Protein AF-A0A357CG19-F1 (afdb_monomer_lite)

Foldseek 3Di:
DVVVVVVVVVVVVVPPPPPDFDAKDFPAKPPNDLEEEAEAFDKGKIFTDIDGPVNPADKKKWKAWPAFPPRIDIDGMDITTGHNDWDWIKMKMWIGRPPHIDMDMHTYTYYHDWWDEWEDWDWDAEAQKIKIFTHATDDPQFFWKWKWKDLDQVDTDTDDIGGPPDGMDIGRVADAQRKMKIWMWTGGPHIDDTYDIDIDHHFHEDAEDLEADADDPVRAPYEHEEEYEYQAEQHFEDAGHYEYEFQYEYEYEYQDAHEPHYYCYAAYYDYDPVGAYEYFYDHQYYAYEAELYDPPREYERYEGERQECPDNAASAEHEPEEYEYYNYEHYYQAHEHEYEQYLYHYENYEYENYEYEYEAAYDPNQAAEQYEYEAYLEHYEYEAHEPPHHDDDPRNHENYEYEHEHDDDPDQSRWNEEYYYQDADADEAEDDYDYHYDYDDDPDAPDQDPNTRYYYPPNHPRYYYDDD

Sequence (468 aa):
MKRITFLVLALVLLLVITGCNSAPVINSFTPSSLKIEAHTGETEHFSVNASDPDKNTTLTYSWVFKSGSPRSATGPAVDWTAPGDPIVTEAVVTVSDGKESVSKKWEITVKDPSPTIPGSLTSAGTKGKITLSWEASTGNDLASYYVYRGTSPGNLSKIATVNAPATTYEDTIVEDGALYYYHITSFGKSESQPSNQTYNMHGTRLTDTSADFTTIVADSPYVIENDILLKGDLSIVNNTKLYVLPGVDIVFGTEDVASLYVFQGLFVTKGTQANPISVSSFDSGYELRIIAAAAGSSLEYTEFQQLTGTDTTKAVCVSSCSPTFSHCRFISDGKTIEFASSGANVVNCYFSGLSLGFEQSVESTLNIESNIFLNSQNAILFSNFATGSVAPVVGMIHNNIFECNGIGNTHYSHADLSILAWTDLAFTFPLAGNYFFRTDNYNAAITNQSGFIVYYDTKSPNQTFNFA

Radius of gyration: 38.58 Å; chains: 1; bounding box: 128×40×89 Å

Secondary structure (DSSP, 8-state):
-TTHHHHHHHHHHTSS-SS-PPPPEEEEEESSSSEEEEETT-EEEEEEEEE-TT--S--EEEEEESSSB-SEEESSEEEEEPPSS-EEEEEEEEEE-SS-EEEEEEEEEEEPPPPPPPEEEEEEEETTEEEEEEEPP--TT--EEEEEEEEETTEEEEEEEEETT--EEEE----TT--EEEEEEEESSSBPPP---EEE--SEEP--BSS-EE--GGGPSEEE-S-EEESS-EEEETT-EEEE-TTPEEEE--SSPEEEEEEBSEEEE---SSS-EEEEESSS-EEEEEESPPTT-EEESEEE--B--SSSSEEEEEESS--EEES-EEEEEEEEEEEEEE--EEES-EEEEEEEEEEEEE-TT-EEES-EEEEES-SEEEE---TTPPPP-TTSEES-EEEE----SSSGGG-SEEEE-S----EEEE--S--EEEE---SS-S-EETTEEEEE-TT-TTEEEE--

Structure (mmCIF, N/CA/C/O backbone):
data_AF-A0A357CG19-F1
#
_entry.id   AF-A0A357CG19-F1
#
loop_
_atom_site.group_PDB
_atom_site.id
_atom_site.type_symbol
_atom_site.label_atom_id
_atom_site.label_alt_id
_atom_site.label_comp_id
_atom_site.label_asym_id
_atom_site.label_entity_id
_atom_site.label_seq_id
_atom_site.pdbx_PDB_ins_code
_atom_site.Cartn_x
_atom_site.Cartn_y
_atom_site.Cartn_z
_atom_site.occupancy
_atom_site.B_iso_or_equiv
_atom_site.auth_seq_id
_atom_site.auth_comp_id
_atom_site.auth_asym_id
_atom_site.auth_atom_id
_atom_site.pdbx_PDB_model_num
ATOM 1 N N . MET A 1 1 ? 103.596 0.871 -16.282 1.00 51.53 1 MET A N 1
ATOM 2 C CA . MET A 1 1 ? 102.616 0.118 -17.103 1.00 51.53 1 MET A CA 1
ATOM 3 C C . MET A 1 1 ? 101.363 -0.379 -16.358 1.00 51.53 1 MET A C 1
ATOM 5 O O . MET A 1 1 ? 100.517 -0.974 -16.998 1.00 51.53 1 MET A O 1
ATOM 9 N N . LYS A 1 2 ? 101.142 -0.083 -15.061 1.00 53.00 2 LYS A N 1
ATOM 10 C CA . LYS A 1 2 ? 99.905 -0.479 -14.338 1.00 53.00 2 LYS A CA 1
ATOM 11 C C . LYS A 1 2 ? 98.688 0.454 -14.530 1.00 53.00 2 LYS A C 1
ATOM 13 O O . LYS A 1 2 ? 97.613 0.147 -14.037 1.00 53.00 2 LYS A O 1
ATOM 18 N N . ARG A 1 3 ? 98.830 1.574 -15.256 1.00 50.03 3 ARG A N 1
ATOM 19 C CA . ARG A 1 3 ? 97.726 2.515 -15.561 1.00 50.03 3 ARG A CA 1
ATOM 20 C C . ARG A 1 3 ? 97.013 2.255 -16.898 1.00 50.03 3 ARG A C 1
ATOM 22 O O . ARG A 1 3 ? 95.946 2.808 -17.111 1.00 50.03 3 ARG A O 1
ATOM 29 N N . ILE A 1 4 ? 97.561 1.401 -17.767 1.00 50.41 4 ILE A N 1
ATOM 30 C CA . ILE A 1 4 ? 96.954 1.071 -19.073 1.00 50.41 4 ILE A CA 1
ATOM 31 C C . ILE A 1 4 ? 96.006 -0.131 -18.942 1.00 50.41 4 ILE A C 1
ATOM 33 O O . ILE A 1 4 ? 94.960 -0.163 -19.574 1.00 50.41 4 ILE A O 1
ATOM 37 N N . THR A 1 5 ? 96.285 -1.068 -18.032 1.00 49.72 5 THR A N 1
ATOM 38 C CA . THR A 1 5 ? 95.432 -2.247 -17.805 1.00 49.72 5 THR A CA 1
ATOM 39 C C . THR A 1 5 ? 94.084 -1.896 -17.161 1.00 49.72 5 THR A C 1
ATOM 41 O O . THR A 1 5 ? 93.079 -2.513 -17.493 1.00 49.72 5 THR A O 1
ATOM 44 N N . PHE A 1 6 ? 94.024 -0.860 -16.315 1.00 47.53 6 PHE A N 1
ATOM 45 C CA . PHE A 1 6 ? 92.752 -0.356 -15.774 1.00 47.53 6 PHE A CA 1
ATOM 46 C C . PHE A 1 6 ? 91.932 0.425 -16.807 1.00 47.53 6 PHE A C 1
ATOM 48 O O . PHE A 1 6 ? 90.708 0.397 -16.745 1.00 47.53 6 PHE A O 1
ATOM 55 N N . LEU A 1 7 ? 92.584 1.070 -17.782 1.00 47.66 7 LEU A N 1
ATOM 56 C CA . LEU A 1 7 ? 91.882 1.754 -18.866 1.00 47.66 7 LEU A CA 1
ATOM 57 C C . LEU A 1 7 ? 91.289 0.746 -19.860 1.00 47.66 7 LEU A C 1
ATOM 59 O O . LEU A 1 7 ? 90.180 0.948 -20.326 1.00 47.66 7 LEU A O 1
ATOM 63 N N . VAL A 1 8 ? 91.979 -0.369 -20.130 1.00 50.72 8 VAL A N 1
ATOM 64 C CA . VAL A 1 8 ? 91.475 -1.426 -21.024 1.00 50.72 8 VAL A CA 1
ATOM 65 C C . VAL A 1 8 ? 90.377 -2.259 -20.353 1.00 50.72 8 VAL A C 1
ATOM 67 O O . VAL A 1 8 ? 89.411 -2.605 -21.019 1.00 50.72 8 VAL A O 1
ATOM 70 N N . LEU A 1 9 ? 90.437 -2.511 -19.039 1.00 45.47 9 LEU A N 1
ATOM 71 C CA . LEU A 1 9 ? 89.336 -3.191 -18.341 1.00 45.47 9 LEU A CA 1
ATOM 72 C C . LEU A 1 9 ? 88.104 -2.282 -18.173 1.00 45.47 9 LEU A C 1
ATOM 74 O O . LEU A 1 9 ? 86.984 -2.762 -18.287 1.00 45.47 9 LEU A O 1
ATOM 78 N N . ALA A 1 10 ? 88.293 -0.969 -17.983 1.00 45.94 10 ALA A N 1
ATOM 79 C CA . ALA A 1 10 ? 87.188 -0.008 -17.980 1.00 45.94 10 ALA A CA 1
ATOM 80 C C . ALA A 1 10 ? 86.600 0.220 -19.385 1.00 45.94 10 ALA A C 1
ATOM 82 O O . ALA A 1 10 ? 85.396 0.411 -19.500 1.00 45.94 10 ALA A O 1
ATOM 83 N N . LEU A 1 11 ? 87.405 0.142 -20.455 1.00 41.69 11 LEU A N 1
ATOM 84 C CA . LEU A 1 11 ? 86.915 0.255 -21.835 1.00 41.69 11 LEU A CA 1
ATOM 85 C C . LEU A 1 11 ? 86.249 -1.041 -22.333 1.00 41.69 11 LEU A C 1
ATOM 87 O O . LEU A 1 11 ? 85.326 -0.969 -23.132 1.00 41.69 11 LEU A O 1
ATOM 91 N N . VAL A 1 12 ? 86.657 -2.215 -21.833 1.00 43.91 12 VAL A N 1
ATOM 92 C CA . VAL A 1 12 ? 86.002 -3.503 -22.138 1.00 43.91 12 VAL A CA 1
ATOM 93 C C . VAL A 1 12 ? 84.752 -3.729 -21.274 1.00 43.91 12 VAL A C 1
ATOM 95 O O . VAL A 1 12 ? 83.823 -4.390 -21.726 1.00 43.91 12 VAL A O 1
ATOM 98 N N . LEU A 1 13 ? 84.647 -3.110 -20.090 1.00 40.16 13 LEU A N 1
ATOM 99 C CA . LEU A 1 13 ? 83.394 -3.080 -19.318 1.00 40.16 13 LEU A CA 1
ATOM 100 C C . LEU A 1 13 ? 82.415 -1.980 -19.786 1.00 40.16 13 LEU A C 1
ATOM 102 O O . LEU A 1 13 ? 81.248 -2.006 -19.410 1.00 40.16 13 LEU A O 1
ATOM 106 N N . L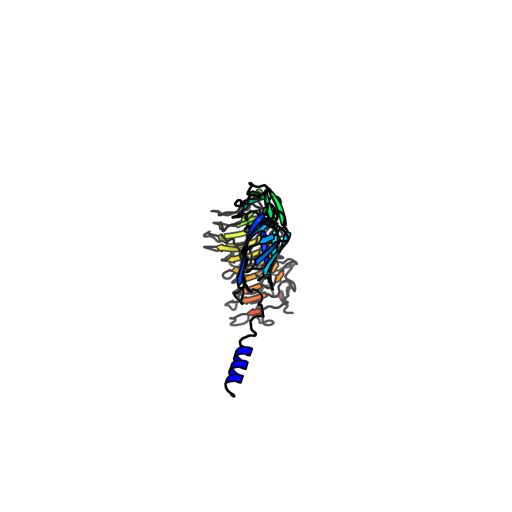EU A 1 14 ? 82.857 -1.050 -20.641 1.00 41.84 14 LEU A N 1
ATOM 107 C CA . LEU A 1 14 ? 81.995 -0.057 -21.300 1.00 41.84 14 LEU A CA 1
ATOM 108 C C . LEU A 1 14 ? 81.573 -0.472 -22.725 1.00 41.84 14 LEU A C 1
ATOM 110 O O . LEU A 1 14 ? 80.938 0.309 -23.427 1.00 41.84 14 LEU A O 1
ATOM 114 N N . LEU A 1 15 ? 81.903 -1.696 -23.159 1.00 43.41 15 LEU A N 1
ATOM 115 C CA . LEU A 1 15 ? 81.595 -2.197 -24.504 1.00 43.41 15 LEU A CA 1
ATOM 116 C C . LEU A 1 15 ? 80.875 -3.560 -24.502 1.00 43.41 15 LEU A C 1
ATOM 118 O O . LEU A 1 15 ? 81.076 -4.368 -25.402 1.00 43.41 15 LEU A O 1
ATOM 122 N N . VAL A 1 16 ? 80.024 -3.816 -23.497 1.00 46.47 16 VAL A N 1
ATOM 123 C CA . VAL A 1 16 ? 79.055 -4.937 -23.492 1.00 46.47 16 VAL A CA 1
ATOM 124 C C . VAL A 1 16 ? 77.708 -4.499 -22.885 1.00 46.47 16 VAL A C 1
ATOM 126 O O . VAL A 1 16 ? 77.163 -5.148 -22.001 1.00 46.47 16 VAL A O 1
ATOM 129 N N . ILE A 1 17 ? 77.157 -3.367 -23.340 1.00 48.69 17 ILE A N 1
ATOM 130 C CA . ILE A 1 17 ? 75.724 -3.033 -23.145 1.00 48.69 17 ILE A CA 1
ATOM 131 C C . ILE A 1 17 ? 75.059 -2.707 -24.497 1.00 48.69 17 ILE A C 1
ATOM 133 O O . ILE A 1 17 ? 74.028 -2.056 -24.575 1.00 48.69 17 ILE A O 1
ATOM 137 N N . THR A 1 18 ? 75.637 -3.163 -25.608 1.00 50.56 18 THR A N 1
ATOM 138 C CA . THR A 1 18 ? 74.991 -3.124 -26.927 1.00 50.56 18 THR A CA 1
ATOM 139 C C . THR A 1 18 ? 74.469 -4.523 -27.231 1.00 50.56 18 THR A C 1
ATOM 141 O O . THR A 1 18 ? 75.129 -5.293 -27.926 1.00 50.56 18 THR A O 1
ATOM 144 N N . GLY A 1 19 ? 73.336 -4.905 -26.637 1.00 54.19 19 GLY A N 1
ATOM 145 C CA . GLY A 1 19 ? 72.776 -6.233 -26.899 1.00 54.19 19 GLY A CA 1
ATOM 146 C C . GLY A 1 19 ? 71.506 -6.624 -26.148 1.00 54.19 19 GLY A C 1
ATOM 147 O O . GLY A 1 19 ? 70.728 -7.394 -26.702 1.00 54.19 19 GLY A O 1
ATOM 148 N N . CYS A 1 20 ? 71.255 -6.112 -24.940 1.00 67.06 20 CYS A N 1
ATOM 149 C CA . CYS A 1 20 ? 69.991 -6.396 -24.254 1.00 67.06 20 CYS A CA 1
ATOM 150 C C . CYS A 1 20 ? 68.897 -5.482 -24.812 1.00 67.06 20 CYS A C 1
ATOM 152 O O . CYS A 1 20 ? 68.987 -4.271 -24.648 1.00 67.06 20 CYS A O 1
ATOM 154 N N . ASN A 1 21 ? 67.917 -6.070 -25.497 1.00 81.31 21 ASN A N 1
ATOM 155 C CA . ASN A 1 21 ? 66.698 -5.392 -25.926 1.00 81.31 21 ASN A CA 1
ATOM 156 C C . ASN A 1 21 ? 65.666 -5.455 -24.795 1.00 81.31 21 ASN A C 1
ATOM 158 O O . ASN A 1 21 ? 65.448 -6.533 -24.238 1.00 81.31 21 ASN A O 1
ATOM 162 N N . SER A 1 22 ? 65.034 -4.336 -24.472 1.00 85.31 22 SER A N 1
ATOM 163 C CA . SER A 1 22 ? 63.967 -4.238 -23.480 1.00 85.31 22 SER A CA 1
ATOM 164 C C . SER A 1 22 ? 62.614 -4.247 -24.182 1.00 85.31 22 SER A C 1
ATOM 166 O O . SER A 1 22 ? 62.410 -3.495 -25.125 1.00 85.31 22 SER A O 1
ATOM 168 N N . ALA A 1 23 ? 61.660 -5.054 -23.707 1.00 89.56 23 ALA A N 1
ATOM 169 C CA . ALA A 1 23 ? 60.318 -5.058 -24.286 1.00 89.56 23 ALA A CA 1
ATOM 170 C C . ALA A 1 23 ? 59.658 -3.661 -24.219 1.00 89.56 23 ALA A C 1
ATOM 172 O O . ALA A 1 23 ? 59.858 -2.939 -23.231 1.00 89.56 23 ALA A O 1
ATOM 173 N N . PRO A 1 24 ? 58.821 -3.288 -25.206 1.00 93.62 24 PRO A N 1
ATOM 174 C CA . PRO A 1 24 ? 58.070 -2.038 -25.163 1.00 93.62 24 PRO A CA 1
ATOM 175 C C . PRO A 1 24 ? 57.183 -1.937 -23.917 1.00 93.62 24 PRO A C 1
ATOM 177 O O . PRO A 1 24 ? 56.679 -2.938 -23.405 1.00 93.62 24 PRO A O 1
ATOM 180 N N . VAL A 1 25 ? 56.922 -0.712 -23.462 1.00 95.12 25 VAL A N 1
ATOM 181 C CA . VAL A 1 25 ? 56.061 -0.436 -22.302 1.00 95.12 25 VAL A CA 1
ATOM 182 C C . VAL A 1 25 ? 54.821 0.327 -22.750 1.00 95.12 25 VAL A C 1
ATOM 184 O O . VAL A 1 25 ? 54.940 1.382 -23.367 1.00 95.12 25 VAL A O 1
ATOM 187 N N . ILE A 1 26 ? 53.626 -0.176 -22.418 1.00 96.06 26 ILE A N 1
ATOM 188 C CA . ILE A 1 26 ? 52.364 0.562 -22.589 1.00 96.06 26 ILE A CA 1
ATOM 189 C C . ILE A 1 26 ? 52.180 1.481 -21.376 1.00 96.06 26 ILE A C 1
ATOM 191 O O . ILE A 1 26 ? 51.899 1.012 -20.274 1.00 96.06 26 ILE A O 1
ATOM 195 N N . ASN A 1 27 ? 52.327 2.786 -21.592 1.00 95.75 27 ASN A N 1
ATOM 196 C CA . ASN A 1 27 ? 52.253 3.825 -20.563 1.00 95.75 27 ASN A CA 1
ATOM 197 C C . ASN A 1 27 ? 50.808 4.200 -20.219 1.00 95.75 27 ASN A C 1
ATOM 199 O O . ASN A 1 27 ? 50.484 4.464 -19.063 1.00 95.75 27 ASN A O 1
ATOM 203 N N . SER A 1 28 ? 49.934 4.224 -21.225 1.00 96.50 28 SER A N 1
ATOM 204 C CA . SER A 1 28 ? 48.499 4.444 -21.056 1.00 96.50 28 SER A CA 1
ATOM 205 C C . SER A 1 28 ? 47.713 3.794 -22.191 1.00 96.50 28 SER A C 1
ATOM 207 O O . SER A 1 28 ? 48.269 3.452 -23.237 1.00 96.50 28 SER A O 1
ATOM 209 N N . PHE A 1 29 ? 46.420 3.581 -21.968 1.00 97.56 29 PHE A N 1
ATOM 210 C CA . PHE A 1 29 ? 45.530 2.955 -22.934 1.00 97.56 29 PHE A CA 1
ATOM 211 C C . PHE A 1 29 ? 44.084 3.423 -22.731 1.00 97.56 29 PHE A C 1
ATOM 213 O O . PHE A 1 29 ? 43.691 3.780 -21.619 1.00 97.56 29 PHE A O 1
ATOM 220 N N . THR A 1 30 ? 43.313 3.396 -23.814 1.00 96.31 30 THR A N 1
ATOM 221 C CA . THR A 1 30 ? 41.881 3.707 -23.863 1.00 96.31 30 THR A CA 1
ATOM 222 C C . THR A 1 30 ? 41.162 2.537 -24.536 1.00 96.31 30 THR A C 1
ATOM 224 O O . THR A 1 30 ? 41.676 2.049 -25.545 1.00 96.31 30 THR A O 1
ATOM 227 N N . PRO A 1 31 ? 40.008 2.079 -24.023 1.00 96.88 31 PRO A N 1
ATOM 228 C CA . PRO A 1 31 ? 39.387 2.449 -22.746 1.00 96.88 31 PRO A CA 1
ATOM 229 C C . PRO A 1 31 ? 40.245 2.069 -21.531 1.00 96.88 31 PRO A C 1
ATOM 231 O O . PRO A 1 31 ? 40.943 1.056 -21.553 1.00 96.88 31 PRO A O 1
ATOM 234 N N . SER A 1 32 ? 40.193 2.871 -20.462 1.00 94.62 32 SER A N 1
ATOM 235 C CA . SER A 1 32 ? 40.998 2.651 -19.246 1.00 94.62 32 SER A CA 1
ATOM 236 C C . SER A 1 32 ? 40.547 1.428 -18.434 1.00 94.62 32 SER A C 1
ATOM 238 O O . SER A 1 32 ? 41.349 0.848 -17.698 1.00 94.62 32 SER A O 1
ATOM 240 N N . SER A 1 33 ? 39.290 0.996 -18.597 1.00 95.75 33 SER A N 1
ATOM 241 C CA . SER A 1 33 ? 38.788 -0.289 -18.100 1.00 95.75 33 SER A CA 1
ATOM 242 C C . SER A 1 33 ? 39.078 -1.410 -19.097 1.00 95.75 33 SER A C 1
ATOM 244 O O . SER A 1 33 ? 38.886 -1.243 -20.297 1.00 95.75 33 SER A O 1
ATOM 246 N N . LEU A 1 34 ? 39.481 -2.581 -18.596 1.00 96.12 34 LEU A N 1
ATOM 247 C CA . LEU A 1 34 ? 39.672 -3.791 -19.412 1.00 96.12 34 LEU A CA 1
ATOM 248 C C . LEU A 1 34 ? 38.395 -4.609 -19.593 1.00 96.12 34 LEU A C 1
ATOM 250 O O . LEU A 1 34 ? 38.392 -5.558 -20.369 1.00 96.12 34 LEU A O 1
ATOM 254 N N . LYS A 1 35 ? 37.325 -4.245 -18.886 1.00 97.44 35 LYS A N 1
ATOM 255 C CA . LYS A 1 35 ? 35.977 -4.765 -19.101 1.00 97.44 35 LYS A CA 1
ATOM 256 C C . LYS A 1 35 ? 35.114 -3.612 -19.566 1.00 97.44 35 LYS A C 1
ATOM 258 O O . LYS A 1 35 ? 34.953 -2.645 -18.819 1.00 97.44 35 LYS A O 1
ATOM 263 N N . ILE A 1 36 ? 34.619 -3.702 -20.789 1.00 95.56 36 ILE A N 1
ATOM 264 C CA . ILE A 1 36 ? 33.809 -2.648 -21.391 1.00 95.56 36 ILE A CA 1
ATOM 265 C C . ILE A 1 36 ? 32.449 -3.200 -21.800 1.00 95.56 36 ILE A C 1
ATOM 267 O O . ILE A 1 36 ? 32.313 -4.378 -22.141 1.00 95.56 36 ILE A O 1
ATOM 271 N N . GLU A 1 37 ? 31.454 -2.329 -21.755 1.00 95.12 37 GLU A N 1
ATOM 272 C CA . GLU A 1 37 ? 30.115 -2.570 -22.271 1.00 95.12 37 GLU A CA 1
ATOM 273 C C . GLU A 1 37 ? 29.899 -1.620 -23.446 1.00 95.12 37 GLU A C 1
ATOM 275 O O . GLU A 1 37 ? 30.199 -0.439 -23.316 1.00 95.12 37 GLU A O 1
ATOM 280 N N . ALA A 1 38 ? 29.439 -2.153 -24.575 1.00 93.88 38 ALA A N 1
ATOM 281 C CA . ALA A 1 38 ? 29.148 -1.396 -25.791 1.00 93.88 38 ALA A CA 1
ATOM 282 C C . ALA A 1 38 ? 27.773 -1.806 -26.326 1.00 93.88 38 ALA A C 1
ATOM 284 O O . ALA A 1 38 ? 27.306 -2.917 -26.045 1.00 93.88 38 ALA A O 1
ATOM 285 N N . HIS A 1 39 ? 27.134 -0.963 -27.133 1.00 93.25 39 HIS A N 1
ATOM 286 C CA . HIS A 1 39 ? 25.880 -1.328 -27.785 1.00 93.25 39 HIS A CA 1
ATOM 287 C C . HIS A 1 39 ? 26.075 -1.843 -29.212 1.00 93.25 39 HIS A C 1
ATOM 289 O O . HIS A 1 39 ? 27.054 -1.532 -29.887 1.00 93.25 39 HIS A O 1
ATOM 295 N N . THR A 1 40 ? 25.137 -2.655 -29.704 1.00 93.56 40 THR A N 1
ATOM 296 C CA . THR A 1 40 ? 25.184 -3.184 -31.075 1.00 93.56 40 THR A CA 1
ATOM 297 C C . THR A 1 40 ? 25.325 -2.057 -32.102 1.00 93.56 40 THR A C 1
ATOM 299 O O . THR A 1 40 ? 24.492 -1.149 -32.135 1.00 93.56 40 THR A O 1
ATOM 302 N N . GLY A 1 41 ? 26.344 -2.128 -32.962 1.00 91.50 41 GLY A N 1
ATOM 303 C CA . GLY A 1 41 ? 26.627 -1.112 -33.984 1.00 91.50 41 GLY A CA 1
ATOM 304 C C . GLY A 1 41 ? 27.226 0.209 -33.476 1.00 91.50 41 GLY A C 1
ATOM 305 O O . GLY A 1 41 ? 27.461 1.098 -34.292 1.00 91.50 41 GLY A O 1
ATOM 306 N N . GLU A 1 42 ? 27.484 0.352 -32.173 1.00 93.62 42 GLU A N 1
ATOM 307 C CA . GLU A 1 42 ? 28.189 1.502 -31.593 1.00 93.62 42 GLU A CA 1
ATOM 308 C C . GLU A 1 42 ? 29.679 1.479 -31.957 1.00 93.62 42 GLU A C 1
ATOM 310 O O . GLU A 1 42 ? 30.262 0.409 -32.135 1.00 93.62 42 GLU A O 1
ATOM 315 N N . THR A 1 43 ? 30.304 2.651 -32.082 1.00 96.31 43 THR A N 1
ATOM 316 C CA . THR A 1 43 ? 31.740 2.770 -32.368 1.00 96.31 43 THR A CA 1
ATOM 317 C C . THR A 1 43 ? 32.501 3.176 -31.114 1.00 96.31 43 THR A C 1
ATOM 319 O O . THR A 1 43 ? 32.249 4.237 -30.553 1.00 96.31 43 THR A O 1
ATOM 322 N N . GLU A 1 44 ? 33.482 2.359 -30.740 1.00 96.75 44 GLU A N 1
ATOM 323 C CA . GLU A 1 44 ? 34.375 2.547 -29.600 1.00 96.75 44 GLU A CA 1
ATOM 324 C C . GLU A 1 44 ? 35.796 2.885 -30.051 1.00 96.75 44 GLU A C 1
ATOM 326 O O . GLU A 1 44 ? 36.354 2.242 -30.946 1.00 96.75 44 GLU A O 1
ATOM 331 N N . HIS A 1 45 ? 36.416 3.862 -29.389 1.00 97.50 45 HIS A N 1
ATOM 332 C CA . HIS A 1 45 ? 37.789 4.267 -29.678 1.00 97.50 45 HIS A CA 1
ATOM 333 C C . HIS A 1 45 ? 38.792 3.528 -28.788 1.00 97.50 45 HIS A C 1
ATOM 335 O O . HIS A 1 45 ? 38.818 3.706 -27.566 1.00 97.50 45 HIS A O 1
ATOM 341 N N . PHE A 1 46 ? 39.688 2.764 -29.409 1.00 97.94 46 PHE A N 1
ATOM 342 C CA . PHE A 1 46 ? 40.802 2.114 -28.732 1.00 97.94 46 PHE A CA 1
ATOM 343 C C . PHE A 1 46 ? 42.112 2.825 -29.035 1.00 97.94 46 PHE A C 1
ATOM 345 O O . PHE A 1 46 ? 42.419 3.128 -30.186 1.00 97.94 46 PHE A O 1
ATOM 352 N N . SER A 1 47 ? 42.936 3.036 -28.012 1.00 97.88 47 SER A N 1
ATOM 353 C CA . SER A 1 47 ? 44.284 3.574 -28.194 1.00 97.88 47 SER A CA 1
ATOM 354 C C . SER A 1 47 ? 45.268 3.055 -27.159 1.00 97.88 47 SER A C 1
ATOM 356 O O . SER A 1 47 ? 44.900 2.691 -26.042 1.00 97.88 47 SER A O 1
ATOM 358 N N . VAL A 1 48 ? 46.546 3.029 -27.530 1.00 97.56 48 VAL A N 1
ATOM 359 C CA . VAL A 1 48 ? 47.668 2.785 -26.624 1.00 97.56 48 VAL A CA 1
ATOM 360 C C . VAL A 1 48 ? 48.751 3.833 -26.846 1.00 97.56 48 VAL A C 1
ATOM 362 O O . VAL A 1 48 ? 49.118 4.146 -27.976 1.00 97.56 48 VAL A O 1
ATOM 365 N N . ASN A 1 49 ? 49.298 4.355 -25.753 1.00 96.44 49 ASN A N 1
ATOM 366 C CA . ASN A 1 49 ? 50.526 5.135 -25.768 1.00 96.44 49 ASN A CA 1
ATOM 367 C C . ASN A 1 49 ? 51.648 4.253 -25.226 1.00 96.44 49 ASN A C 1
ATOM 369 O O . ASN A 1 49 ? 51.641 3.903 -24.043 1.00 96.44 49 ASN A O 1
ATOM 373 N N . ALA A 1 50 ? 52.595 3.885 -26.082 1.00 95.50 50 ALA A N 1
ATOM 374 C CA . ALA A 1 50 ? 53.702 3.013 -25.726 1.00 95.50 50 ALA A CA 1
ATOM 375 C C . ALA A 1 50 ? 55.055 3.681 -25.986 1.00 95.50 50 ALA A C 1
ATOM 377 O O . ALA A 1 50 ? 55.190 4.533 -26.862 1.00 95.50 50 ALA A O 1
ATOM 378 N N . SER A 1 51 ? 56.065 3.283 -25.220 1.00 93.94 51 SER A N 1
ATOM 379 C CA . SER A 1 51 ? 57.447 3.728 -25.385 1.00 93.94 51 SER A CA 1
ATOM 380 C C . SER A 1 51 ? 58.395 2.542 -25.424 1.00 93.94 51 SER A C 1
ATOM 382 O O . SER A 1 51 ? 58.235 1.598 -24.652 1.00 93.94 51 SER A O 1
ATOM 384 N N . ASP A 1 52 ? 59.405 2.635 -26.282 1.00 90.94 52 ASP A N 1
ATOM 385 C CA . ASP A 1 52 ? 60.578 1.767 -26.274 1.00 90.94 52 ASP A CA 1
ATOM 386 C C . ASP A 1 52 ? 61.578 2.300 -25.222 1.00 90.94 52 ASP A C 1
ATOM 388 O O . ASP A 1 52 ? 62.055 3.434 -25.377 1.00 90.94 52 ASP A O 1
ATOM 392 N N . PRO A 1 53 ? 61.886 1.547 -24.145 1.00 88.00 53 PRO A N 1
ATOM 393 C CA . PRO A 1 53 ? 62.887 1.945 -23.154 1.00 88.00 53 PRO A CA 1
ATOM 394 C C . PRO A 1 53 ? 64.277 2.184 -23.753 1.00 88.00 53 PRO A C 1
ATOM 396 O O . PRO A 1 53 ? 65.004 3.057 -23.271 1.00 88.00 53 PRO A O 1
ATOM 399 N N . ASP A 1 54 ? 64.620 1.465 -24.822 1.00 85.06 54 ASP A N 1
ATOM 400 C CA . ASP A 1 54 ? 65.920 1.551 -25.480 1.00 85.06 54 ASP A CA 1
ATOM 401 C C . ASP A 1 54 ? 65.976 2.711 -26.494 1.00 85.06 54 ASP A C 1
ATOM 403 O O . ASP A 1 54 ? 67.060 3.104 -26.938 1.00 85.06 54 ASP A O 1
ATOM 407 N N . LYS A 1 55 ? 64.810 3.292 -26.829 1.00 79.50 55 LYS A N 1
ATOM 408 C CA . LYS A 1 55 ? 64.602 4.434 -27.742 1.00 79.50 55 LYS A CA 1
ATOM 409 C C . LYS A 1 55 ? 65.308 4.285 -29.090 1.00 79.50 55 LYS A C 1
ATOM 411 O O . LYS A 1 55 ? 65.726 5.280 -29.688 1.00 79.50 55 LYS A O 1
ATOM 416 N N . ASN A 1 56 ? 65.474 3.054 -29.555 1.00 76.44 56 ASN A N 1
ATOM 417 C CA . ASN A 1 56 ? 66.288 2.745 -30.724 1.00 76.44 56 ASN A CA 1
ATOM 418 C C . ASN A 1 56 ? 65.473 2.101 -31.855 1.00 76.44 56 ASN A C 1
ATOM 420 O O . ASN A 1 56 ? 65.989 1.977 -32.968 1.00 76.44 56 ASN A O 1
ATOM 424 N N . THR A 1 57 ? 64.206 1.755 -31.604 1.00 79.44 57 THR A N 1
ATOM 425 C CA . THR A 1 57 ? 63.303 1.162 -32.591 1.00 79.44 57 THR A CA 1
ATOM 426 C C . THR A 1 57 ? 62.032 1.982 -32.801 1.00 79.44 57 THR A C 1
ATOM 428 O O . THR A 1 57 ? 61.601 2.781 -31.969 1.00 79.44 57 THR A O 1
ATOM 431 N N . THR A 1 58 ? 61.416 1.785 -33.967 1.00 88.00 58 THR A N 1
ATOM 432 C CA . THR A 1 58 ? 60.060 2.272 -34.233 1.00 88.00 58 THR A CA 1
ATOM 433 C C . THR A 1 58 ? 59.069 1.201 -33.800 1.00 88.00 58 THR A C 1
ATOM 435 O O . THR A 1 58 ? 59.123 0.079 -34.299 1.00 88.00 58 THR A O 1
ATOM 438 N N . LEU A 1 59 ? 58.150 1.553 -32.900 1.00 93.88 59 LEU A N 1
ATOM 439 C CA . LEU A 1 59 ? 57.124 0.629 -32.429 1.00 93.88 59 LEU A CA 1
ATOM 440 C C . LEU A 1 59 ? 56.089 0.334 -33.518 1.00 93.88 59 LEU A C 1
ATOM 442 O O . LEU A 1 59 ? 55.590 1.233 -34.1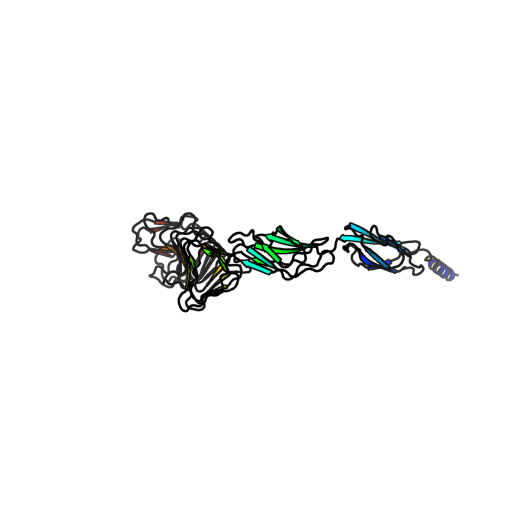98 1.00 93.88 59 LEU A O 1
ATOM 446 N N . THR A 1 60 ? 55.725 -0.936 -33.621 1.00 95.81 60 THR A N 1
ATOM 447 C CA . THR A 1 60 ? 54.638 -1.436 -34.462 1.00 95.81 60 THR A CA 1
ATOM 448 C C . THR A 1 60 ? 53.477 -1.903 -33.593 1.00 95.81 60 THR A C 1
ATOM 450 O O . THR A 1 60 ? 53.667 -2.330 -32.454 1.00 95.81 60 THR A O 1
ATOM 453 N N . TYR A 1 61 ? 52.262 -1.802 -34.130 1.00 97.81 61 TYR A N 1
ATOM 454 C CA . TYR A 1 61 ? 51.023 -2.082 -33.410 1.00 97.81 61 TYR A CA 1
ATOM 455 C C . TYR A 1 61 ? 50.157 -3.008 -34.255 1.00 97.81 61 TYR A C 1
ATOM 457 O O . TYR A 1 61 ? 49.905 -2.707 -35.424 1.00 97.81 61 TYR A O 1
ATOM 465 N N . SER A 1 62 ? 49.687 -4.098 -33.656 1.00 97.75 62 SER A N 1
ATOM 466 C CA . SER A 1 62 ? 48.765 -5.047 -34.277 1.00 97.75 62 SER A CA 1
ATOM 467 C C . SER A 1 62 ? 47.548 -5.235 -33.383 1.00 97.75 62 SER A C 1
ATOM 469 O O . SER A 1 62 ? 47.654 -5.806 -32.298 1.00 97.75 62 SER A O 1
ATOM 471 N N . TRP A 1 63 ? 46.397 -4.767 -33.850 1.00 98.31 63 TRP A N 1
ATOM 472 C CA . TRP A 1 63 ? 45.106 -4.956 -33.198 1.00 98.31 63 TRP A CA 1
ATOM 473 C C . TRP A 1 63 ? 44.389 -6.167 -33.782 1.00 98.31 63 TRP A C 1
ATOM 475 O O . TRP A 1 63 ? 44.374 -6.348 -35.000 1.00 98.31 63 TRP A O 1
ATOM 485 N N . VAL A 1 64 ? 43.755 -6.962 -32.922 1.00 98.25 64 VAL A N 1
ATOM 486 C CA . VAL A 1 64 ? 42.912 -8.104 -33.288 1.00 98.25 64 VAL A CA 1
ATOM 487 C C . VAL A 1 64 ? 41.609 -8.039 -32.499 1.00 98.25 64 VAL A C 1
ATOM 489 O O . VAL A 1 64 ? 41.621 -8.055 -31.268 1.00 98.25 64 VAL A O 1
ATOM 492 N N . PHE A 1 65 ? 40.486 -8.026 -33.214 1.00 98.00 65 PHE A N 1
ATOM 493 C CA . PHE A 1 65 ? 39.140 -8.045 -32.648 1.00 98.00 65 PHE A CA 1
ATOM 494 C C . PHE A 1 65 ? 38.435 -9.351 -33.020 1.00 98.00 65 PHE A C 1
ATOM 496 O O . PHE A 1 65 ? 38.280 -9.681 -34.200 1.00 98.00 65 PHE A O 1
ATOM 503 N N . LYS A 1 66 ? 37.964 -10.100 -32.015 1.00 97.50 66 LYS A N 1
ATOM 504 C CA . LYS A 1 66 ? 37.255 -11.373 -32.240 1.00 97.50 66 LYS A CA 1
ATOM 505 C C . LYS A 1 66 ? 35.872 -11.208 -32.874 1.00 97.50 66 LYS A C 1
ATOM 507 O O . LYS A 1 66 ? 35.388 -12.180 -33.445 1.00 97.50 66 LYS A O 1
ATOM 512 N N . SER A 1 67 ? 35.274 -10.015 -32.803 1.00 96.44 67 SER A N 1
ATOM 513 C CA . SER A 1 67 ? 33.977 -9.620 -33.386 1.00 96.44 67 SER A CA 1
ATOM 514 C C . SER A 1 67 ? 33.979 -8.139 -33.783 1.00 96.44 67 SER A C 1
ATOM 516 O O . SER A 1 67 ? 34.933 -7.435 -33.467 1.00 96.44 67 SER A O 1
ATOM 518 N N . GLY A 1 68 ? 32.942 -7.667 -34.483 1.00 95.94 68 GLY A N 1
ATOM 519 C CA . GLY A 1 68 ? 32.835 -6.272 -34.940 1.00 95.94 68 GLY A CA 1
ATOM 520 C C . GLY A 1 68 ? 33.705 -5.946 -36.160 1.00 95.94 68 GLY A C 1
ATOM 521 O O . GLY A 1 68 ? 34.123 -6.854 -36.892 1.00 95.94 68 GLY A O 1
ATOM 522 N N . SER A 1 69 ? 33.942 -4.656 -36.398 1.00 96.56 69 SER A N 1
ATOM 523 C CA . SER A 1 69 ? 34.712 -4.147 -37.537 1.00 96.56 69 SER A CA 1
ATOM 524 C C . SER A 1 69 ? 35.514 -2.891 -37.160 1.00 96.56 69 SER A C 1
ATOM 526 O O . SER A 1 69 ? 34.934 -1.985 -36.581 1.00 96.56 69 SER A O 1
ATOM 528 N N . PRO A 1 70 ? 36.803 -2.781 -37.527 1.00 97.00 70 PRO A N 1
ATOM 529 C CA . PRO A 1 70 ? 37.576 -3.766 -38.277 1.00 97.00 70 PRO A CA 1
ATOM 530 C C . PRO A 1 70 ? 37.974 -4.971 -37.406 1.00 97.00 70 PRO A C 1
ATOM 532 O O . PRO A 1 70 ? 38.087 -4.871 -36.189 1.00 97.00 70 PRO A O 1
ATOM 535 N N . ARG A 1 71 ? 38.215 -6.134 -38.029 1.00 97.44 71 ARG A N 1
ATOM 536 C CA . ARG A 1 71 ? 38.709 -7.342 -37.326 1.00 97.44 71 ARG A CA 1
ATOM 537 C C . ARG A 1 71 ? 40.196 -7.269 -36.977 1.00 97.44 71 ARG A C 1
ATOM 539 O O . ARG A 1 71 ? 40.658 -7.974 -36.084 1.00 97.44 71 ARG A O 1
ATOM 546 N N . SER A 1 72 ? 40.933 -6.412 -37.673 1.00 97.25 72 SER A N 1
ATOM 547 C CA . SER A 1 72 ? 42.346 -6.145 -37.437 1.00 97.25 72 SER A CA 1
ATOM 548 C C . SER A 1 72 ? 42.690 -4.724 -37.855 1.00 97.25 72 SER A C 1
ATOM 550 O O . SER A 1 72 ? 42.146 -4.235 -38.845 1.00 97.25 72 SER A O 1
ATOM 552 N N . ALA A 1 73 ? 43.621 -4.089 -37.152 1.00 97.81 73 ALA A N 1
ATOM 553 C CA . ALA A 1 73 ? 44.103 -2.754 -37.489 1.00 97.81 73 ALA A CA 1
ATOM 554 C C . ALA A 1 73 ? 45.574 -2.579 -37.103 1.00 97.81 73 ALA A C 1
ATOM 556 O O . ALA A 1 73 ? 46.128 -3.351 -36.320 1.00 97.81 73 ALA A O 1
ATOM 557 N N . THR A 1 74 ? 46.196 -1.540 -37.647 1.00 96.62 74 THR A N 1
ATOM 558 C CA . THR A 1 74 ? 47.574 -1.147 -37.340 1.00 96.62 74 THR A CA 1
ATOM 559 C C . THR A 1 74 ? 47.620 0.307 -36.902 1.00 96.62 74 THR A C 1
ATOM 561 O O . THR A 1 74 ? 46.788 1.104 -37.325 1.00 96.62 74 THR A O 1
ATOM 564 N N . GLY A 1 75 ? 48.641 0.665 -36.130 1.00 96.81 75 GLY A N 1
ATOM 565 C CA . GLY A 1 75 ? 48.813 2.010 -35.580 1.00 96.81 75 GLY A CA 1
ATOM 566 C C . GLY A 1 75 ? 48.423 2.105 -34.101 1.00 96.81 75 GLY A C 1
ATOM 567 O O . GLY A 1 75 ? 47.891 1.151 -33.530 1.00 96.81 75 GLY A O 1
ATOM 568 N N . PRO A 1 76 ? 48.716 3.243 -33.452 1.00 96.44 76 PRO A N 1
ATOM 569 C CA . PRO A 1 76 ? 48.554 3.393 -32.005 1.00 96.44 76 PRO A CA 1
ATOM 570 C C . PRO A 1 76 ? 47.090 3.509 -31.554 1.00 96.44 76 PRO A C 1
ATOM 572 O O . PRO A 1 76 ? 46.820 3.422 -30.359 1.00 96.44 76 PRO A O 1
ATOM 575 N N . ALA A 1 77 ? 46.150 3.704 -32.483 1.00 97.62 77 ALA A N 1
ATOM 576 C CA . ALA A 1 77 ? 44.727 3.831 -32.198 1.00 97.62 77 ALA A CA 1
ATOM 577 C C . ALA A 1 77 ? 43.863 3.262 -33.333 1.00 97.62 77 ALA A C 1
ATOM 579 O O . ALA A 1 77 ? 44.315 3.181 -34.477 1.00 97.62 77 ALA A O 1
ATOM 580 N N . VAL A 1 78 ? 42.629 2.880 -33.008 1.00 98.06 78 VAL A N 1
ATOM 581 C CA . VAL A 1 78 ? 41.629 2.343 -33.935 1.00 98.06 78 VAL A CA 1
ATOM 582 C C . VAL A 1 78 ? 40.220 2.633 -33.416 1.00 98.06 78 VAL A C 1
ATOM 584 O O . VAL A 1 78 ? 39.938 2.431 -32.237 1.00 98.06 78 VAL A O 1
ATOM 587 N N . ASP A 1 79 ? 39.332 3.058 -34.312 1.00 98.12 79 ASP A N 1
ATOM 588 C CA . ASP A 1 79 ? 37.891 3.084 -34.057 1.00 98.12 79 ASP A CA 1
ATOM 589 C C . ASP A 1 79 ? 37.297 1.724 -34.443 1.00 98.12 79 ASP A C 1
ATOM 591 O O . ASP A 1 79 ? 37.458 1.258 -35.576 1.00 98.12 79 ASP A O 1
ATOM 595 N N . TRP A 1 80 ? 36.648 1.065 -33.488 1.00 97.81 80 TRP A N 1
ATOM 596 C CA . TRP A 1 80 ? 36.037 -0.249 -33.646 1.00 97.81 80 TRP A CA 1
ATOM 597 C C . TRP A 1 80 ? 34.523 -0.153 -33.499 1.00 97.81 80 TRP A C 1
ATOM 599 O O . TRP A 1 80 ? 34.019 0.255 -32.462 1.00 97.81 80 TRP A O 1
ATOM 609 N N . THR A 1 81 ? 33.790 -0.577 -34.520 1.00 97.69 81 THR A N 1
ATOM 610 C CA . THR A 1 81 ? 32.334 -0.693 -34.494 1.00 97.69 81 THR A CA 1
ATOM 611 C C . THR A 1 81 ? 31.915 -2.079 -34.009 1.00 97.69 81 THR A C 1
ATOM 613 O O . THR A 1 81 ? 32.317 -3.109 -34.569 1.00 97.69 81 THR A O 1
ATOM 616 N N . ALA A 1 82 ? 31.072 -2.103 -32.983 1.00 96.62 82 ALA A N 1
ATOM 617 C CA . ALA A 1 82 ? 30.502 -3.298 -32.395 1.00 96.62 82 ALA A CA 1
ATOM 618 C C . ALA A 1 82 ? 29.661 -4.100 -33.409 1.00 96.62 82 ALA A C 1
ATOM 620 O O . ALA A 1 82 ? 29.067 -3.535 -34.332 1.00 96.62 82 ALA A O 1
ATOM 621 N N . PRO A 1 83 ? 29.594 -5.437 -33.269 1.00 95.75 83 PRO A N 1
ATOM 622 C CA . PRO A 1 83 ? 28.721 -6.273 -34.088 1.00 95.75 83 PRO A CA 1
ATOM 623 C C . PRO A 1 83 ? 27.241 -5.889 -33.928 1.00 95.75 83 PRO A C 1
ATOM 625 O O . PRO A 1 83 ? 26.849 -5.247 -32.958 1.00 95.75 83 PRO A O 1
ATOM 628 N N . GLY A 1 84 ? 26.418 -6.305 -34.894 1.00 91.62 84 GLY A N 1
ATOM 629 C CA . GLY A 1 84 ? 24.978 -6.032 -34.893 1.00 91.62 84 GLY A CA 1
ATOM 630 C C . GLY A 1 84 ? 24.162 -6.866 -33.902 1.00 91.62 84 GLY A C 1
ATOM 631 O O . GLY A 1 84 ? 23.005 -6.529 -33.681 1.00 91.62 84 GLY A O 1
ATOM 632 N N . ASP A 1 85 ? 24.765 -7.902 -33.311 1.00 92.31 85 ASP A N 1
ATOM 633 C CA . ASP A 1 85 ? 24.125 -8.821 -32.368 1.00 92.31 85 ASP A CA 1
ATOM 634 C C . ASP A 1 85 ? 24.832 -8.782 -30.998 1.00 92.31 85 ASP A C 1
ATOM 636 O O . ASP A 1 85 ? 26.067 -8.654 -30.957 1.00 92.31 85 ASP A O 1
ATOM 640 N N . PRO A 1 86 ? 24.096 -8.947 -29.880 1.00 94.19 86 PRO A N 1
ATOM 641 C CA . PRO A 1 86 ? 24.680 -9.048 -28.546 1.00 94.19 86 PRO A CA 1
ATOM 642 C C . PRO A 1 86 ? 25.668 -10.214 -28.419 1.00 94.19 86 PRO A C 1
ATOM 644 O O . PRO A 1 86 ? 25.362 -11.355 -28.772 1.00 94.19 86 PRO A O 1
ATOM 647 N N . ILE A 1 87 ? 26.864 -9.947 -27.891 1.00 96.81 87 ILE A N 1
ATOM 648 C CA . ILE A 1 87 ? 27.928 -10.950 -27.754 1.00 96.81 87 ILE A CA 1
ATOM 649 C C . ILE A 1 87 ? 28.969 -10.537 -26.711 1.00 96.81 87 ILE A C 1
ATOM 651 O O . ILE A 1 87 ? 29.282 -9.359 -26.561 1.00 96.81 87 ILE A O 1
ATOM 655 N N . VAL A 1 88 ? 29.582 -11.513 -26.040 1.00 97.00 88 VAL A N 1
ATOM 656 C CA . VAL A 1 88 ? 30.837 -11.299 -25.303 1.00 97.00 88 VAL A CA 1
ATOM 657 C C . VAL A 1 88 ? 32.013 -11.602 -26.232 1.00 97.00 88 VAL A C 1
ATOM 659 O O . VAL A 1 88 ? 32.150 -12.715 -26.738 1.00 97.00 88 VAL A O 1
ATOM 662 N N . THR A 1 89 ? 32.860 -10.609 -26.483 1.00 96.94 89 THR A N 1
ATOM 663 C CA . THR A 1 89 ? 34.002 -10.680 -27.402 1.00 96.94 89 THR A CA 1
ATOM 664 C C . THR A 1 89 ? 35.262 -10.098 -26.761 1.00 96.94 89 THR A C 1
ATOM 666 O O . THR A 1 89 ? 35.249 -9.624 -25.629 1.00 96.94 89 THR A O 1
ATOM 669 N N . GLU A 1 90 ? 36.385 -10.162 -27.470 1.00 97.31 90 GLU A N 1
ATOM 670 C CA . GLU A 1 90 ? 37.676 -9.686 -26.979 1.00 97.31 90 GLU A CA 1
ATOM 671 C C . GLU A 1 90 ? 38.389 -8.842 -28.038 1.00 97.31 90 GLU A C 1
ATOM 673 O O . GLU A 1 90 ? 38.301 -9.133 -29.239 1.00 97.31 90 GLU A O 1
ATOM 678 N N . ALA A 1 91 ? 39.134 -7.844 -27.566 1.00 97.62 91 ALA A N 1
ATOM 679 C CA . ALA A 1 91 ? 40.085 -7.068 -28.353 1.00 97.62 91 ALA A CA 1
ATOM 680 C C . ALA A 1 91 ? 41.482 -7.220 -27.754 1.00 97.62 91 ALA A C 1
ATOM 682 O O . ALA A 1 91 ? 41.647 -7.162 -26.535 1.00 97.62 91 ALA A O 1
ATOM 683 N N . VAL A 1 92 ? 42.489 -7.412 -28.601 1.00 98.25 92 VAL A N 1
ATOM 684 C CA . VAL A 1 92 ? 43.890 -7.508 -28.189 1.00 98.25 92 VAL A CA 1
ATOM 685 C C . VAL A 1 92 ? 44.725 -6.575 -29.049 1.00 98.25 92 VAL A C 1
ATOM 687 O O . VAL A 1 92 ? 44.622 -6.610 -30.272 1.00 98.25 92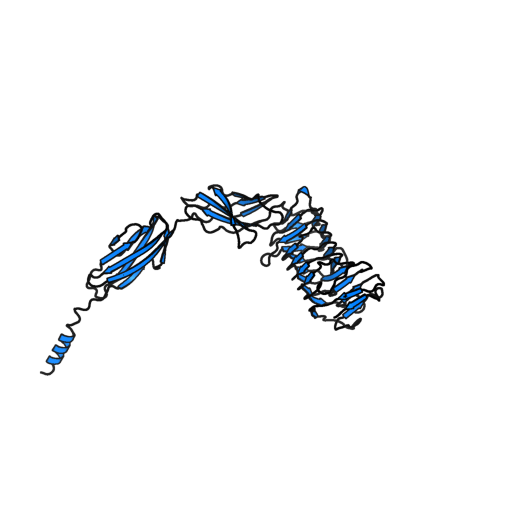 VAL A O 1
ATOM 690 N N . VAL A 1 93 ? 45.578 -5.777 -28.416 1.00 98.31 93 VAL A N 1
ATOM 691 C CA . VAL A 1 93 ? 46.668 -5.065 -29.091 1.00 98.31 93 VAL A CA 1
ATOM 692 C C . VAL A 1 93 ? 47.990 -5.675 -28.689 1.00 98.31 93 VAL A C 1
ATOM 694 O O . VAL A 1 93 ? 48.224 -5.907 -27.504 1.00 98.31 93 VAL A O 1
ATOM 697 N N . THR A 1 94 ? 48.858 -5.888 -29.667 1.00 98.12 94 THR A N 1
ATOM 698 C CA . THR A 1 94 ? 50.257 -6.259 -29.467 1.00 98.12 94 THR A CA 1
ATOM 699 C C . THR A 1 94 ? 51.138 -5.125 -29.975 1.00 98.12 94 THR A C 1
ATOM 701 O O . THR A 1 94 ? 51.019 -4.714 -31.130 1.00 98.12 94 THR A O 1
ATOM 704 N N . VAL A 1 95 ? 52.009 -4.615 -29.104 1.00 97.50 95 VAL A N 1
ATOM 705 C CA . VAL A 1 95 ? 53.009 -3.588 -29.412 1.00 97.50 95 VAL A CA 1
ATOM 706 C C . VAL A 1 95 ? 54.372 -4.259 -29.477 1.00 97.50 95 VAL A C 1
ATOM 708 O O . VAL A 1 95 ? 54.759 -4.928 -28.519 1.00 97.50 95 VAL A O 1
ATOM 711 N N . SER A 1 96 ? 55.093 -4.091 -30.584 1.00 95.50 96 SER A N 1
ATOM 712 C CA . SER A 1 96 ? 56.401 -4.720 -30.794 1.00 95.50 96 SER A CA 1
ATOM 713 C C . SER A 1 96 ? 57.441 -3.740 -31.323 1.00 95.50 96 SER A C 1
ATOM 715 O O . SER A 1 96 ? 57.142 -2.901 -32.173 1.00 95.50 96 SER A O 1
ATOM 717 N N . ASP A 1 97 ? 58.673 -3.898 -30.853 1.00 92.56 97 ASP A N 1
ATOM 718 C CA . ASP A 1 97 ? 59.882 -3.251 -31.378 1.00 92.56 97 ASP A CA 1
ATOM 719 C C . ASP A 1 97 ? 60.580 -4.081 -32.484 1.00 92.56 97 ASP A C 1
ATOM 721 O O . ASP A 1 97 ? 61.631 -3.698 -32.997 1.00 92.56 97 ASP A O 1
ATOM 725 N N . GLY A 1 98 ? 60.002 -5.228 -32.869 1.00 88.56 98 GLY A N 1
ATOM 726 C CA . GLY A 1 98 ? 60.574 -6.180 -33.825 1.00 88.56 98 GLY A CA 1
ATOM 727 C C . GLY A 1 98 ? 61.398 -7.314 -33.201 1.00 88.56 98 GLY A C 1
ATOM 728 O O . GLY A 1 98 ? 61.758 -8.246 -33.921 1.00 88.56 98 GLY A O 1
ATOM 729 N N . LYS A 1 99 ? 61.678 -7.276 -31.892 1.00 89.62 99 LYS A N 1
ATOM 730 C CA . LYS A 1 99 ? 62.368 -8.344 -31.142 1.00 89.62 99 LYS A CA 1
ATOM 731 C C . LYS A 1 99 ? 61.524 -8.876 -29.990 1.00 89.62 99 LYS A C 1
ATOM 733 O O . LYS A 1 99 ? 61.399 -10.084 -29.839 1.00 89.62 99 LYS A O 1
ATOM 738 N N . GLU A 1 100 ? 60.928 -7.979 -29.219 1.00 92.69 100 GLU A N 1
ATOM 739 C CA . GLU A 1 100 ? 60.072 -8.262 -28.077 1.00 92.69 100 GLU A CA 1
ATOM 740 C C . GLU A 1 100 ? 58.683 -7.640 -28.281 1.00 92.69 100 GLU A C 1
ATOM 742 O O . GLU A 1 100 ? 58.435 -6.848 -29.202 1.00 92.69 100 GLU A O 1
ATOM 747 N N . SER A 1 101 ? 57.724 -8.028 -27.440 1.00 94.81 101 SER A N 1
ATOM 748 C CA . SER A 1 101 ? 56.379 -7.459 -27.501 1.00 94.81 101 SER A CA 1
ATOM 749 C C . SER A 1 101 ? 55.667 -7.446 -26.156 1.00 94.81 101 SER A C 1
ATOM 751 O O . SER A 1 101 ? 55.909 -8.277 -25.284 1.00 94.81 101 SER A O 1
ATOM 753 N N . VAL A 1 102 ? 54.737 -6.507 -26.019 1.00 97.00 102 VAL A N 1
ATOM 754 C CA . VAL A 1 102 ? 53.787 -6.423 -24.908 1.00 97.00 102 VAL A CA 1
ATOM 755 C C . VAL A 1 102 ? 52.376 -6.392 -25.478 1.00 97.00 102 VAL A C 1
ATOM 757 O O . VAL A 1 102 ? 52.153 -5.860 -26.565 1.00 97.00 102 VAL A O 1
ATOM 760 N N . SER A 1 103 ? 51.407 -6.970 -24.769 1.00 97.25 103 SER A N 1
ATOM 761 C CA . SER A 1 103 ? 50.012 -6.965 -25.213 1.00 97.25 103 SER A CA 1
ATOM 762 C C . SER A 1 103 ? 49.055 -6.435 -24.155 1.00 97.25 103 SER A C 1
ATOM 764 O O . SER A 1 103 ? 49.292 -6.568 -22.953 1.00 97.25 103 SER A O 1
ATOM 766 N N . LYS A 1 104 ? 47.939 -5.866 -24.616 1.00 97.50 104 LYS A N 1
ATOM 767 C CA . LYS A 1 104 ? 46.793 -5.493 -23.784 1.00 97.50 104 LYS A CA 1
ATOM 768 C C . LYS A 1 104 ? 45.535 -6.156 -24.327 1.00 97.50 104 LYS A C 1
ATOM 770 O O . LYS A 1 104 ? 45.367 -6.239 -25.539 1.00 97.50 104 LYS A O 1
ATOM 775 N N . LYS A 1 105 ? 44.676 -6.633 -23.426 1.00 97.81 105 LYS A N 1
ATOM 776 C CA . LYS A 1 105 ? 43.430 -7.329 -23.752 1.00 97.81 105 LYS A CA 1
ATOM 777 C C . LYS A 1 105 ? 42.249 -6.650 -23.065 1.00 97.81 105 LYS A C 1
ATOM 779 O O . LYS A 1 105 ? 42.330 -6.379 -21.868 1.00 97.81 105 LYS A O 1
ATOM 784 N N . TRP A 1 106 ? 41.168 -6.462 -23.814 1.00 98.25 106 TRP A N 1
ATOM 785 C CA . TRP A 1 106 ? 39.857 -6.052 -23.321 1.00 98.25 106 TRP A CA 1
ATOM 786 C C . TRP A 1 106 ? 38.848 -7.186 -23.495 1.00 98.25 106 TRP A C 1
ATOM 788 O O . TRP A 1 106 ? 38.839 -7.868 -24.522 1.00 98.25 106 TRP A O 1
ATOM 798 N N . GLU A 1 107 ? 37.991 -7.362 -22.495 1.00 98.12 107 GLU A N 1
ATOM 799 C CA . GLU A 1 107 ? 36.755 -8.139 -22.560 1.00 98.12 107 GLU A CA 1
ATOM 800 C C . GLU A 1 107 ? 35.603 -7.168 -22.840 1.00 98.12 107 GLU A C 1
ATOM 802 O O . GLU A 1 107 ? 35.407 -6.195 -22.111 1.00 98.12 107 GLU A O 1
ATOM 807 N N . ILE A 1 108 ? 34.862 -7.418 -23.914 1.00 97.88 108 ILE A N 1
ATOM 808 C CA . ILE A 1 108 ? 33.826 -6.525 -24.432 1.00 97.88 108 ILE A CA 1
ATOM 809 C C . ILE A 1 108 ? 32.492 -7.256 -24.351 1.00 97.88 108 ILE A C 1
ATOM 811 O O . ILE A 1 108 ? 32.326 -8.299 -24.981 1.00 97.88 108 ILE A O 1
ATOM 815 N N . THR A 1 109 ? 31.538 -6.710 -23.605 1.00 97.75 109 THR A N 1
ATOM 816 C CA . THR A 1 109 ? 30.149 -7.185 -23.600 1.00 97.75 109 THR A CA 1
ATOM 817 C C . THR A 1 109 ? 29.315 -6.266 -24.479 1.00 97.75 109 THR A C 1
ATOM 819 O O . THR A 1 109 ? 29.121 -5.104 -24.145 1.00 97.75 109 THR A O 1
ATOM 822 N N . VAL A 1 110 ? 28.833 -6.780 -25.605 1.00 96.44 110 VAL A N 1
ATOM 823 C CA . VAL A 1 110 ? 27.966 -6.051 -26.531 1.00 96.44 110 VAL A CA 1
ATOM 824 C C . VAL A 1 110 ? 26.514 -6.374 -26.201 1.00 96.44 110 VAL A C 1
ATOM 826 O O . VAL A 1 110 ? 26.160 -7.553 -26.129 1.00 96.44 110 VAL A O 1
ATOM 829 N N . LYS A 1 111 ? 25.682 -5.350 -26.007 1.00 94.31 111 LYS A N 1
ATOM 830 C CA . LYS A 1 111 ? 24.244 -5.479 -25.722 1.00 94.31 111 LYS A CA 1
ATOM 831 C C . LYS A 1 111 ? 23.409 -4.686 -26.719 1.00 94.31 111 LYS A C 1
ATOM 833 O O . LYS A 1 111 ? 23.909 -3.779 -27.372 1.00 94.31 111 LYS A O 1
ATOM 838 N N . ASP A 1 112 ? 22.126 -4.998 -26.822 1.00 92.56 112 ASP A N 1
ATOM 839 C CA . ASP A 1 112 ? 21.202 -4.143 -27.563 1.00 92.56 112 ASP A CA 1
ATOM 840 C C . ASP A 1 112 ? 20.921 -2.847 -26.785 1.00 92.56 112 ASP A C 1
ATOM 842 O O . ASP A 1 112 ? 20.692 -2.919 -25.570 1.00 92.56 112 ASP A O 1
ATOM 846 N N . PRO A 1 113 ? 20.893 -1.676 -27.451 1.00 89.88 113 PRO A N 1
ATOM 847 C CA . PRO A 1 113 ? 20.466 -0.443 -26.806 1.00 89.88 113 PRO A CA 1
ATOM 848 C C . PRO A 1 113 ? 18.989 -0.551 -26.408 1.00 89.88 113 PRO A C 1
ATOM 850 O O . PRO A 1 113 ? 18.185 -1.120 -27.147 1.00 89.88 113 PRO A O 1
ATOM 853 N N . SER A 1 114 ? 18.637 -0.001 -25.247 1.00 92.31 114 SER A N 1
ATOM 854 C CA . SER A 1 114 ? 17.240 0.172 -24.844 1.00 92.31 114 SER A CA 1
ATOM 855 C C . SER A 1 114 ? 16.778 1.592 -25.176 1.00 92.31 114 SER A C 1
ATOM 857 O O . SER A 1 114 ? 17.602 2.516 -25.170 1.00 92.31 114 SER A O 1
ATOM 859 N N . PRO A 1 115 ? 15.469 1.828 -25.360 1.00 95.75 115 PRO A N 1
ATOM 860 C CA . PRO A 1 115 ? 14.940 3.185 -25.359 1.00 95.75 115 PRO A CA 1
ATOM 861 C C . PRO A 1 115 ? 15.165 3.868 -23.997 1.00 95.75 115 PRO A C 1
ATOM 863 O O . PRO A 1 115 ? 15.503 3.225 -22.996 1.00 95.75 115 PRO A O 1
ATOM 866 N N . THR A 1 116 ? 14.974 5.187 -23.936 1.00 96.94 116 THR A N 1
ATOM 867 C CA . THR A 1 116 ? 15.078 5.918 -22.668 1.00 96.94 116 THR A CA 1
ATOM 868 C C . THR A 1 116 ? 13.997 5.479 -21.681 1.00 96.94 116 THR A C 1
ATOM 870 O O . THR A 1 116 ? 12.929 4.990 -22.063 1.00 96.94 116 THR A O 1
ATOM 873 N N . ILE A 1 117 ? 14.261 5.651 -20.388 1.00 98.00 117 ILE A N 1
ATOM 874 C CA . ILE A 1 117 ? 13.297 5.346 -19.325 1.00 98.00 117 ILE A CA 1
ATOM 875 C C . ILE A 1 117 ? 12.057 6.245 -19.502 1.00 98.00 117 ILE A C 1
ATOM 877 O O . ILE A 1 117 ? 12.230 7.442 -19.745 1.00 98.00 117 ILE A O 1
ATOM 881 N N . PRO A 1 118 ? 10.826 5.711 -19.390 1.00 97.75 118 PRO A N 1
ATOM 882 C CA . PRO A 1 118 ? 9.621 6.536 -19.365 1.00 97.75 118 PRO A CA 1
ATOM 883 C C . PRO A 1 118 ? 9.685 7.573 -18.236 1.00 97.75 118 PRO A C 1
ATOM 885 O O . PRO A 1 118 ? 9.992 7.233 -17.090 1.00 97.75 118 PRO A O 1
ATOM 888 N N . GLY A 1 119 ? 9.406 8.836 -18.554 1.00 94.88 119 GLY A N 1
ATOM 889 C CA . GLY A 1 119 ? 9.429 9.923 -17.572 1.00 94.88 119 GLY A CA 1
ATOM 890 C C . GLY A 1 119 ? 8.119 10.028 -16.788 1.00 94.88 119 GLY A C 1
ATOM 891 O O . GLY A 1 119 ? 7.074 9.580 -17.254 1.00 94.88 119 GLY A O 1
ATOM 892 N N . SER A 1 120 ? 8.177 10.640 -15.604 1.00 96.00 120 SER A N 1
ATOM 893 C CA . SER A 1 120 ? 7.023 11.178 -14.862 1.00 96.00 120 SER A CA 1
ATOM 894 C C . SER A 1 120 ? 5.771 10.282 -14.824 1.00 96.00 120 SER A C 1
ATOM 896 O O . SER A 1 120 ? 4.670 10.723 -15.158 1.00 96.00 120 SER A O 1
ATOM 898 N N . LEU A 1 121 ? 5.915 9.017 -14.413 1.00 98.69 121 LEU A N 1
ATOM 899 C CA . LEU A 1 121 ? 4.769 8.128 -14.221 1.00 98.69 121 LEU A CA 1
ATOM 900 C C . LEU A 1 121 ? 3.856 8.674 -13.118 1.00 98.69 121 LEU A C 1
ATOM 902 O O . LEU A 1 121 ? 4.290 8.899 -11.986 1.00 98.69 121 LEU A O 1
ATOM 906 N N . THR A 1 122 ? 2.575 8.796 -13.440 1.00 98.56 122 THR A N 1
ATOM 907 C CA . THR A 1 122 ? 1.492 9.183 -12.534 1.00 98.56 122 THR A CA 1
ATOM 908 C C . THR A 1 122 ? 0.361 8.159 -12.588 1.00 98.56 122 THR A C 1
ATOM 910 O O . THR A 1 122 ? 0.228 7.401 -13.554 1.00 98.56 122 THR A O 1
ATOM 913 N N . SER A 1 123 ? -0.456 8.125 -11.536 1.00 98.44 123 SER A N 1
ATOM 914 C CA . SER A 1 123 ? -1.638 7.271 -11.452 1.00 98.44 123 SER A CA 1
ATOM 915 C C . SER A 1 123 ? -2.837 8.048 -10.917 1.00 98.44 123 SER A C 1
ATOM 917 O O . SER A 1 123 ? -2.686 8.922 -10.068 1.00 98.44 123 SER A O 1
ATOM 919 N N . ALA A 1 124 ? -4.029 7.706 -11.399 1.00 98.19 124 ALA A N 1
ATOM 920 C CA . ALA A 1 124 ? -5.296 8.235 -10.915 1.00 98.19 124 ALA A CA 1
ATOM 921 C C . ALA A 1 124 ? -6.296 7.087 -10.750 1.00 98.19 124 ALA A C 1
ATOM 923 O O . ALA A 1 124 ? -6.644 6.408 -11.720 1.00 98.19 124 ALA A O 1
ATOM 924 N N . GLY A 1 125 ? -6.754 6.842 -9.525 1.00 98.00 125 GLY A N 1
ATOM 925 C CA . GLY A 1 125 ? -7.789 5.849 -9.264 1.00 98.00 125 GLY A CA 1
ATOM 926 C C . GLY A 1 125 ? -9.187 6.440 -9.422 1.00 98.00 125 GLY A C 1
ATOM 927 O O . GLY A 1 125 ? -9.473 7.560 -9.015 1.00 98.00 125 GLY A O 1
ATOM 928 N N . THR A 1 126 ? -10.085 5.656 -10.001 1.00 97.94 126 THR A N 1
ATOM 929 C CA . THR A 1 126 ? -11.526 5.931 -10.032 1.00 97.94 126 THR A CA 1
ATOM 930 C C . THR A 1 126 ? -12.272 4.647 -9.697 1.00 97.94 126 THR A C 1
ATOM 932 O O . THR A 1 126 ? -11.668 3.582 -9.551 1.00 97.94 126 THR A O 1
ATOM 935 N N . LYS A 1 127 ? -13.590 4.699 -9.505 1.00 97.19 127 LYS A N 1
ATOM 936 C CA . LYS A 1 127 ? -14.352 3.491 -9.185 1.00 97.19 127 LYS A CA 1
ATOM 937 C C . LYS A 1 127 ? -14.235 2.455 -10.317 1.00 97.19 127 LYS A C 1
ATOM 939 O O . LYS A 1 127 ? -14.731 2.669 -11.417 1.00 97.19 127 LYS A O 1
ATOM 944 N N . GLY A 1 128 ? -13.584 1.331 -10.014 1.00 97.69 128 GLY A N 1
ATOM 945 C CA . GLY A 1 128 ? -13.416 0.179 -10.904 1.00 97.69 128 GLY A CA 1
ATOM 946 C C . GLY A 1 128 ? -12.180 0.219 -11.807 1.00 97.69 128 GLY A C 1
ATOM 947 O O . GLY A 1 128 ? -12.004 -0.706 -12.594 1.00 97.69 128 GLY A O 1
ATOM 948 N N . LYS A 1 129 ? -11.331 1.256 -11.722 1.00 98.31 129 LYS A N 1
ATOM 949 C CA . LYS A 1 129 ? -10.087 1.314 -12.503 1.00 98.31 129 LYS A CA 1
ATOM 950 C C . LYS A 1 129 ? -9.014 2.231 -11.920 1.00 98.31 129 LYS A C 1
ATOM 952 O O . LYS A 1 129 ? -9.313 3.159 -11.169 1.00 98.31 129 LYS A O 1
ATOM 957 N N . ILE A 1 130 ? -7.771 2.008 -12.332 1.00 98.81 130 ILE A N 1
ATOM 958 C CA . ILE A 1 130 ? -6.639 2.918 -12.125 1.00 98.81 130 ILE A CA 1
ATOM 959 C C . ILE A 1 130 ? -6.072 3.292 -13.495 1.00 98.81 130 ILE A C 1
ATOM 961 O O . ILE A 1 130 ? -5.686 2.425 -14.274 1.00 98.81 130 ILE A O 1
ATOM 965 N N . THR A 1 131 ? -6.017 4.586 -13.797 1.00 98.81 131 THR A N 1
ATOM 966 C CA . THR A 1 131 ? -5.429 5.106 -15.034 1.00 98.81 131 THR A CA 1
ATOM 967 C C . THR A 1 131 ? -3.987 5.521 -14.772 1.00 98.81 131 THR A C 1
ATOM 969 O O . THR A 1 131 ? -3.723 6.341 -13.896 1.00 98.81 131 THR A O 1
ATOM 972 N N . LEU A 1 132 ? -3.055 4.964 -15.540 1.00 98.88 132 LEU A N 1
ATOM 973 C CA . LEU A 1 132 ? -1.636 5.309 -15.534 1.00 98.88 132 LEU A CA 1
ATOM 974 C C . LEU A 1 132 ? -1.326 6.233 -16.710 1.00 98.88 132 LEU A C 1
ATOM 976 O O . LEU A 1 132 ? -1.843 6.022 -17.809 1.00 98.88 132 LEU A O 1
ATOM 980 N N . SER A 1 133 ? -0.477 7.232 -16.488 1.00 98.81 133 SER A N 1
ATOM 981 C CA . SER A 1 133 ? 0.023 8.139 -17.529 1.00 98.81 133 SER A CA 1
ATOM 982 C C . SER A 1 133 ? 1.508 8.412 -17.322 1.00 98.81 133 SER A C 1
ATOM 984 O O . SER A 1 133 ? 1.938 8.608 -16.188 1.00 98.81 133 SER A O 1
ATOM 986 N N . TRP A 1 134 ? 2.289 8.429 -18.399 1.00 98.69 134 TRP A N 1
ATOM 987 C CA . TRP A 1 134 ? 3.731 8.688 -18.356 1.00 98.69 134 TRP A CA 1
ATOM 988 C C . TRP A 1 134 ? 4.182 9.588 -19.512 1.00 98.69 134 TRP A C 1
ATOM 990 O O . TRP A 1 134 ? 3.465 9.794 -20.491 1.00 98.69 134 TRP A O 1
ATOM 1000 N N . GLU A 1 135 ? 5.388 10.135 -19.403 1.00 98.50 135 GLU A N 1
ATOM 1001 C CA . GLU A 1 135 ? 6.055 10.859 -20.481 1.00 98.50 135 GLU A CA 1
ATOM 1002 C C . GLU A 1 135 ? 6.739 9.881 -21.439 1.00 98.50 135 GLU A C 1
ATOM 1004 O O . GLU A 1 135 ? 7.354 8.889 -21.032 1.00 98.50 135 GLU A O 1
ATOM 1009 N N . ALA A 1 136 ? 6.630 10.170 -22.736 1.00 97.75 136 ALA A N 1
ATOM 1010 C CA . ALA A 1 136 ? 7.141 9.300 -23.782 1.00 97.75 136 ALA A CA 1
ATOM 1011 C C . ALA A 1 136 ? 8.669 9.156 -23.721 1.00 97.75 136 ALA A C 1
ATOM 1013 O O . ALA A 1 136 ? 9.412 10.137 -23.746 1.00 97.75 136 ALA A O 1
ATOM 1014 N N . SER A 1 137 ? 9.133 7.910 -23.734 1.00 97.56 137 SER A N 1
ATOM 1015 C CA . SER A 1 137 ? 10.518 7.562 -24.058 1.00 97.56 137 SER A CA 1
ATOM 1016 C C . SER A 1 137 ? 10.923 7.976 -25.476 1.00 97.56 137 SER A C 1
ATOM 1018 O O . SER A 1 137 ? 10.092 8.129 -26.371 1.00 97.56 137 SER A O 1
ATOM 1020 N N . THR A 1 138 ? 12.229 8.069 -25.702 1.00 94.94 138 THR A N 1
ATOM 1021 C CA . THR A 1 138 ? 12.860 8.263 -27.008 1.00 94.94 138 THR A CA 1
ATOM 1022 C C . THR A 1 138 ? 13.792 7.092 -27.316 1.00 94.94 138 THR A C 1
ATOM 1024 O O . THR A 1 138 ? 14.298 6.419 -26.421 1.00 94.94 138 THR A O 1
ATOM 1027 N N . GLY A 1 139 ? 13.994 6.812 -28.599 1.00 88.06 139 GLY A N 1
ATOM 1028 C CA . GLY A 1 139 ? 14.795 5.687 -29.076 1.00 88.06 139 GLY A CA 1
ATOM 1029 C C . GLY A 1 139 ? 14.319 5.279 -30.462 1.00 88.06 139 GLY A C 1
ATOM 1030 O O . GLY A 1 139 ? 13.115 5.191 -30.697 1.00 88.06 139 GLY A O 1
ATOM 1031 N N . ASN A 1 140 ? 15.249 5.066 -31.394 1.00 82.88 140 ASN A N 1
ATOM 1032 C CA . ASN A 1 140 ? 14.902 4.732 -32.782 1.00 82.88 140 ASN A CA 1
ATOM 1033 C C . ASN A 1 140 ? 14.179 3.381 -32.906 1.00 82.88 140 ASN A C 1
ATOM 1035 O O . ASN A 1 140 ? 13.538 3.115 -33.917 1.00 82.88 140 ASN A O 1
ATOM 1039 N N . ASP A 1 141 ? 14.302 2.532 -31.893 1.00 87.88 141 ASP A N 1
ATOM 1040 C CA . ASP A 1 141 ? 13.738 1.194 -31.800 1.00 87.88 141 ASP A CA 1
ATOM 1041 C C . ASP A 1 141 ? 12.581 1.092 -30.793 1.00 87.88 141 ASP A C 1
ATOM 1043 O O . ASP A 1 141 ? 12.106 -0.014 -30.548 1.00 87.88 141 ASP A O 1
ATOM 1047 N N . LEU A 1 142 ? 12.111 2.207 -30.214 1.00 96.25 142 LEU A N 1
ATOM 1048 C CA . LEU A 1 142 ? 10.993 2.200 -29.269 1.00 96.25 142 LEU A CA 1
ATOM 1049 C C . LEU A 1 142 ? 9.750 1.565 -29.908 1.00 96.25 142 LEU A C 1
ATOM 1051 O O . LEU A 1 142 ? 9.139 2.136 -30.811 1.00 96.25 142 LEU A O 1
ATOM 1055 N N . ALA A 1 143 ? 9.354 0.402 -29.395 1.00 97.38 143 ALA A N 1
ATOM 1056 C CA . ALA A 1 143 ? 8.223 -0.363 -29.906 1.00 97.38 143 ALA A CA 1
ATOM 1057 C C . ALA A 1 143 ? 7.020 -0.312 -28.955 1.00 97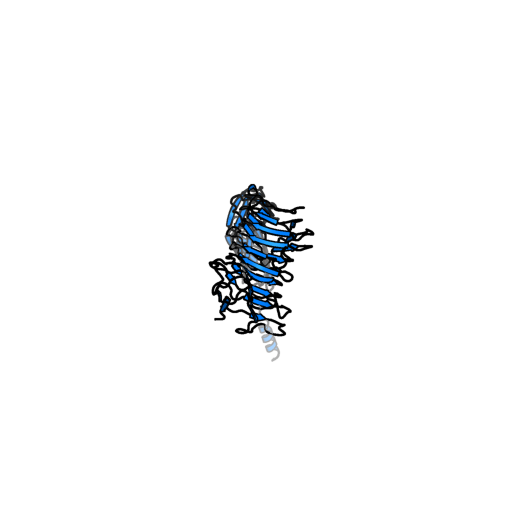.38 143 ALA A C 1
ATOM 1059 O O . ALA A 1 143 ? 5.875 -0.173 -29.390 1.00 97.38 143 ALA A O 1
ATOM 1060 N N . SER A 1 144 ? 7.260 -0.434 -27.648 1.00 98.31 144 SER A N 1
ATOM 1061 C CA . SER A 1 144 ? 6.190 -0.542 -26.654 1.00 98.31 144 SER A CA 1
ATOM 1062 C C . SER A 1 144 ? 6.640 -0.139 -25.251 1.00 98.31 144 SER A C 1
ATOM 1064 O O . SER A 1 144 ? 7.819 0.101 -25.004 1.00 98.31 144 SER A O 1
ATOM 1066 N N . TYR A 1 145 ? 5.681 -0.092 -24.336 1.00 98.81 145 TYR A N 1
ATOM 1067 C CA . TYR A 1 145 ? 5.867 0.050 -22.902 1.00 98.81 145 TYR A CA 1
ATOM 1068 C C . TYR A 1 145 ? 5.345 -1.197 -22.196 1.00 98.81 145 TYR A C 1
ATOM 1070 O O . TYR A 1 145 ? 4.284 -1.717 -22.556 1.00 98.81 145 TYR A O 1
ATOM 1078 N N . TYR A 1 146 ? 6.053 -1.674 -21.179 1.00 98.81 146 TYR A N 1
ATOM 1079 C CA . TYR A 1 146 ? 5.563 -2.733 -20.302 1.00 98.81 146 TYR A CA 1
ATOM 1080 C C . TYR A 1 146 ? 5.070 -2.133 -18.992 1.00 98.81 146 TYR A C 1
ATOM 1082 O O . TYR A 1 146 ? 5.765 -1.352 -18.346 1.00 98.81 146 TYR A O 1
ATOM 1090 N N . VAL A 1 147 ? 3.853 -2.515 -18.610 1.00 98.81 147 VAL A N 1
ATOM 1091 C CA . VAL A 1 147 ? 3.215 -2.082 -17.367 1.00 98.81 147 VAL A CA 1
ATOM 1092 C C . VAL A 1 147 ? 3.416 -3.169 -16.327 1.00 98.81 147 VAL A C 1
ATOM 1094 O O . VAL A 1 147 ? 2.963 -4.301 -16.523 1.00 98.81 147 VAL A O 1
ATOM 1097 N N . TYR A 1 148 ? 4.059 -2.825 -15.218 1.00 98.81 148 TYR A N 1
ATOM 1098 C CA . TYR A 1 148 ? 4.267 -3.723 -14.090 1.00 98.81 148 TYR A CA 1
ATOM 1099 C C . TYR A 1 148 ? 3.388 -3.314 -12.916 1.00 98.81 148 TYR A C 1
ATOM 1101 O O . TYR A 1 148 ? 3.238 -2.126 -12.640 1.00 98.81 148 TYR A O 1
ATOM 1109 N N . ARG A 1 149 ? 2.823 -4.303 -12.216 1.00 98.75 149 ARG A N 1
ATOM 1110 C CA . ARG A 1 149 ? 1.956 -4.106 -11.051 1.00 98.75 149 ARG A CA 1
ATOM 1111 C C . ARG A 1 149 ? 2.225 -5.134 -9.958 1.00 98.75 149 ARG A C 1
ATOM 1113 O O . ARG A 1 149 ? 2.509 -6.293 -10.253 1.00 98.75 149 ARG A O 1
ATOM 1120 N N . GLY A 1 150 ? 2.059 -4.733 -8.703 1.00 98.38 150 GLY A N 1
ATOM 1121 C CA . GLY A 1 150 ? 2.094 -5.610 -7.531 1.00 98.38 150 GLY A CA 1
ATOM 1122 C C . GLY A 1 150 ? 1.376 -4.985 -6.336 1.00 98.38 150 GLY A C 1
ATOM 1123 O O . GLY A 1 150 ? 1.015 -3.814 -6.377 1.00 98.38 150 GLY A O 1
ATOM 1124 N N . THR A 1 151 ? 1.169 -5.753 -5.267 1.00 96.31 151 THR A N 1
ATOM 1125 C CA . THR A 1 151 ? 0.609 -5.267 -3.983 1.00 96.31 151 THR A CA 1
ATOM 1126 C C . THR A 1 151 ? 1.689 -4.971 -2.938 1.00 96.31 151 THR A C 1
ATOM 1128 O O . THR A 1 151 ? 1.400 -4.672 -1.785 1.00 96.31 151 THR A O 1
ATOM 1131 N N . SER A 1 152 ? 2.956 -5.053 -3.347 1.00 94.44 152 SER A N 1
ATOM 1132 C CA . SER A 1 152 ? 4.132 -4.689 -2.566 1.00 94.44 152 SER A CA 1
ATOM 1133 C C . SER A 1 152 ? 5.098 -3.935 -3.477 1.00 94.44 152 SER A C 1
ATOM 1135 O O . SER A 1 152 ? 5.266 -4.354 -4.624 1.00 94.44 152 SER A O 1
ATOM 1137 N N . PRO A 1 153 ? 5.780 -2.881 -2.997 1.00 92.81 153 PRO A N 1
ATOM 1138 C CA . PRO A 1 153 ? 6.690 -2.083 -3.819 1.00 92.81 153 PRO A CA 1
ATOM 1139 C C . PRO A 1 153 ? 7.906 -2.867 -4.341 1.00 92.81 153 PRO A C 1
ATOM 1141 O O . PRO A 1 153 ? 8.554 -2.424 -5.280 1.00 92.81 153 PRO A O 1
ATOM 1144 N N . GLY A 1 154 ? 8.250 -4.007 -3.731 1.00 94.31 154 GLY A N 1
ATOM 1145 C CA . GLY A 1 154 ? 9.421 -4.806 -4.110 1.00 94.31 154 GLY A CA 1
ATOM 1146 C C . GLY A 1 154 ? 9.128 -5.976 -5.051 1.00 94.31 154 GLY A C 1
ATOM 1147 O O . GLY A 1 154 ? 10.061 -6.657 -5.467 1.00 94.31 154 GLY A O 1
ATOM 1148 N N . ASN A 1 155 ? 7.858 -6.253 -5.359 1.00 95.12 155 ASN A N 1
ATOM 1149 C CA . ASN A 1 155 ? 7.467 -7.435 -6.126 1.00 95.12 155 ASN A CA 1
ATOM 1150 C C . ASN A 1 155 ? 6.344 -7.098 -7.111 1.00 95.12 155 ASN A C 1
ATOM 1152 O O . ASN A 1 155 ? 5.159 -7.197 -6.783 1.00 95.12 155 ASN A O 1
ATOM 1156 N N . LEU A 1 156 ? 6.734 -6.659 -8.308 1.00 98.31 156 LEU A N 1
ATOM 1157 C CA . LEU A 1 156 ? 5.821 -6.296 -9.388 1.00 98.31 156 LEU A CA 1
ATOM 1158 C C . LEU A 1 156 ? 5.989 -7.276 -10.555 1.00 98.31 156 LEU A C 1
ATOM 1160 O O . LEU A 1 156 ? 7.090 -7.727 -10.859 1.00 98.31 156 LEU A O 1
ATOM 1164 N N . SER A 1 157 ? 4.885 -7.596 -11.224 1.00 98.25 157 SER A N 1
ATOM 1165 C CA . SER A 1 157 ? 4.844 -8.464 -12.405 1.00 98.25 157 SER A CA 1
ATOM 1166 C C . SER A 1 157 ? 4.247 -7.721 -13.592 1.00 98.25 157 SER A C 1
ATOM 1168 O O . SER A 1 157 ? 3.375 -6.869 -13.415 1.00 98.25 157 SER A O 1
ATOM 1170 N N . LYS A 1 158 ? 4.695 -8.050 -14.808 1.00 98.56 158 LYS A N 1
ATOM 1171 C CA . LYS A 1 158 ? 4.151 -7.448 -16.029 1.00 98.56 158 LYS A CA 1
ATOM 1172 C C . LYS A 1 158 ? 2.686 -7.850 -16.204 1.00 98.56 158 LYS A C 1
ATOM 1174 O O . LYS A 1 158 ? 2.385 -9.039 -16.273 1.00 98.56 158 LYS A O 1
ATOM 1179 N N . ILE A 1 159 ? 1.802 -6.864 -16.326 1.00 98.56 159 ILE A N 1
ATOM 1180 C CA . ILE A 1 159 ? 0.363 -7.066 -16.545 1.00 98.56 159 ILE A CA 1
ATOM 1181 C C . ILE A 1 159 ? -0.093 -6.663 -17.946 1.00 98.56 159 ILE A C 1
ATOM 1183 O O . ILE A 1 159 ? -1.117 -7.154 -18.412 1.00 98.56 159 ILE A O 1
ATOM 1187 N N . ALA A 1 160 ? 0.657 -5.793 -18.627 1.00 98.62 160 ALA A N 1
ATOM 1188 C CA . ALA A 1 160 ? 0.289 -5.320 -19.954 1.00 98.62 160 ALA A CA 1
ATOM 1189 C C . ALA A 1 160 ? 1.495 -4.887 -20.789 1.00 98.62 160 ALA A C 1
ATOM 1191 O O . ALA A 1 160 ? 2.573 -4.580 -20.274 1.00 98.62 160 ALA A O 1
ATOM 1192 N N . THR A 1 161 ? 1.261 -4.830 -22.097 1.00 98.69 161 THR A N 1
ATOM 1193 C CA . THR A 1 161 ? 2.141 -4.217 -23.089 1.00 98.69 161 THR A CA 1
ATOM 1194 C C . THR A 1 161 ? 1.331 -3.177 -23.857 1.00 98.69 161 THR A C 1
ATOM 1196 O O . THR A 1 161 ? 0.273 -3.495 -24.397 1.00 98.69 161 THR A O 1
ATOM 1199 N N . VAL A 1 162 ? 1.820 -1.940 -23.896 1.00 98.69 162 VAL A N 1
ATOM 1200 C CA . VAL A 1 162 ? 1.181 -0.796 -24.556 1.00 98.69 162 VAL A CA 1
ATOM 1201 C C . VAL A 1 162 ? 2.048 -0.370 -25.732 1.00 98.69 162 VAL A C 1
ATOM 1203 O O . VAL A 1 162 ? 3.213 -0.039 -25.550 1.00 98.69 162 VAL A O 1
ATOM 1206 N N . ASN A 1 163 ? 1.512 -0.392 -26.950 1.00 98.38 163 ASN A N 1
ATOM 1207 C CA . ASN A 1 163 ? 2.291 -0.034 -28.137 1.00 98.38 163 ASN A CA 1
ATOM 1208 C C . ASN A 1 163 ? 2.569 1.477 -28.182 1.00 98.38 163 ASN A C 1
ATOM 1210 O O . ASN A 1 163 ? 1.662 2.285 -27.964 1.00 98.38 163 ASN A O 1
ATOM 1214 N N . ALA A 1 164 ? 3.800 1.863 -28.524 1.00 97.06 164 ALA A N 1
ATOM 1215 C CA . ALA A 1 164 ? 4.125 3.261 -28.788 1.00 97.06 164 ALA A CA 1
ATOM 1216 C C . ALA A 1 164 ? 3.307 3.780 -30.001 1.00 97.06 164 ALA A C 1
ATOM 1218 O O . ALA A 1 164 ? 3.023 3.007 -30.920 1.00 97.06 164 ALA A O 1
ATOM 1219 N N . PRO A 1 165 ? 2.896 5.064 -30.032 1.00 96.75 165 PRO A N 1
ATOM 1220 C CA . PRO A 1 165 ? 3.270 6.144 -29.119 1.00 96.75 165 PRO A CA 1
ATOM 1221 C C . PRO A 1 165 ? 2.289 6.345 -27.948 1.00 96.75 165 PRO A C 1
ATOM 1223 O O . PRO A 1 165 ? 2.294 7.415 -27.347 1.00 96.75 165 PRO A O 1
ATOM 1226 N N . ALA A 1 166 ? 1.409 5.383 -27.641 1.00 98.44 166 ALA A N 1
ATOM 1227 C CA . ALA A 1 166 ? 0.472 5.542 -26.530 1.00 98.44 166 ALA A CA 1
ATOM 1228 C C . ALA A 1 166 ? 1.221 5.593 -25.189 1.00 98.44 166 ALA A C 1
ATOM 1230 O O . ALA A 1 166 ? 2.080 4.755 -24.918 1.00 98.44 166 ALA A O 1
ATOM 1231 N N . THR A 1 167 ? 0.873 6.571 -24.351 1.00 98.50 167 THR A N 1
ATOM 1232 C CA . THR A 1 167 ? 1.513 6.815 -23.047 1.00 98.50 167 THR A CA 1
ATOM 1233 C C . THR A 1 167 ? 0.538 6.740 -21.872 1.00 98.50 167 THR A C 1
ATOM 1235 O O . THR A 1 167 ? 0.748 7.347 -20.820 1.00 98.50 167 THR A O 1
ATOM 1238 N N . THR A 1 168 ? -0.562 6.013 -22.066 1.00 98.56 168 THR A N 1
ATOM 1239 C CA . THR A 1 168 ? -1.589 5.797 -21.050 1.00 98.56 168 THR A CA 1
ATOM 1240 C C . THR A 1 168 ? -2.016 4.334 -21.012 1.00 98.56 168 THR A C 1
ATOM 1242 O O . THR A 1 168 ? -1.962 3.622 -22.018 1.00 98.56 168 THR A O 1
ATOM 1245 N N . TYR A 1 169 ? -2.441 3.875 -19.836 1.00 98.75 169 TYR A N 1
ATOM 1246 C CA . TYR A 1 169 ? -2.990 2.536 -19.629 1.00 98.75 169 TYR A CA 1
ATOM 1247 C C . TYR A 1 169 ? -4.100 2.574 -18.579 1.00 98.75 169 TYR A C 1
ATOM 1249 O O . TYR A 1 169 ? -3.929 3.187 -17.528 1.00 98.75 169 TYR A O 1
ATOM 1257 N N . GLU A 1 170 ? -5.225 1.910 -18.845 1.00 98.62 170 GLU A N 1
ATOM 1258 C CA . GLU A 1 170 ? -6.296 1.734 -17.862 1.00 98.62 170 GLU A CA 1
ATOM 1259 C C . GLU A 1 170 ? -6.261 0.317 -17.296 1.00 98.62 170 GLU A C 1
ATOM 1261 O O . GLU A 1 170 ? -6.566 -0.657 -17.985 1.00 98.62 170 GLU A O 1
ATOM 1266 N N . ASP A 1 171 ? -5.925 0.210 -16.017 1.00 98.69 171 ASP A N 1
ATOM 1267 C CA . ASP A 1 171 ? -6.022 -1.036 -15.280 1.00 98.69 171 ASP A CA 1
ATOM 1268 C C . ASP A 1 171 ? -7.431 -1.205 -14.706 1.00 98.69 171 ASP A C 1
ATOM 1270 O O . ASP A 1 171 ? -7.845 -0.464 -13.815 1.00 98.69 171 ASP A O 1
ATOM 1274 N N . THR A 1 172 ? -8.170 -2.178 -15.233 1.00 98.31 172 THR A N 1
ATOM 1275 C CA . THR A 1 172 ? -9.561 -2.481 -14.853 1.00 98.31 172 THR A CA 1
ATOM 1276 C C . THR A 1 172 ? -9.694 -3.775 -14.048 1.00 98.31 172 THR A C 1
ATOM 1278 O O . THR A 1 172 ? -10.791 -4.115 -13.611 1.00 98.31 172 THR A O 1
ATOM 1281 N N . ILE A 1 173 ? -8.594 -4.503 -13.823 1.00 97.69 173 ILE A N 1
ATOM 1282 C CA . ILE A 1 173 ? -8.585 -5.758 -13.056 1.00 97.69 173 ILE A CA 1
ATOM 1283 C C . ILE A 1 173 ? -8.068 -5.439 -11.653 1.00 97.69 173 ILE A C 1
ATOM 1285 O O . ILE A 1 173 ? -6.976 -5.858 -11.266 1.00 97.69 173 ILE A O 1
ATOM 1289 N N . VAL A 1 174 ? -8.834 -4.621 -10.933 1.00 98.06 174 VAL A N 1
ATOM 1290 C CA . VAL A 1 174 ? -8.488 -4.049 -9.626 1.00 98.06 174 VAL A CA 1
ATOM 1291 C C . VAL A 1 174 ? -9.532 -4.441 -8.580 1.00 98.06 174 VAL A C 1
ATOM 1293 O O . VAL A 1 174 ? -10.719 -4.522 -8.889 1.00 98.06 174 VAL A O 1
ATOM 1296 N N . GLU A 1 175 ? -9.081 -4.705 -7.354 1.00 97.62 175 GLU A N 1
ATOM 1297 C CA . GLU A 1 175 ? -9.921 -5.177 -6.246 1.00 97.62 175 GLU A CA 1
ATOM 1298 C C . GLU A 1 175 ? -10.065 -4.133 -5.130 1.00 97.62 175 GLU A C 1
ATOM 1300 O O . GLU A 1 175 ? -9.129 -3.376 -4.842 1.00 97.62 175 GLU A O 1
ATOM 1305 N N . ASP A 1 176 ? -11.231 -4.124 -4.472 1.00 96.56 176 ASP A N 1
ATOM 1306 C CA . ASP A 1 176 ? -11.545 -3.179 -3.398 1.00 96.56 176 ASP A CA 1
ATOM 1307 C C . ASP A 1 176 ? -10.498 -3.274 -2.274 1.00 96.56 176 ASP A C 1
ATOM 1309 O O . ASP A 1 176 ? -10.288 -4.336 -1.684 1.00 96.56 176 ASP A O 1
ATOM 1313 N N . GLY A 1 177 ? -9.873 -2.147 -1.929 1.00 95.94 177 GLY A N 1
ATOM 1314 C CA . GLY A 1 177 ? -8.920 -2.063 -0.816 1.00 95.94 177 GLY A CA 1
ATOM 1315 C C . GLY A 1 177 ? -7.516 -2.596 -1.096 1.00 95.94 177 GLY A C 1
ATOM 1316 O O . GLY A 1 177 ? -6.669 -2.574 -0.195 1.00 95.94 177 GLY A O 1
ATOM 1317 N N . ALA A 1 178 ? -7.246 -3.052 -2.321 1.00 97.38 178 ALA A N 1
ATOM 1318 C CA . ALA A 1 178 ? -5.906 -3.414 -2.752 1.00 97.38 178 ALA A CA 1
ATOM 1319 C C . ALA A 1 178 ? -5.113 -2.159 -3.151 1.00 97.38 178 ALA A C 1
ATOM 1321 O O . ALA A 1 178 ? -5.449 -1.472 -4.117 1.00 97.38 178 ALA A O 1
ATOM 1322 N N . LEU A 1 179 ? -4.034 -1.880 -2.412 1.00 97.62 179 LEU A N 1
ATOM 1323 C CA . LEU A 1 179 ? -3.048 -0.860 -2.764 1.00 97.62 179 LEU A CA 1
ATOM 1324 C C . LEU A 1 179 ? -2.093 -1.427 -3.815 1.00 97.62 179 LEU A C 1
ATOM 1326 O O . LEU A 1 179 ? -1.291 -2.314 -3.517 1.00 97.62 179 LEU A O 1
ATOM 1330 N N . TYR A 1 180 ? -2.189 -0.925 -5.043 1.00 98.38 180 TYR A N 1
ATOM 1331 C CA . TYR A 1 180 ? -1.356 -1.376 -6.151 1.00 98.38 180 TYR A CA 1
ATOM 1332 C C . TYR A 1 180 ? -0.189 -0.427 -6.380 1.00 98.38 180 TYR A C 1
ATOM 1334 O O . TYR A 1 180 ? -0.378 0.784 -6.432 1.00 98.38 180 TYR A O 1
ATOM 1342 N N . TYR A 1 181 ? 0.994 -0.995 -6.583 1.00 98.50 181 TYR A N 1
ATOM 1343 C CA . TYR A 1 181 ? 2.218 -0.306 -6.980 1.00 98.50 181 TYR A CA 1
ATOM 1344 C C . TYR A 1 181 ? 2.470 -0.541 -8.463 1.00 98.50 181 TYR A C 1
ATOM 1346 O O . TYR A 1 181 ? 2.276 -1.662 -8.935 1.00 98.50 181 TYR A O 1
ATOM 1354 N N . TYR A 1 182 ? 2.942 0.486 -9.169 1.00 98.81 182 TYR A N 1
ATOM 1355 C CA . TYR A 1 182 ? 3.203 0.443 -10.604 1.00 98.81 182 TYR A CA 1
ATOM 1356 C C . TYR A 1 182 ? 4.535 1.082 -10.968 1.00 98.81 182 TYR A C 1
ATOM 1358 O O . TYR A 1 182 ? 4.882 2.142 -10.447 1.00 98.81 182 TYR A O 1
ATOM 1366 N N . HIS A 1 183 ? 5.216 0.488 -11.941 1.00 98.75 183 HIS A N 1
ATOM 1367 C CA . HIS A 1 183 ? 6.243 1.154 -12.735 1.00 98.75 183 HIS A CA 1
ATOM 1368 C C . HIS A 1 183 ? 6.082 0.768 -14.206 1.00 98.75 183 HIS A C 1
ATOM 1370 O O . HIS A 1 183 ? 5.445 -0.240 -14.531 1.00 98.75 183 HIS A O 1
ATOM 1376 N N . ILE A 1 184 ? 6.676 1.566 -15.088 1.00 98.75 184 ILE A N 1
ATOM 1377 C CA . ILE A 1 184 ? 6.674 1.338 -16.531 1.00 98.75 184 ILE A CA 1
ATOM 1378 C C . ILE A 1 184 ? 8.116 1.194 -17.008 1.00 98.75 184 ILE A C 1
ATOM 1380 O O . ILE A 1 184 ? 8.993 1.943 -16.582 1.00 98.75 184 ILE A O 1
ATOM 1384 N N . THR A 1 185 ? 8.362 0.263 -17.920 1.00 98.69 185 THR A N 1
ATOM 1385 C CA . THR A 1 185 ? 9.597 0.217 -18.714 1.00 98.69 185 THR A CA 1
ATOM 1386 C C . THR A 1 185 ? 9.261 0.479 -20.175 1.00 98.69 185 THR A C 1
ATOM 1388 O O . THR A 1 185 ? 8.138 0.237 -20.626 1.00 98.69 185 THR A O 1
ATOM 1391 N N . SER A 1 186 ? 10.219 1.000 -20.933 1.00 98.38 186 SER A N 1
ATOM 1392 C CA . SER A 1 186 ? 10.137 1.045 -22.388 1.00 98.38 186 SER A CA 1
ATOM 1393 C C . SER A 1 186 ? 10.842 -0.172 -22.978 1.00 98.38 186 SER A C 1
ATOM 1395 O O . SER A 1 186 ? 11.768 -0.730 -22.389 1.00 98.38 186 SER A O 1
ATOM 1397 N N . PHE A 1 187 ? 10.385 -0.610 -24.144 1.00 97.38 187 PHE A N 1
ATOM 1398 C CA . PHE A 1 187 ? 10.930 -1.773 -24.822 1.00 97.38 187 PHE A CA 1
ATOM 1399 C C . PHE A 1 187 ? 11.125 -1.490 -26.308 1.00 97.38 187 PHE A C 1
ATOM 1401 O O . PHE A 1 187 ? 10.196 -1.065 -27.005 1.00 97.38 187 PHE A O 1
ATOM 1408 N N . GLY A 1 188 ? 12.343 -1.759 -26.772 1.00 94.69 188 GLY A N 1
ATOM 1409 C CA . GLY A 1 188 ? 12.722 -1.790 -28.180 1.00 94.69 188 GLY A CA 1
ATOM 1410 C C . GLY A 1 188 ? 13.384 -3.122 -28.502 1.00 94.69 188 GLY A C 1
ATOM 1411 O O . GLY A 1 188 ? 12.724 -4.159 -28.499 1.00 94.69 188 GLY A O 1
ATOM 1412 N N . LYS A 1 189 ? 14.695 -3.118 -28.735 1.00 91.31 189 LYS A N 1
ATOM 1413 C CA . LYS A 1 189 ? 15.488 -4.355 -28.787 1.00 91.31 189 LYS A CA 1
ATOM 1414 C C . LYS A 1 189 ? 15.791 -4.919 -27.399 1.00 91.31 189 LYS A C 1
ATOM 1416 O O . LYS A 1 189 ? 15.849 -6.133 -27.220 1.00 91.31 189 LYS A O 1
ATOM 1421 N N . SER A 1 190 ? 15.938 -4.039 -26.414 1.00 93.06 190 SER A N 1
ATOM 1422 C CA . SER A 1 190 ? 16.044 -4.386 -25.000 1.00 93.06 190 SER A CA 1
ATOM 1423 C C . SER A 1 190 ? 15.093 -3.539 -24.150 1.00 93.06 190 SER A C 1
ATOM 1425 O O . SER A 1 190 ? 14.534 -2.533 -24.602 1.00 93.06 190 SER A O 1
ATOM 1427 N N . GLU A 1 191 ? 14.848 -4.005 -22.927 1.00 96.50 191 GLU A N 1
ATOM 1428 C CA . GLU A 1 191 ? 14.000 -3.328 -21.948 1.00 96.50 191 GLU A CA 1
ATOM 1429 C C . GLU A 1 191 ? 14.804 -2.283 -21.172 1.00 96.50 191 GLU A C 1
ATOM 1431 O O . GLU A 1 191 ? 15.930 -2.548 -20.745 1.00 96.50 191 GLU A O 1
ATOM 1436 N N . SER A 1 192 ? 14.228 -1.099 -20.978 1.00 96.88 192 SER A N 1
ATOM 1437 C CA . SER A 1 192 ? 14.836 -0.054 -20.162 1.00 96.88 192 SER A CA 1
ATOM 1438 C C . SER A 1 192 ? 14.810 -0.406 -18.674 1.00 96.88 192 SER A C 1
ATOM 1440 O O . SER A 1 192 ? 14.082 -1.285 -18.216 1.00 96.88 192 SER A O 1
ATOM 1442 N N . GLN A 1 193 ? 15.538 0.375 -17.878 1.00 96.81 193 GLN A N 1
ATOM 1443 C CA . GLN A 1 193 ? 15.275 0.445 -16.440 1.00 96.81 193 GLN A CA 1
ATOM 1444 C C . GLN A 1 193 ? 13.847 0.965 -16.167 1.00 96.81 193 GLN A C 1
ATOM 1446 O O . GLN A 1 193 ? 13.275 1.647 -17.029 1.00 96.81 193 GLN A O 1
ATOM 1451 N N . PRO A 1 194 ? 13.259 0.648 -14.998 1.00 98.06 194 PRO A N 1
ATOM 1452 C CA . PRO A 1 194 ? 11.923 1.113 -14.638 1.00 98.06 194 PRO A CA 1
ATOM 1453 C C . PRO A 1 194 ? 11.872 2.631 -14.434 1.00 98.06 194 PRO A C 1
ATOM 1455 O O . PRO A 1 194 ? 12.849 3.254 -14.013 1.00 98.06 194 PRO A O 1
ATOM 1458 N N . SER A 1 195 ? 10.704 3.213 -14.710 1.00 98.56 195 SER A N 1
ATOM 1459 C CA . SER A 1 195 ? 10.340 4.585 -14.344 1.00 98.56 195 SER A CA 1
ATOM 1460 C C . SER A 1 195 ? 10.351 4.795 -12.825 1.00 98.56 195 SER A C 1
ATOM 1462 O O . SER A 1 195 ? 10.557 3.864 -12.040 1.00 98.56 195 SER A O 1
ATOM 1464 N N . ASN A 1 196 ? 10.022 6.013 -12.378 1.00 98.12 196 ASN A N 1
ATOM 1465 C CA . ASN A 1 196 ? 9.577 6.195 -10.997 1.00 98.12 196 ASN A CA 1
ATOM 1466 C C . ASN A 1 196 ? 8.385 5.268 -10.699 1.00 98.12 196 ASN A C 1
ATOM 1468 O O . ASN A 1 196 ? 7.593 4.946 -11.589 1.00 98.12 196 ASN A O 1
ATOM 1472 N N . GLN A 1 197 ? 8.263 4.855 -9.440 1.00 97.44 197 GLN A N 1
ATOM 1473 C CA . GLN A 1 197 ? 7.133 4.061 -8.980 1.00 97.44 197 GLN A CA 1
ATOM 1474 C C . GLN A 1 197 ? 5.999 4.977 -8.507 1.00 97.44 197 GLN A C 1
ATOM 1476 O O . GLN A 1 197 ? 6.243 6.013 -7.890 1.00 97.44 197 GLN A O 1
ATOM 1481 N N . THR A 1 198 ? 4.759 4.571 -8.758 1.00 97.94 198 THR A N 1
ATOM 1482 C CA . THR A 1 198 ? 3.546 5.183 -8.197 1.00 97.94 198 THR A CA 1
ATOM 1483 C C . THR A 1 198 ? 2.712 4.111 -7.497 1.00 97.94 198 THR A C 1
ATOM 1485 O O . THR A 1 198 ? 2.919 2.919 -7.731 1.00 97.94 198 THR A O 1
ATOM 1488 N N . TYR A 1 199 ? 1.784 4.510 -6.632 1.00 97.62 199 TYR A N 1
ATOM 1489 C CA . TYR A 1 199 ? 0.818 3.600 -6.030 1.00 97.62 199 TYR A CA 1
ATOM 1490 C C . TYR A 1 199 ? -0.576 4.213 -6.023 1.00 97.62 199 TYR A C 1
ATOM 1492 O O . TYR A 1 199 ? -0.718 5.431 -5.953 1.00 97.62 199 TYR A O 1
ATOM 1500 N N . ASN A 1 200 ? -1.607 3.373 -6.107 1.00 98.19 200 ASN A N 1
ATOM 1501 C CA . ASN A 1 200 ? -2.986 3.839 -6.061 1.00 98.19 200 ASN A CA 1
ATOM 1502 C C . ASN A 1 200 ? -3.981 2.736 -5.669 1.00 98.19 200 ASN A C 1
ATOM 1504 O O . ASN A 1 200 ? -3.677 1.543 -5.730 1.00 98.19 200 ASN A O 1
ATOM 1508 N N . MET A 1 201 ? -5.193 3.159 -5.314 1.00 98.12 201 MET A N 1
ATOM 1509 C CA . MET A 1 201 ? -6.370 2.319 -5.111 1.00 98.12 201 MET A CA 1
ATOM 1510 C C . MET A 1 201 ? -7.519 2.817 -5.984 1.00 98.12 201 MET A C 1
ATOM 1512 O O . MET A 1 201 ? -7.736 4.024 -6.153 1.00 98.12 201 MET A O 1
ATOM 1516 N N . HIS A 1 202 ? -8.304 1.885 -6.509 1.00 98.31 202 HIS A N 1
ATOM 1517 C CA . HIS A 1 202 ? -9.538 2.240 -7.192 1.00 98.31 202 HIS A CA 1
ATOM 1518 C C . HIS A 1 202 ? -10.626 2.614 -6.171 1.00 98.31 202 HIS A C 1
ATOM 1520 O O . HIS A 1 202 ? -10.642 2.120 -5.046 1.00 98.31 202 HIS A O 1
ATOM 1526 N N . GLY A 1 203 ? -11.552 3.482 -6.573 1.00 98.25 203 GLY A N 1
ATOM 1527 C CA . GLY A 1 203 ? -12.665 3.932 -5.733 1.00 98.25 203 GLY A CA 1
ATOM 1528 C C . GLY A 1 203 ? -13.059 5.383 -5.984 1.00 98.25 203 GLY A C 1
ATOM 1529 O O . GLY A 1 203 ? -12.354 6.124 -6.671 1.00 98.25 203 GLY A O 1
ATOM 1530 N N . THR A 1 204 ? -14.206 5.775 -5.446 1.00 98.44 204 THR A N 1
ATOM 1531 C CA . THR A 1 204 ? -14.743 7.136 -5.507 1.00 98.44 204 THR A CA 1
ATOM 1532 C C . THR A 1 204 ? -13.944 8.045 -4.583 1.00 98.44 204 THR A C 1
ATOM 1534 O O . THR A 1 204 ? -13.755 7.723 -3.411 1.00 98.44 204 THR A O 1
ATOM 1537 N N . ARG A 1 205 ? -13.452 9.175 -5.095 1.00 97.62 205 ARG A N 1
ATOM 1538 C CA . ARG A 1 205 ? -12.638 10.093 -4.295 1.00 97.62 205 ARG A CA 1
ATOM 1539 C C . ARG A 1 205 ? -13.488 10.869 -3.311 1.00 97.62 205 ARG A C 1
ATOM 1541 O O . ARG A 1 205 ? -14.479 11.481 -3.697 1.00 97.62 205 ARG A O 1
ATOM 1548 N N . LEU A 1 206 ? -13.069 10.825 -2.055 1.00 97.12 206 LEU A N 1
ATOM 1549 C CA . LEU A 1 206 ? -13.543 11.727 -1.024 1.00 97.12 206 LEU A CA 1
ATOM 1550 C C . LEU A 1 206 ? -12.571 12.907 -0.982 1.00 97.12 206 LEU A C 1
ATOM 1552 O O . LEU A 1 206 ? -11.361 12.724 -0.860 1.00 97.12 206 LEU A O 1
ATOM 1556 N N . THR A 1 207 ? -13.119 14.103 -1.139 1.00 94.56 207 THR A N 1
ATOM 1557 C CA . THR A 1 207 ? -12.408 15.382 -1.081 1.00 94.56 207 THR A CA 1
ATOM 1558 C C . THR A 1 207 ? -12.995 16.237 0.036 1.00 94.56 207 THR A C 1
ATOM 1560 O O . THR A 1 207 ? -14.040 15.888 0.587 1.00 94.56 207 THR A O 1
ATOM 1563 N N . ASP A 1 208 ? -12.375 17.381 0.313 1.00 94.56 208 ASP A N 1
ATOM 1564 C CA . ASP A 1 208 ? -12.901 18.394 1.231 1.00 94.56 208 ASP A CA 1
ATOM 1565 C C . ASP A 1 208 ? -14.407 18.603 1.088 1.00 94.56 208 ASP A C 1
ATOM 1567 O O . ASP A 1 208 ? -14.952 18.706 -0.018 1.00 94.56 208 ASP A O 1
ATOM 1571 N N . THR A 1 209 ? -15.069 18.713 2.235 1.00 90.50 209 THR A N 1
ATOM 1572 C CA . THR A 1 209 ? -16.497 19.002 2.317 1.00 90.50 209 THR A CA 1
ATOM 1573 C C . THR A 1 209 ? -16.751 20.106 3.329 1.00 90.50 209 THR A C 1
ATOM 1575 O O . THR A 1 209 ? -16.171 20.154 4.415 1.00 90.50 209 THR A O 1
ATOM 1578 N N . SER A 1 210 ? -17.669 20.999 2.969 1.00 90.69 210 SER A N 1
ATOM 1579 C CA . SER A 1 210 ? -18.139 22.082 3.829 1.00 90.69 210 SER A CA 1
ATOM 1580 C C . SER A 1 210 ? -19.232 21.650 4.816 1.00 90.69 210 SER A C 1
ATOM 1582 O O . SER A 1 210 ? -19.826 22.513 5.454 1.00 90.69 210 SER A O 1
ATOM 1584 N N . ALA A 1 211 ? -19.540 20.356 4.904 1.00 92.25 211 ALA A N 1
ATOM 1585 C CA . ALA A 1 211 ? -20.564 19.782 5.775 1.00 92.25 211 ALA A CA 1
ATOM 1586 C C . ALA A 1 211 ? -20.208 18.335 6.158 1.00 92.25 211 ALA A C 1
ATOM 1588 O O . ALA A 1 211 ? -19.206 17.798 5.674 1.00 92.25 211 ALA A O 1
ATOM 1589 N N . ASP A 1 212 ? -21.061 17.704 6.965 1.00 93.75 212 ASP A N 1
ATOM 1590 C CA . ASP A 1 212 ? -20.986 16.275 7.274 1.00 93.75 212 ASP A CA 1
ATOM 1591 C C . ASP A 1 212 ? -20.889 15.432 6.000 1.00 93.75 212 ASP A C 1
ATOM 1593 O O . ASP A 1 212 ? -21.614 15.636 5.019 1.00 93.75 212 ASP A O 1
ATOM 1597 N N . PHE A 1 213 ? -20.017 14.435 6.034 1.00 96.56 213 PHE A N 1
ATOM 1598 C CA . PHE A 1 213 ? -19.929 13.410 5.018 1.00 96.56 213 PHE A CA 1
ATOM 1599 C C . PHE A 1 213 ? -20.575 12.126 5.524 1.00 96.56 213 PHE A C 1
ATOM 1601 O O . PHE A 1 213 ? -20.161 11.550 6.525 1.00 96.56 213 PHE A O 1
ATOM 1608 N N . THR A 1 214 ? -21.564 11.629 4.787 1.00 96.12 214 THR A N 1
ATOM 1609 C CA . THR A 1 214 ? -22.121 10.290 4.990 1.00 96.12 214 THR A CA 1
ATOM 1610 C C . THR A 1 214 ? -21.969 9.496 3.707 1.00 96.12 214 THR A C 1
ATOM 1612 O O . THR A 1 214 ? -22.379 9.943 2.636 1.00 96.12 214 THR A O 1
ATOM 1615 N N . THR A 1 215 ? -21.386 8.307 3.811 1.00 93.62 215 THR A N 1
ATOM 1616 C CA . THR A 1 215 ? -21.183 7.429 2.664 1.00 93.62 215 THR A CA 1
ATOM 1617 C C . THR A 1 215 ? -22.503 6.978 2.030 1.00 93.62 215 THR A C 1
ATOM 1619 O O . THR A 1 215 ? -23.509 6.718 2.693 1.00 93.62 215 THR A O 1
ATOM 1622 N N . ILE A 1 216 ? -22.473 6.804 0.710 1.00 94.12 216 ILE A N 1
ATOM 1623 C CA . ILE A 1 216 ? -23.577 6.288 -0.098 1.00 94.12 216 ILE A CA 1
ATOM 1624 C C . ILE A 1 216 ? -23.159 4.940 -0.689 1.00 94.12 216 ILE A C 1
ATOM 1626 O O . ILE A 1 216 ? -22.093 4.795 -1.288 1.00 94.12 216 ILE A O 1
ATOM 1630 N N . VAL A 1 217 ? -24.024 3.930 -0.557 1.00 94.56 217 VAL A N 1
ATOM 1631 C CA . VAL A 1 217 ? -23.751 2.552 -1.015 1.00 94.56 217 VAL A CA 1
ATOM 1632 C C . VAL A 1 217 ? -23.380 2.496 -2.498 1.00 94.56 217 VAL A C 1
ATOM 1634 O O . VAL A 1 217 ? -22.444 1.794 -2.875 1.00 94.56 217 VAL A O 1
ATOM 1637 N N . ALA A 1 218 ? -24.079 3.268 -3.336 1.00 95.00 218 ALA A N 1
ATOM 1638 C CA . ALA A 1 218 ? -23.861 3.306 -4.781 1.00 95.00 218 ALA A CA 1
ATOM 1639 C C . ALA A 1 218 ? -22.469 3.818 -5.183 1.00 95.00 218 ALA A C 1
ATOM 1641 O O . ALA A 1 218 ? -21.990 3.461 -6.258 1.00 95.00 218 ALA A O 1
ATOM 1642 N N . ASP A 1 219 ? -21.797 4.572 -4.316 1.00 96.06 219 ASP A N 1
ATOM 1643 C CA . ASP A 1 219 ? -20.494 5.186 -4.584 1.00 96.06 219 ASP A CA 1
ATOM 1644 C C . ASP A 1 219 ? -19.337 4.422 -3.930 1.00 96.06 219 ASP A C 1
ATOM 1646 O O . ASP A 1 219 ? -18.182 4.631 -4.291 1.00 96.06 219 ASP A O 1
ATOM 1650 N N . SER A 1 220 ? -19.630 3.463 -3.048 1.00 96.81 220 SER A N 1
ATOM 1651 C CA . SER A 1 220 ? -18.628 2.570 -2.460 1.00 96.81 220 SER A CA 1
ATOM 1652 C C . SER A 1 220 ? -17.868 1.772 -3.546 1.00 96.81 220 SER A C 1
ATOM 1654 O O . SER A 1 220 ? -18.499 1.335 -4.517 1.00 96.81 220 SER A O 1
ATOM 1656 N N . PRO A 1 221 ? -16.552 1.522 -3.400 1.00 98.25 221 PRO A N 1
ATOM 1657 C CA . PRO A 1 221 ? -15.700 1.982 -2.302 1.00 98.25 221 PRO A CA 1
ATOM 1658 C C . PRO A 1 221 ? -15.278 3.447 -2.450 1.00 98.25 221 PRO A C 1
ATOM 1660 O O . PRO A 1 221 ? -15.064 3.928 -3.561 1.00 98.25 221 PRO A O 1
ATOM 1663 N N . TYR A 1 222 ? -15.098 4.121 -1.319 1.00 98.62 222 TYR A N 1
ATOM 1664 C CA . TYR A 1 222 ? -14.504 5.449 -1.225 1.00 98.62 222 TYR A CA 1
ATOM 1665 C C . TYR A 1 222 ? -13.002 5.366 -0.942 1.00 98.62 222 TYR A C 1
ATOM 1667 O O . TYR A 1 222 ? -12.541 4.450 -0.257 1.00 98.62 222 TYR A O 1
ATOM 1675 N N . VAL A 1 223 ? -12.248 6.343 -1.443 1.00 98.69 223 VAL A N 1
ATOM 1676 C CA . VAL A 1 223 ? -10.808 6.493 -1.211 1.00 98.69 223 VAL A CA 1
ATOM 1677 C C . VAL A 1 223 ? -10.498 7.941 -0.848 1.00 98.69 223 VAL A C 1
ATOM 1679 O O . VAL A 1 223 ? -10.886 8.850 -1.585 1.00 98.69 223 VAL A O 1
ATOM 1682 N N . ILE A 1 224 ? -9.766 8.143 0.245 1.00 98.56 224 ILE A N 1
ATOM 1683 C CA . ILE A 1 224 ? -9.092 9.409 0.549 1.00 98.56 224 ILE A CA 1
ATOM 1684 C C . ILE A 1 224 ? -7.638 9.259 0.099 1.00 98.56 224 ILE A C 1
ATOM 1686 O O . ILE A 1 224 ? -6.925 8.377 0.585 1.00 98.56 224 ILE A O 1
ATOM 1690 N N . GLU A 1 225 ? -7.232 10.069 -0.879 1.00 97.31 225 GLU A N 1
ATOM 1691 C CA . GLU A 1 225 ? -5.890 10.011 -1.479 1.00 97.31 225 GLU A CA 1
ATOM 1692 C C . GLU A 1 225 ? -5.016 11.234 -1.200 1.00 97.31 225 GLU A C 1
ATOM 1694 O O . GLU A 1 225 ? -3.800 11.135 -1.313 1.00 97.31 225 GLU A O 1
ATOM 1699 N N . ASN A 1 226 ? -5.631 12.358 -0.838 1.00 97.12 226 ASN A N 1
ATOM 1700 C CA . ASN A 1 226 ? -4.965 13.605 -0.482 1.00 97.12 226 ASN A CA 1
ATOM 1701 C C . ASN A 1 226 ? -5.453 14.039 0.898 1.00 97.12 226 ASN A C 1
ATOM 1703 O O . ASN A 1 226 ? -6.485 13.544 1.359 1.00 97.12 226 ASN A O 1
ATOM 1707 N N . ASP A 1 227 ? -4.749 14.989 1.505 1.00 97.81 227 ASP A N 1
ATOM 1708 C CA . ASP A 1 227 ? -5.194 15.635 2.737 1.00 97.81 227 ASP A CA 1
ATOM 1709 C C . ASP A 1 227 ? -6.593 16.219 2.553 1.00 97.81 227 ASP A C 1
ATOM 1711 O O . ASP A 1 227 ? -6.905 16.782 1.496 1.00 97.81 227 ASP A O 1
ATOM 1715 N N . ILE A 1 228 ? -7.428 16.067 3.580 1.00 97.38 228 ILE A N 1
ATOM 1716 C CA . ILE A 1 228 ? -8.799 16.563 3.564 1.00 97.38 228 ILE A CA 1
ATOM 1717 C C . ILE A 1 228 ? -9.151 17.375 4.804 1.00 97.38 228 ILE A C 1
ATOM 1719 O O . ILE A 1 228 ? -8.782 17.037 5.930 1.00 97.38 228 ILE A O 1
ATOM 1723 N N . LEU A 1 229 ? -9.963 18.407 4.592 1.00 96.88 229 LEU A N 1
ATOM 1724 C CA . LEU A 1 229 ? -10.620 19.186 5.631 1.00 96.88 229 LEU A CA 1
ATOM 1725 C C . LEU A 1 229 ? -12.130 18.926 5.612 1.00 96.88 229 LEU A C 1
ATOM 1727 O O . LEU A 1 229 ? -12.841 19.285 4.670 1.00 96.88 229 LEU A O 1
ATOM 1731 N N . LEU A 1 230 ? -12.629 18.339 6.695 1.00 96.19 230 LEU A N 1
ATOM 1732 C CA . LEU A 1 230 ? -14.042 18.075 6.929 1.00 96.19 230 LEU A CA 1
ATOM 1733 C C . LEU A 1 230 ? -14.609 19.132 7.875 1.00 96.19 230 LEU A C 1
ATOM 1735 O O . LEU A 1 230 ? -14.106 19.333 8.979 1.00 96.19 230 LEU A O 1
ATOM 1739 N N . LYS A 1 231 ? -15.675 19.817 7.460 1.00 94.19 231 LYS A N 1
ATOM 1740 C CA . LYS A 1 231 ? -16.392 20.790 8.307 1.00 94.19 231 LYS A CA 1
ATOM 1741 C C . LYS A 1 231 ? -17.517 20.171 9.143 1.00 94.19 231 LYS A C 1
ATOM 1743 O O . LYS A 1 231 ? -18.345 20.903 9.668 1.00 94.19 231 LYS A O 1
ATOM 1748 N N . GLY A 1 232 ? -17.530 18.849 9.261 1.00 94.06 232 GLY A N 1
ATOM 1749 C CA . GLY A 1 232 ? -18.534 18.079 9.983 1.00 94.06 232 GLY A CA 1
ATOM 1750 C C . GLY A 1 232 ? -18.099 16.625 10.160 1.00 94.06 232 GLY A C 1
ATOM 1751 O O . GLY A 1 232 ? -16.914 16.311 10.026 1.00 94.06 232 GLY A O 1
ATOM 1752 N N . ASP A 1 233 ? -19.055 15.746 10.429 1.00 96.50 233 ASP A N 1
ATOM 1753 C CA . ASP A 1 233 ? -18.816 14.329 10.714 1.00 96.50 233 ASP A CA 1
ATOM 1754 C C . ASP A 1 233 ? -18.307 13.537 9.500 1.00 96.50 233 ASP A C 1
ATOM 1756 O O . ASP A 1 233 ? -18.622 13.836 8.349 1.00 96.50 233 ASP A O 1
ATOM 1760 N N . LEU A 1 234 ? -17.571 12.455 9.766 1.00 98.06 234 LEU A N 1
ATOM 1761 C CA . LEU A 1 234 ? -17.206 11.423 8.796 1.00 98.06 234 LEU A CA 1
ATOM 1762 C C . LEU A 1 234 ? -17.940 10.122 9.131 1.00 98.06 234 LEU A C 1
ATOM 1764 O O . LEU A 1 234 ? -17.497 9.343 9.973 1.00 98.06 234 LEU A O 1
ATOM 1768 N N . SER A 1 235 ? -19.052 9.868 8.446 1.00 98.38 235 SER A N 1
ATOM 1769 C CA . SER A 1 235 ? -19.912 8.702 8.659 1.00 98.38 235 SER A CA 1
ATOM 1770 C C . SER A 1 235 ? -19.743 7.642 7.566 1.00 98.38 235 SER A C 1
ATOM 1772 O O . SER A 1 235 ? -20.079 7.860 6.402 1.00 98.38 235 SER A O 1
ATOM 1774 N N . ILE A 1 236 ? -19.269 6.459 7.957 1.00 98.50 236 ILE A N 1
ATOM 1775 C CA . ILE A 1 236 ? -19.046 5.277 7.116 1.00 98.50 236 ILE A CA 1
ATOM 1776 C C . ILE A 1 236 ? -20.104 4.237 7.483 1.00 98.50 236 ILE A C 1
ATOM 1778 O O . ILE A 1 236 ? -19.944 3.453 8.422 1.00 98.50 236 ILE A O 1
ATOM 1782 N N . VAL A 1 237 ? -21.220 4.265 6.755 1.00 97.69 237 VAL A N 1
ATOM 1783 C CA . VAL A 1 237 ? -22.447 3.549 7.126 1.00 97.69 237 VAL A CA 1
ATOM 1784 C C . VAL A 1 237 ? -22.919 2.541 6.075 1.00 97.69 237 VAL A C 1
ATOM 1786 O O . VAL A 1 237 ? -22.481 2.569 4.927 1.00 97.69 237 VAL A O 1
ATOM 1789 N N . ASN A 1 238 ? -23.852 1.657 6.437 1.00 94.12 238 ASN A N 1
ATOM 1790 C CA . ASN A 1 238 ? -24.641 0.852 5.490 1.00 94.12 238 ASN A CA 1
ATOM 1791 C C . ASN A 1 238 ? -23.816 -0.009 4.500 1.00 94.12 238 ASN A C 1
ATOM 1793 O O . ASN A 1 238 ? -24.064 0.020 3.296 1.00 94.12 238 ASN A O 1
ATOM 1797 N N . ASN A 1 239 ? -22.846 -0.795 4.976 1.00 93.69 239 ASN A N 1
ATOM 1798 C CA . ASN A 1 239 ? -21.970 -1.669 4.169 1.00 93.69 239 ASN A CA 1
ATOM 1799 C C . ASN A 1 239 ? -21.116 -0.944 3.116 1.00 93.69 239 ASN A C 1
ATOM 1801 O O . ASN A 1 239 ? -20.627 -1.558 2.164 1.00 93.69 239 ASN A O 1
ATOM 1805 N N . THR A 1 240 ? -20.919 0.361 3.273 1.00 98.06 240 THR A N 1
ATOM 1806 C CA . THR A 1 240 ? -19.960 1.115 2.462 1.00 98.06 240 THR A CA 1
ATOM 1807 C C . THR A 1 240 ? -18.535 0.850 2.930 1.00 98.06 240 THR A C 1
ATOM 1809 O O . THR A 1 240 ? -18.301 0.467 4.076 1.00 98.06 240 THR A O 1
ATOM 1812 N N . LYS A 1 241 ? -17.573 1.049 2.030 1.00 98.62 241 LYS A N 1
ATOM 1813 C CA . LYS A 1 241 ? -16.148 0.862 2.297 1.00 98.62 241 LYS A CA 1
ATOM 1814 C C . LYS A 1 241 ? -15.422 2.187 2.134 1.00 98.62 241 LYS A C 1
ATOM 1816 O O . LYS A 1 241 ? -15.618 2.848 1.116 1.00 98.62 241 LYS A O 1
ATOM 1821 N N . LEU A 1 242 ? -14.582 2.545 3.099 1.00 98.75 242 LEU A N 1
ATOM 1822 C CA . LEU A 1 242 ? -13.670 3.679 3.016 1.00 98.75 242 LEU A CA 1
ATOM 1823 C C . LEU A 1 242 ? -12.232 3.203 3.211 1.00 98.75 242 LEU A C 1
ATOM 1825 O O . LEU A 1 242 ? -11.918 2.543 4.204 1.00 98.75 242 LEU A O 1
ATOM 1829 N N . TYR A 1 243 ? -11.375 3.592 2.272 1.00 98.75 243 TYR A N 1
ATOM 1830 C CA . TYR A 1 243 ? -9.943 3.340 2.307 1.00 98.75 243 TYR A CA 1
ATOM 1831 C C . TYR A 1 243 ? -9.159 4.653 2.360 1.00 98.75 243 TYR A C 1
ATOM 1833 O O . TYR A 1 243 ? -9.510 5.612 1.675 1.00 98.75 243 TYR A O 1
ATOM 1841 N N . VAL A 1 244 ? -8.073 4.686 3.127 1.00 98.81 244 VAL A N 1
ATOM 1842 C CA . VAL A 1 244 ? -7.194 5.862 3.241 1.00 98.81 244 VAL A CA 1
ATOM 1843 C C . VAL A 1 244 ? -5.789 5.489 2.785 1.00 98.81 244 VAL A C 1
ATOM 1845 O O . VAL A 1 244 ? -5.223 4.509 3.282 1.00 98.81 244 VAL A O 1
ATOM 1848 N N . LEU A 1 245 ? -5.249 6.231 1.813 1.00 98.50 245 LEU A N 1
ATOM 1849 C CA . LEU A 1 245 ? -3.886 6.028 1.313 1.00 98.50 245 LEU A CA 1
ATOM 1850 C C . LEU A 1 245 ? -2.821 6.445 2.346 1.00 98.50 245 LEU A C 1
ATOM 1852 O O . LEU A 1 245 ? -3.107 7.263 3.219 1.00 98.50 245 LEU A O 1
ATOM 1856 N N . PRO A 1 246 ? -1.593 5.890 2.261 1.00 98.19 246 PRO A N 1
ATOM 1857 C CA . PRO A 1 246 ? -0.496 6.294 3.137 1.00 98.19 246 PRO A CA 1
ATOM 1858 C C . PRO A 1 246 ? -0.207 7.800 3.056 1.00 98.19 246 PRO A C 1
ATOM 1860 O O . PRO A 1 246 ? -0.214 8.362 1.964 1.00 98.19 246 PRO A O 1
ATOM 1863 N N . GLY A 1 247 ? 0.130 8.421 4.191 1.00 98.00 247 GLY A N 1
ATOM 1864 C CA . GLY A 1 247 ? 0.573 9.821 4.251 1.00 98.00 247 GLY A CA 1
ATOM 1865 C C . GLY A 1 247 ? -0.531 10.880 4.250 1.00 98.00 247 GLY A C 1
ATOM 1866 O O . GLY A 1 247 ? -0.199 12.054 4.196 1.00 98.00 247 GLY A O 1
ATOM 1867 N N . VAL A 1 248 ? -1.804 10.482 4.278 1.00 98.44 248 VAL A N 1
ATOM 1868 C CA . VAL A 1 248 ? -2.947 11.407 4.279 1.00 98.44 248 VAL A CA 1
ATOM 1869 C C . VAL A 1 248 ? -3.182 12.014 5.662 1.00 98.44 248 VAL A C 1
ATOM 1871 O O . VAL A 1 248 ? -3.241 11.282 6.656 1.00 98.44 248 VAL A O 1
ATOM 1874 N N . ASP A 1 249 ? -3.466 13.316 5.690 1.00 98.38 249 ASP A N 1
ATOM 1875 C CA . ASP A 1 249 ? -4.018 14.021 6.845 1.00 98.38 249 ASP A CA 1
ATOM 1876 C C . ASP A 1 249 ? -5.539 14.226 6.711 1.00 98.38 249 ASP A C 1
ATOM 1878 O O . ASP A 1 249 ? -6.033 14.887 5.798 1.00 98.38 249 ASP A O 1
ATOM 1882 N N . ILE A 1 250 ? -6.311 13.675 7.650 1.00 98.50 250 ILE A N 1
ATOM 1883 C CA . ILE A 1 250 ? -7.753 13.914 7.793 1.00 98.50 250 ILE A CA 1
ATOM 1884 C C . ILE A 1 250 ? -7.958 14.906 8.936 1.00 98.50 250 ILE A C 1
ATOM 1886 O O . ILE A 1 250 ? -7.629 14.610 10.087 1.00 98.50 250 ILE A O 1
ATOM 1890 N N . VAL A 1 251 ? -8.523 16.075 8.637 1.00 97.81 251 VAL A N 1
ATOM 1891 C CA . VAL A 1 251 ? -8.703 17.145 9.624 1.00 97.81 251 VAL A CA 1
ATOM 1892 C C . VAL A 1 251 ? -10.172 17.515 9.776 1.00 97.81 251 VAL A C 1
ATOM 1894 O O . VAL A 1 251 ? -10.839 17.859 8.803 1.00 97.81 251 VAL A O 1
ATOM 1897 N N . PHE A 1 252 ? -10.668 17.510 11.011 1.00 97.38 252 PHE A N 1
ATOM 1898 C CA . PHE A 1 252 ? -11.968 18.075 11.368 1.00 97.38 252 PHE A CA 1
ATOM 1899 C C . PHE A 1 252 ? -11.815 19.558 11.735 1.00 97.38 252 PHE A C 1
ATOM 1901 O O . PHE A 1 252 ? -11.018 19.932 12.593 1.00 97.38 252 PHE A O 1
ATOM 1908 N N . GLY A 1 253 ? -12.566 20.427 11.063 1.00 93.94 253 GLY A N 1
ATOM 1909 C CA . GLY A 1 253 ? -12.511 21.881 11.245 1.00 93.94 253 GLY A CA 1
ATOM 1910 C C . GLY A 1 253 ? -13.860 22.493 11.600 1.00 93.94 253 GLY A C 1
ATOM 1911 O O . GLY A 1 253 ? -14.211 23.521 11.011 1.00 93.94 253 GLY A O 1
ATOM 1912 N N . THR A 1 254 ? -14.618 21.809 12.456 1.00 90.06 254 THR A N 1
ATOM 1913 C CA . THR A 1 254 ? -15.907 22.242 13.013 1.00 90.06 254 THR A CA 1
ATOM 1914 C C . THR A 1 254 ? -15.726 22.764 14.439 1.00 90.06 254 THR A C 1
ATOM 1916 O O . THR A 1 254 ? -14.856 22.293 15.167 1.00 90.06 254 THR A O 1
ATOM 1919 N N . GLU A 1 255 ? -16.560 23.731 14.828 1.00 89.81 255 GLU A N 1
ATOM 1920 C CA . GLU A 1 255 ? -16.568 24.314 16.176 1.00 89.81 255 GLU A CA 1
ATOM 1921 C C . GLU A 1 255 ? -17.152 23.349 17.223 1.00 89.81 255 GLU A C 1
ATOM 1923 O O . GLU A 1 255 ? -16.815 23.448 18.403 1.00 89.81 255 GLU A O 1
ATOM 1928 N N . ASP A 1 256 ? -17.981 22.393 16.801 1.00 91.88 256 ASP A N 1
ATOM 1929 C CA . ASP A 1 256 ? -18.521 21.327 17.648 1.00 91.88 256 ASP A CA 1
ATOM 1930 C C . ASP A 1 256 ? -17.640 20.070 17.587 1.00 91.88 256 ASP A C 1
ATOM 1932 O O . ASP A 1 256 ? -16.877 19.871 16.644 1.00 91.88 256 ASP A O 1
ATOM 1936 N N . VAL A 1 257 ? -17.744 19.190 18.588 1.00 92.75 257 VAL A N 1
ATOM 1937 C CA . VAL A 1 257 ? -17.033 17.899 18.575 1.00 92.75 257 VAL A CA 1
ATOM 1938 C C . VAL A 1 257 ? -17.537 17.051 17.402 1.00 92.75 257 VAL A C 1
ATOM 1940 O O . VAL A 1 257 ? -18.708 16.674 17.381 1.00 92.75 257 VAL A O 1
ATOM 1943 N N . ALA A 1 258 ? -16.657 16.729 16.451 1.00 96.06 258 ALA A N 1
ATOM 1944 C CA . ALA A 1 258 ? -16.997 15.888 15.301 1.00 96.06 258 ALA A CA 1
ATOM 1945 C C . ALA A 1 258 ? -17.023 14.394 15.659 1.00 96.06 258 ALA A C 1
ATOM 1947 O O . ALA A 1 258 ? -16.521 13.965 16.699 1.00 96.06 258 ALA A O 1
ATOM 1948 N N . SER A 1 259 ? -17.534 13.570 14.751 1.00 96.19 259 SER A N 1
ATOM 1949 C CA . SER A 1 259 ? -17.471 12.113 14.837 1.00 96.19 259 SER A CA 1
ATOM 1950 C C . SER A 1 259 ? -16.818 11.498 13.603 1.00 96.19 259 SER A C 1
ATOM 1952 O O . SER A 1 259 ? -17.262 11.715 12.477 1.00 96.19 259 SER A O 1
ATOM 1954 N N . LEU A 1 260 ? -15.831 10.624 13.820 1.00 98.19 260 LEU A N 1
ATOM 1955 C CA . LEU A 1 260 ? -15.508 9.565 12.865 1.00 98.19 260 LEU A CA 1
ATOM 1956 C C . LEU A 1 260 ? -16.347 8.345 13.243 1.00 98.19 260 LEU A C 1
ATOM 1958 O O . LEU A 1 260 ? -16.029 7.614 14.184 1.00 98.19 260 LEU A O 1
ATOM 1962 N N . TYR A 1 261 ? -17.447 8.154 12.522 1.00 98.44 261 TYR A N 1
ATOM 1963 C CA . TYR A 1 261 ? -18.480 7.180 12.840 1.00 98.44 261 TYR A CA 1
ATOM 1964 C C . TYR A 1 261 ? -18.513 6.047 11.816 1.00 98.44 261 TYR A C 1
ATOM 1966 O O . TYR A 1 261 ? -18.936 6.226 10.679 1.00 98.44 261 TYR A O 1
ATOM 1974 N N . VAL A 1 262 ? -18.109 4.847 12.219 1.00 98.69 262 VAL A N 1
ATOM 1975 C CA . VAL A 1 262 ? -18.271 3.620 11.433 1.00 98.69 262 VAL A CA 1
ATOM 1976 C C . VAL A 1 262 ? -19.459 2.852 11.991 1.00 98.69 262 VAL A C 1
ATOM 1978 O O . VAL A 1 262 ? -19.426 2.421 13.143 1.00 98.69 262 VAL A O 1
ATOM 1981 N N . PHE A 1 263 ? -20.491 2.640 11.173 1.00 98.25 263 PHE A N 1
ATOM 1982 C CA . PHE A 1 263 ? -21.641 1.819 11.547 1.00 98.25 263 PHE A CA 1
ATOM 1983 C C . PHE A 1 263 ? -22.052 0.869 10.433 1.00 98.25 263 PHE A C 1
ATOM 1985 O O . PHE A 1 263 ? -22.596 1.286 9.414 1.00 98.25 263 PHE A O 1
ATOM 1992 N N . GLN A 1 264 ? -21.794 -0.428 10.616 1.00 97.00 264 GLN A N 1
ATOM 1993 C CA . GLN A 1 264 ? -22.016 -1.439 9.571 1.00 97.00 264 GLN A CA 1
ATOM 1994 C C . GLN A 1 264 ? -21.236 -1.167 8.273 1.00 97.00 264 GLN A C 1
ATOM 1996 O O . GLN A 1 264 ? -21.565 -1.727 7.235 1.00 97.00 264 GLN A O 1
ATOM 2001 N N . GLY A 1 265 ? -20.221 -0.303 8.298 1.00 98.06 265 GLY A N 1
ATOM 2002 C CA . GLY A 1 265 ? -19.313 -0.035 7.183 1.00 98.06 265 GLY A CA 1
ATOM 2003 C C . GLY A 1 265 ? -17.932 -0.657 7.398 1.00 98.06 265 GLY A C 1
ATOM 2004 O O . GLY A 1 265 ? -17.642 -1.191 8.466 1.00 98.06 265 GLY A O 1
ATOM 2005 N N . LEU A 1 266 ? -17.075 -0.586 6.381 1.00 98.62 266 LEU A N 1
ATOM 2006 C CA . LEU A 1 266 ? -15.677 -1.015 6.424 1.00 98.62 266 LEU A CA 1
ATOM 2007 C C . LEU A 1 266 ? -14.773 0.219 6.434 1.00 98.62 266 LEU A C 1
ATOM 2009 O O . LEU A 1 266 ? -14.835 1.019 5.500 1.00 98.62 266 LEU A O 1
ATOM 2013 N N . PHE A 1 267 ? -13.905 0.339 7.437 1.00 98.69 267 PHE A N 1
ATOM 2014 C CA . PHE A 1 267 ? -12.896 1.397 7.488 1.00 98.69 267 PHE A CA 1
ATOM 2015 C C . PHE A 1 267 ? -11.494 0.799 7.504 1.00 98.69 267 PHE A C 1
ATOM 2017 O O . PHE A 1 267 ? -11.171 -0.026 8.363 1.00 98.69 267 PHE A O 1
ATOM 2024 N N . VAL A 1 268 ? -10.680 1.188 6.523 1.00 98.81 268 VAL A N 1
ATOM 2025 C CA . VAL A 1 268 ? -9.321 0.679 6.362 1.00 98.81 268 VAL A CA 1
ATOM 2026 C C . VAL A 1 268 ? -8.348 1.816 6.088 1.00 98.81 268 VAL A C 1
ATOM 2028 O O . VAL A 1 268 ? -8.530 2.591 5.151 1.00 98.81 268 VAL A O 1
ATOM 2031 N N . THR A 1 269 ? -7.264 1.870 6.850 1.00 98.69 269 THR A N 1
ATOM 2032 C CA . THR A 1 269 ? -6.148 2.783 6.593 1.00 98.69 269 THR A CA 1
ATOM 2033 C C . THR A 1 269 ? -4.921 1.987 6.149 1.00 98.69 269 THR A C 1
ATOM 2035 O O . THR A 1 269 ? -4.693 0.868 6.605 1.00 98.69 269 THR A O 1
ATOM 2038 N N . LYS A 1 270 ? -4.155 2.530 5.198 1.00 97.94 270 LYS A N 1
ATOM 2039 C CA . LYS A 1 270 ? -2.950 1.898 4.631 1.00 97.94 270 LYS A CA 1
ATOM 2040 C C . LYS A 1 270 ? -1.683 2.675 4.990 1.00 97.94 270 LYS A C 1
ATOM 2042 O O . LYS A 1 270 ? -0.785 2.808 4.162 1.00 97.94 270 LYS A O 1
ATOM 2047 N N . GLY A 1 271 ? -1.628 3.230 6.199 1.00 97.88 271 GLY A N 1
ATOM 2048 C CA . GLY A 1 271 ? -0.464 3.969 6.672 1.00 97.88 271 GLY A CA 1
ATOM 2049 C C . GLY A 1 271 ? 0.780 3.084 6.678 1.00 97.88 271 GLY A C 1
ATOM 2050 O O . GLY A 1 271 ? 0.705 1.861 6.779 1.00 97.88 271 GLY A O 1
ATOM 2051 N N . THR A 1 272 ? 1.948 3.708 6.595 1.00 96.88 272 THR A N 1
ATOM 2052 C CA . THR A 1 272 ? 3.238 3.017 6.718 1.00 96.88 272 THR A CA 1
ATOM 2053 C C . THR A 1 272 ? 4.111 3.747 7.723 1.00 96.88 272 THR A C 1
ATOM 2055 O O . THR A 1 272 ? 3.895 4.926 7.980 1.00 96.88 272 THR A O 1
ATOM 2058 N N . GLN A 1 273 ? 5.159 3.105 8.240 1.00 95.81 273 GLN A N 1
ATOM 2059 C CA . GLN A 1 273 ? 6.105 3.787 9.129 1.00 95.81 273 GLN A CA 1
ATOM 2060 C C . GLN A 1 273 ? 6.715 5.054 8.501 1.00 95.81 273 GLN A C 1
ATOM 2062 O O . GLN A 1 273 ? 6.961 6.030 9.202 1.00 95.81 273 GLN A O 1
ATOM 2067 N N . ALA A 1 274 ? 6.974 5.033 7.188 1.00 96.00 274 ALA A N 1
ATOM 2068 C CA . ALA A 1 274 ? 7.540 6.172 6.467 1.00 96.00 274 ALA A CA 1
ATOM 2069 C C . ALA A 1 274 ? 6.500 7.258 6.150 1.00 96.00 274 ALA A C 1
ATOM 2071 O O . ALA A 1 274 ? 6.860 8.424 6.048 1.00 96.00 274 ALA A O 1
ATOM 2072 N N . ASN A 1 275 ? 5.235 6.868 5.981 1.00 97.06 275 ASN A N 1
ATOM 2073 C CA . ASN A 1 275 ? 4.123 7.751 5.631 1.00 97.06 275 ASN A CA 1
ATOM 2074 C C . ASN A 1 275 ? 2.908 7.365 6.492 1.00 97.06 275 ASN A C 1
ATOM 2076 O O . ASN A 1 275 ? 2.034 6.623 6.015 1.00 97.06 275 ASN A O 1
ATOM 2080 N N . PRO A 1 276 ? 2.897 7.755 7.780 1.00 98.19 276 PRO A N 1
ATOM 2081 C CA . PRO A 1 276 ? 1.759 7.511 8.654 1.00 98.19 276 PRO A CA 1
ATOM 2082 C C . PRO A 1 276 ? 0.556 8.342 8.198 1.00 98.19 276 PRO A C 1
ATOM 2084 O O . PRO A 1 276 ? 0.711 9.319 7.473 1.00 98.19 276 PRO A O 1
ATOM 2087 N N . ILE A 1 277 ? -0.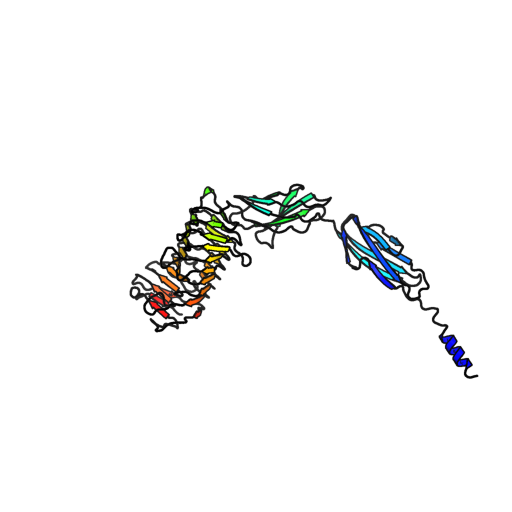640 7.934 8.605 1.00 98.88 277 ILE A N 1
ATOM 2088 C CA . ILE A 1 277 ? -1.880 8.693 8.383 1.00 98.88 277 ILE A CA 1
ATOM 2089 C C . ILE A 1 277 ? -2.202 9.458 9.663 1.00 98.88 277 ILE A C 1
ATOM 2091 O O . ILE A 1 277 ? -2.085 8.884 10.748 1.00 98.88 277 ILE A O 1
ATOM 2095 N N . SER A 1 278 ? -2.644 10.708 9.551 1.00 98.56 278 SER A N 1
ATOM 2096 C CA . SER A 1 278 ? -3.087 11.510 10.694 1.00 98.56 278 SER A CA 1
ATOM 2097 C C . SER A 1 278 ? -4.594 11.736 10.653 1.00 98.56 278 SER A C 1
ATOM 2099 O O . SER A 1 278 ? -5.172 11.986 9.597 1.00 98.56 278 SER A O 1
ATOM 2101 N N . VAL A 1 279 ? -5.241 11.675 11.813 1.00 98.69 279 VAL A N 1
ATOM 2102 C CA . VAL A 1 279 ? -6.627 12.095 12.021 1.00 98.69 279 VAL A CA 1
ATOM 2103 C C . VAL A 1 279 ? -6.644 13.070 13.192 1.00 98.69 279 VAL A C 1
ATOM 2105 O O . VAL A 1 279 ? -6.314 12.709 14.325 1.00 98.69 279 VAL A O 1
ATOM 2108 N N . SER A 1 280 ? -7.003 14.320 12.927 1.00 97.62 280 SER A N 1
ATOM 2109 C CA . SER A 1 280 ? -6.874 15.422 13.888 1.00 97.62 280 SER A CA 1
ATOM 2110 C C . SER A 1 280 ? -8.039 16.405 13.796 1.00 97.62 280 SER A C 1
ATOM 2112 O O . SER A 1 280 ? -8.914 16.287 12.938 1.00 97.62 280 SER A O 1
ATOM 2114 N N . SER A 1 281 ? -8.060 17.380 14.700 1.00 96.31 281 SER A N 1
ATOM 2115 C CA . SER A 1 281 ? -9.038 18.468 14.711 1.00 96.31 281 SER A CA 1
ATOM 2116 C C . SER A 1 281 ? -8.364 19.797 15.042 1.00 96.31 281 SER A C 1
ATOM 2118 O O . SER A 1 281 ? -7.426 19.821 15.839 1.00 96.31 281 SER A O 1
ATOM 2120 N N . PHE A 1 282 ? -8.871 20.903 14.486 1.00 90.31 282 PHE A N 1
ATOM 2121 C CA . PHE A 1 282 ? -8.415 22.254 14.847 1.00 90.31 282 PHE A CA 1
ATOM 2122 C C . PHE A 1 282 ? -9.024 22.778 16.151 1.00 90.31 282 PHE A C 1
ATOM 2124 O O . PHE A 1 282 ? -8.329 23.456 16.904 1.00 90.31 282 PHE A O 1
ATOM 2131 N N . ASP A 1 283 ? -10.292 22.452 16.413 1.00 84.94 283 ASP A N 1
ATOM 2132 C CA . ASP A 1 283 ? -11.074 23.076 17.483 1.00 84.94 283 ASP A CA 1
ATOM 2133 C C . ASP A 1 283 ? -11.446 22.059 18.578 1.00 84.94 283 ASP A C 1
ATOM 2135 O O . ASP A 1 283 ? -10.575 21.559 19.291 1.00 84.94 283 ASP A O 1
ATOM 2139 N N . SER A 1 284 ? -12.731 21.721 18.711 1.00 88.50 284 SER A N 1
ATOM 2140 C CA . SER A 1 284 ? -13.301 20.983 19.850 1.00 88.50 284 SER A CA 1
ATOM 2141 C C . SER A 1 284 ? -12.928 19.496 19.925 1.00 88.50 284 SER A C 1
ATOM 2143 O O . SER A 1 284 ? -13.292 18.813 20.885 1.00 88.50 284 SER A O 1
ATOM 2145 N N . GLY A 1 285 ? -12.169 18.988 18.954 1.00 94.50 285 GLY A N 1
ATOM 2146 C CA . GLY A 1 285 ? -11.770 17.588 18.866 1.00 94.50 285 GLY A CA 1
ATOM 2147 C C . GLY A 1 285 ? -12.825 16.720 18.189 1.00 94.50 285 GLY A C 1
ATOM 2148 O O . GLY A 1 285 ? -13.767 17.215 17.568 1.00 94.50 285 GLY A O 1
ATOM 2149 N N . TYR A 1 286 ? -12.655 15.408 18.294 1.00 96.81 286 TYR A N 1
ATOM 2150 C CA . TYR A 1 286 ? -13.619 14.455 17.756 1.00 96.81 286 TYR A CA 1
ATOM 2151 C C . TYR A 1 286 ? -13.732 13.190 18.604 1.00 96.81 286 TYR A C 1
ATOM 2153 O O . TYR A 1 286 ? -12.911 12.911 19.483 1.00 96.81 286 TYR A O 1
ATOM 2161 N N . GLU A 1 287 ? -14.771 12.414 18.320 1.00 96.88 287 GLU A N 1
ATOM 2162 C CA . GLU A 1 287 ? -14.967 11.065 18.831 1.00 96.88 287 GLU A CA 1
ATOM 2163 C C . GLU A 1 287 ? -14.716 10.028 17.732 1.00 96.88 287 GLU A C 1
ATOM 2165 O O . GLU A 1 287 ? -15.162 10.184 16.592 1.00 96.88 287 GLU A O 1
ATOM 2170 N N . LEU A 1 288 ? -14.037 8.932 18.076 1.00 98.25 288 LEU A N 1
ATOM 2171 C CA . LEU A 1 288 ? -13.896 7.772 17.198 1.00 98.25 288 LEU A CA 1
ATOM 2172 C C . LEU A 1 288 ? -14.875 6.677 17.622 1.00 98.25 288 LEU A C 1
ATOM 2174 O O . LEU A 1 288 ? -14.756 6.102 18.701 1.00 98.25 288 LEU A O 1
ATOM 2178 N N . ARG A 1 289 ? -15.825 6.334 16.756 1.00 98.19 289 ARG A N 1
ATOM 2179 C CA . ARG A 1 289 ? -16.872 5.353 17.055 1.00 98.19 289 ARG A CA 1
ATOM 2180 C C . ARG A 1 289 ? -16.900 4.282 15.975 1.00 98.19 289 ARG A C 1
ATOM 2182 O O . ARG A 1 289 ? -17.305 4.545 14.851 1.00 98.19 289 ARG A O 1
ATOM 2189 N N . ILE A 1 290 ? -16.490 3.067 16.321 1.00 98.44 290 ILE A N 1
ATOM 2190 C CA . ILE A 1 290 ? -16.470 1.900 15.438 1.00 98.44 290 ILE A CA 1
ATOM 2191 C C . ILE A 1 290 ? -17.472 0.877 15.965 1.00 98.44 290 ILE A C 1
ATOM 2193 O O . ILE A 1 290 ? -17.198 0.133 16.902 1.00 98.44 290 ILE A O 1
ATOM 2197 N N . ILE A 1 291 ? -18.666 0.864 15.380 1.00 98.06 291 ILE A N 1
ATOM 2198 C CA . ILE A 1 291 ? -19.815 0.107 15.877 1.00 98.06 291 ILE A CA 1
ATOM 2199 C C . ILE A 1 291 ? -20.285 -0.863 14.799 1.00 98.06 291 ILE A C 1
ATOM 2201 O O . ILE A 1 291 ? -20.629 -0.457 13.693 1.00 98.06 291 ILE A O 1
ATOM 2205 N N . ALA A 1 292 ? -20.328 -2.157 15.110 1.00 98.06 292 ALA A N 1
ATOM 2206 C CA . ALA A 1 292 ? -20.744 -3.195 14.166 1.00 98.06 292 ALA A CA 1
ATOM 2207 C C . ALA A 1 292 ? -20.019 -3.102 12.808 1.00 98.06 292 ALA A C 1
ATOM 2209 O O . ALA A 1 292 ? -20.609 -3.375 11.764 1.00 98.06 292 ALA A O 1
ATOM 2210 N N . ALA A 1 293 ? -18.758 -2.654 12.808 1.00 98.06 293 ALA A N 1
ATOM 2211 C CA . ALA A 1 293 ? -17.980 -2.486 11.591 1.00 98.06 293 ALA A CA 1
ATOM 2212 C C . ALA A 1 293 ? -17.786 -3.825 10.870 1.00 98.06 293 ALA A C 1
ATOM 2214 O O . ALA A 1 293 ? -17.635 -4.880 11.492 1.00 98.06 293 ALA A O 1
ATOM 2215 N N . ALA A 1 294 ? -17.782 -3.769 9.542 1.00 97.44 294 ALA A N 1
ATOM 2216 C CA . ALA A 1 294 ? -17.630 -4.933 8.692 1.00 97.44 294 ALA A CA 1
ATOM 2217 C C . ALA A 1 294 ? -16.271 -5.616 8.918 1.00 97.44 294 ALA A C 1
ATOM 2219 O O . ALA A 1 294 ? -15.251 -4.964 9.181 1.00 97.44 294 ALA A O 1
ATOM 2220 N N . ALA A 1 295 ? -16.267 -6.944 8.776 1.00 95.81 295 ALA A N 1
ATOM 2221 C CA . ALA A 1 295 ? -15.063 -7.758 8.875 1.00 95.81 295 ALA A CA 1
ATOM 2222 C C . ALA A 1 295 ? -13.985 -7.274 7.894 1.00 95.81 295 ALA A C 1
ATOM 2224 O O . ALA A 1 295 ? -14.276 -6.942 6.745 1.00 95.81 295 ALA A O 1
ATOM 2225 N N . GLY A 1 296 ? -12.736 -7.253 8.360 1.00 96.06 296 GLY A N 1
ATOM 2226 C CA . GLY A 1 296 ? -11.603 -6.711 7.610 1.00 96.06 296 GLY A CA 1
ATOM 2227 C C . GLY A 1 296 ? -11.338 -5.224 7.849 1.00 96.06 296 GLY A C 1
ATOM 2228 O O . GLY A 1 296 ? -10.397 -4.701 7.262 1.00 96.06 296 GLY A O 1
ATOM 2229 N N . SER A 1 297 ? -12.119 -4.542 8.700 1.00 98.50 297 SER A N 1
ATOM 2230 C CA . SER A 1 297 ? -11.776 -3.184 9.144 1.00 98.50 297 SER A CA 1
ATOM 2231 C C . SER A 1 297 ? -10.421 -3.219 9.852 1.00 98.50 297 SER A C 1
ATOM 2233 O O . SER A 1 297 ? -10.223 -3.994 10.794 1.00 98.50 297 SER A O 1
ATOM 2235 N N . SER A 1 298 ? -9.472 -2.424 9.370 1.00 98.56 298 SER A N 1
ATOM 2236 C CA . SER A 1 298 ? -8.080 -2.497 9.811 1.00 98.56 298 SER A CA 1
ATOM 2237 C C . SER A 1 298 ? -7.399 -1.147 9.710 1.00 98.56 298 SER A C 1
ATOM 2239 O O . SER A 1 298 ? -7.400 -0.530 8.646 1.00 98.56 298 SER A O 1
ATOM 2241 N N . LEU A 1 299 ? -6.776 -0.722 10.796 1.00 98.69 299 LEU A N 1
ATOM 2242 C CA . LEU A 1 299 ? -6.073 0.537 10.873 1.00 98.69 299 LEU A CA 1
ATOM 2243 C C . LEU A 1 299 ? -4.588 0.284 11.092 1.00 98.69 299 LEU A C 1
ATOM 2245 O O . LEU A 1 299 ? -4.210 -0.395 12.046 1.00 98.69 299 LEU A O 1
ATOM 2249 N N . GLU A 1 300 ? -3.761 0.821 10.203 1.00 98.31 300 GLU A N 1
ATOM 2250 C CA . GLU A 1 300 ? -2.317 0.605 10.197 1.00 98.31 300 GLU A CA 1
ATOM 2251 C C . GLU A 1 300 ? -1.579 1.949 10.173 1.00 98.31 300 GLU A C 1
ATOM 2253 O O . GLU A 1 300 ? -1.941 2.835 9.394 1.00 98.31 300 GLU A O 1
ATOM 2258 N N . TYR A 1 301 ? -0.587 2.125 11.057 1.00 98.62 301 TYR A N 1
ATOM 2259 C CA . TYR A 1 301 ? 0.218 3.357 11.187 1.00 98.62 301 TYR A CA 1
ATOM 2260 C C . TYR A 1 301 ? -0.625 4.641 11.122 1.00 98.62 301 TYR A C 1
ATOM 2262 O O . TYR A 1 301 ? -0.365 5.548 10.331 1.00 98.62 301 TYR A O 1
ATOM 2270 N N . THR A 1 302 ? -1.689 4.684 11.925 1.00 98.88 302 THR A N 1
ATOM 2271 C CA . THR A 1 302 ? -2.622 5.817 11.977 1.00 98.88 302 THR A CA 1
ATOM 2272 C C . THR A 1 302 ? -2.545 6.503 13.331 1.00 98.88 302 THR A C 1
ATOM 2274 O O . THR A 1 302 ? -2.627 5.840 14.367 1.00 98.88 302 THR A O 1
ATOM 2277 N N . GLU A 1 303 ? -2.380 7.820 13.322 1.00 98.69 303 GLU A N 1
ATOM 2278 C CA . GLU A 1 303 ? -2.308 8.664 14.506 1.00 98.69 303 GLU A CA 1
ATOM 2279 C C . GLU A 1 303 ? -3.605 9.455 14.682 1.00 98.69 303 GLU A C 1
ATOM 2281 O O . GLU A 1 303 ? -3.957 10.298 13.866 1.00 98.69 303 GLU A O 1
ATOM 2286 N N . PHE A 1 304 ? -4.308 9.174 15.773 1.00 98.62 304 PHE A N 1
ATOM 2287 C CA . PHE A 1 304 ? -5.524 9.848 16.200 1.00 98.62 304 PHE A CA 1
ATOM 2288 C C . PHE A 1 304 ? -5.187 10.866 17.285 1.00 98.62 304 PHE A C 1
ATOM 2290 O O . PHE A 1 304 ? -4.716 10.495 18.362 1.00 98.62 304 PHE A O 1
ATOM 2297 N N . GLN A 1 305 ? -5.424 12.143 17.011 1.00 96.88 305 GLN A N 1
ATOM 2298 C CA . GLN A 1 305 ? -5.112 13.260 17.902 1.00 96.88 305 GLN A CA 1
ATOM 2299 C C . GLN A 1 305 ? -6.370 14.049 18.259 1.00 96.88 305 GLN A C 1
ATOM 2301 O O . GLN A 1 305 ? -7.345 14.001 17.526 1.00 96.88 305 GLN A O 1
ATOM 2306 N N . GLN A 1 306 ? -6.355 14.790 19.372 1.00 95.50 306 GLN A N 1
ATOM 2307 C CA . GLN A 1 306 ? -7.516 15.571 19.836 1.00 95.50 306 GLN A CA 1
ATOM 2308 C C . GLN A 1 306 ? -8.791 14.718 19.991 1.00 95.50 306 GLN A C 1
ATOM 2310 O O . GLN A 1 306 ? -9.901 15.163 19.696 1.00 95.50 306 GLN A O 1
ATOM 2315 N N . LEU A 1 307 ? -8.630 13.486 20.484 1.00 96.19 307 LEU A N 1
ATOM 2316 C CA . LEU A 1 307 ? -9.743 12.617 20.854 1.00 96.19 307 LEU A CA 1
ATOM 2317 C C . LEU A 1 307 ? -10.401 13.153 22.129 1.00 96.19 307 LEU A C 1
ATOM 2319 O O . LEU A 1 307 ? -9.991 12.818 23.236 1.00 96.19 307 LEU A O 1
ATOM 2323 N N . THR A 1 308 ? -11.395 14.021 21.988 1.00 92.88 308 THR A N 1
ATOM 2324 C CA . THR A 1 308 ? -12.101 14.640 23.120 1.00 92.88 308 THR A CA 1
ATOM 2325 C C . THR A 1 308 ? -13.362 13.867 23.485 1.00 92.88 308 THR A C 1
ATOM 2327 O O . THR A 1 308 ? -13.678 13.743 24.672 1.00 92.88 308 THR A O 1
ATOM 2330 N N . GLY A 1 309 ? -14.030 13.286 22.484 1.00 88.19 309 GLY A N 1
ATOM 2331 C CA . GLY A 1 309 ? -15.302 12.591 22.650 1.00 88.19 309 GLY A CA 1
ATOM 2332 C C . GLY A 1 309 ? -16.485 13.521 22.925 1.00 88.19 309 GLY A C 1
ATOM 2333 O O . GLY A 1 309 ? -16.324 14.630 23.436 1.00 88.19 309 GLY A O 1
ATOM 2334 N N . THR A 1 310 ? -17.700 13.062 22.618 1.00 85.38 310 THR A N 1
ATOM 2335 C CA . THR A 1 310 ? -18.929 13.774 23.018 1.00 85.38 310 THR A CA 1
ATOM 2336 C C . THR A 1 310 ? -19.346 13.450 24.458 1.00 85.38 310 THR A C 1
ATOM 2338 O O . THR A 1 310 ? -20.024 14.241 25.116 1.00 85.38 310 THR A O 1
ATOM 2341 N N . ASP A 1 311 ? -18.906 12.299 24.973 1.00 78.69 311 ASP A N 1
ATOM 2342 C CA . ASP A 1 311 ? -19.122 11.850 26.346 1.00 78.69 311 ASP A CA 1
ATOM 2343 C C . ASP A 1 311 ? -18.062 12.446 27.293 1.00 78.69 311 ASP A C 1
ATOM 2345 O O . ASP A 1 311 ? -16.906 12.703 26.933 1.00 78.69 311 ASP A O 1
ATOM 2349 N N . THR A 1 312 ? -18.421 12.643 28.560 1.00 78.81 312 THR A N 1
ATOM 2350 C CA . THR A 1 312 ? -17.473 13.113 29.577 1.00 78.81 312 THR A CA 1
ATOM 2351 C C . THR A 1 312 ? -16.369 12.094 29.869 1.00 78.81 312 THR A C 1
ATOM 2353 O O . THR A 1 312 ? -15.283 12.500 30.277 1.00 78.81 312 THR A O 1
ATOM 2356 N N . THR A 1 313 ? -16.589 10.811 29.586 1.00 82.38 313 THR A N 1
ATOM 2357 C CA . THR A 1 313 ? -15.735 9.684 29.986 1.00 82.38 313 THR A CA 1
ATOM 2358 C C . THR A 1 313 ? -15.063 8.940 28.828 1.00 82.38 313 THR A C 1
ATOM 2360 O O . THR A 1 313 ? -14.004 8.341 29.034 1.00 82.38 313 THR A O 1
ATOM 2363 N N . LYS A 1 314 ? -15.627 8.986 27.614 1.00 89.25 314 LYS A N 1
ATOM 2364 C CA . LYS A 1 314 ? -15.195 8.177 26.459 1.00 89.25 314 LYS A CA 1
ATOM 2365 C C . LYS A 1 314 ? -14.839 9.064 25.272 1.00 89.25 314 LYS A C 1
ATOM 2367 O O . LYS A 1 314 ? -15.533 10.038 25.008 1.00 89.25 314 LYS A O 1
ATOM 2372 N N . ALA A 1 315 ? -13.779 8.700 24.555 1.00 94.19 315 ALA A N 1
ATOM 2373 C CA . ALA A 1 315 ? -13.407 9.345 23.289 1.00 94.19 315 ALA A CA 1
ATOM 2374 C C . ALA A 1 315 ? -13.221 8.355 22.135 1.00 94.19 315 ALA A C 1
ATOM 2376 O O . ALA A 1 315 ? -13.235 8.747 20.967 1.00 94.19 315 ALA A O 1
ATOM 2377 N N . VAL A 1 316 ? -13.069 7.067 22.455 1.00 97.44 316 VAL A N 1
ATOM 2378 C CA . VAL A 1 316 ? -13.032 5.990 21.471 1.00 97.44 316 VAL A CA 1
ATOM 2379 C C . VAL A 1 316 ? -13.985 4.889 21.917 1.00 97.44 316 VAL A C 1
ATOM 2381 O O . VAL A 1 316 ? -13.895 4.419 23.049 1.00 97.44 316 VAL A O 1
ATOM 2384 N N . CYS A 1 317 ? -14.875 4.459 21.029 1.00 97.19 317 CYS A N 1
ATOM 2385 C CA . CYS A 1 317 ? -15.796 3.354 21.264 1.00 97.19 317 CYS A CA 1
ATOM 2386 C C . CYS A 1 317 ? -15.650 2.323 20.147 1.00 97.19 317 CYS A C 1
ATOM 2388 O O . CYS A 1 317 ? -15.841 2.644 18.975 1.00 97.19 317 CYS A O 1
ATOM 2390 N N . VAL A 1 318 ? -15.345 1.080 20.508 1.00 98.31 318 VAL A N 1
ATOM 2391 C CA . VAL A 1 318 ? -15.308 -0.065 19.599 1.00 98.31 318 VAL A CA 1
ATOM 2392 C C . VAL A 1 318 ? -16.309 -1.089 20.103 1.00 98.31 318 VAL A C 1
ATOM 2394 O O . VAL A 1 318 ? -16.139 -1.655 21.183 1.00 98.31 318 VAL A O 1
ATOM 2397 N N . SER A 1 319 ? -17.379 -1.324 19.348 1.00 97.88 319 SER A N 1
ATOM 2398 C CA . SER A 1 319 ? -18.455 -2.185 19.829 1.00 97.88 319 SER A CA 1
ATOM 2399 C C . SER A 1 319 ? -19.060 -3.104 18.784 1.00 97.88 319 SER A C 1
ATOM 2401 O O . SER A 1 319 ? -19.179 -2.748 17.613 1.00 97.88 319 SER A O 1
ATOM 2403 N N . SER A 1 320 ? -19.455 -4.305 19.219 1.00 97.50 320 SER A N 1
ATOM 2404 C CA . SER A 1 320 ? -20.101 -5.331 18.378 1.00 97.50 320 SER A CA 1
ATOM 2405 C C . SER A 1 320 ? -19.333 -5.654 17.088 1.00 97.50 320 SER A C 1
ATOM 2407 O O . SER A 1 320 ? -19.937 -5.898 16.044 1.00 97.50 320 SER A O 1
ATOM 2409 N N . CYS A 1 321 ? -18.003 -5.553 17.121 1.00 97.75 321 CYS A N 1
ATOM 2410 C CA . CYS A 1 321 ? -17.132 -5.800 15.978 1.00 97.75 321 CYS A CA 1
ATOM 2411 C C . CYS A 1 321 ? -15.696 -6.104 16.414 1.00 97.75 321 CYS A C 1
ATOM 2413 O O . CYS A 1 321 ? -15.315 -5.899 17.573 1.00 97.75 321 CYS A O 1
ATOM 2415 N N . SER A 1 322 ? -14.895 -6.553 15.448 1.00 97.88 322 SER A N 1
ATOM 2416 C CA . SER A 1 322 ? -13.542 -7.071 15.679 1.00 97.88 322 SER A CA 1
ATOM 2417 C C . SER A 1 322 ? -12.527 -6.460 14.701 1.00 97.88 322 SER A C 1
ATOM 2419 O O . SER A 1 322 ? -11.958 -7.176 13.875 1.00 97.88 322 SER A O 1
ATOM 2421 N N . PRO A 1 323 ? -12.336 -5.122 14.722 1.00 98.44 323 PRO A N 1
ATOM 2422 C CA . PRO A 1 323 ? -11.346 -4.456 13.884 1.00 98.44 323 PRO A CA 1
ATOM 2423 C C . PRO A 1 323 ? -9.920 -4.754 14.360 1.00 98.44 323 PRO A C 1
ATOM 2425 O O . PRO A 1 323 ? -9.690 -5.079 15.527 1.00 98.44 323 PRO A O 1
ATOM 2428 N N . THR A 1 324 ? -8.952 -4.585 13.461 1.00 98.75 324 THR A N 1
ATOM 2429 C CA . THR A 1 324 ? -7.527 -4.608 13.819 1.00 98.75 324 THR A CA 1
ATOM 2430 C C . THR A 1 324 ? -6.984 -3.186 13.922 1.00 98.75 324 THR A C 1
ATOM 2432 O O . THR A 1 324 ? -7.198 -2.385 13.016 1.00 98.75 324 THR A O 1
ATOM 2435 N N . PHE A 1 325 ? -6.226 -2.893 14.972 1.00 98.75 325 PHE A N 1
ATOM 2436 C CA . PHE A 1 325 ? -5.398 -1.698 15.093 1.00 98.75 325 PHE A CA 1
ATOM 2437 C C . PHE A 1 325 ? -3.944 -2.139 15.232 1.00 98.75 325 PHE A C 1
ATOM 2439 O O . PHE A 1 325 ? -3.620 -2.926 16.122 1.00 98.75 325 PHE A O 1
ATOM 2446 N N . SER A 1 326 ? -3.073 -1.660 14.347 1.00 98.50 326 SER A N 1
ATOM 2447 C CA . SER A 1 326 ? -1.660 -2.028 14.347 1.00 98.50 326 SER A CA 1
ATOM 2448 C C . SER A 1 326 ? -0.768 -0.812 14.150 1.00 98.50 326 SER A C 1
ATOM 2450 O O . SER A 1 326 ? -0.938 -0.050 13.198 1.00 98.50 326 SER A O 1
ATOM 2452 N N . HIS A 1 327 ? 0.193 -0.617 15.055 1.00 98.62 327 HIS A N 1
ATOM 2453 C CA . HIS A 1 327 ? 1.110 0.532 15.021 1.00 98.62 327 HIS A CA 1
ATOM 2454 C C . HIS A 1 327 ? 0.396 1.897 15.054 1.00 98.62 327 HIS A C 1
ATOM 2456 O O . HIS A 1 327 ? 0.922 2.903 14.576 1.00 98.62 327 HIS A O 1
ATOM 2462 N N . CYS A 1 328 ? -0.819 1.938 15.605 1.00 98.81 328 CYS A N 1
ATOM 2463 C CA . CYS A 1 328 ? -1.596 3.166 15.759 1.00 98.81 328 CYS A CA 1
ATOM 2464 C C . CYS A 1 328 ? -1.181 3.964 16.999 1.00 98.81 328 CYS A C 1
ATOM 2466 O O . CYS A 1 328 ? -0.691 3.410 17.986 1.00 98.81 328 CYS A O 1
ATOM 2468 N N . ARG A 1 329 ? -1.438 5.271 16.963 1.00 98.69 329 ARG A N 1
ATOM 2469 C CA . ARG A 1 329 ? -1.261 6.191 18.092 1.00 98.69 329 ARG A CA 1
ATOM 2470 C C . ARG A 1 329 ? -2.601 6.839 18.415 1.00 98.69 329 ARG A C 1
ATOM 2472 O O . ARG A 1 329 ? -3.291 7.263 17.499 1.00 98.69 329 ARG A O 1
ATOM 2479 N N . PHE A 1 330 ? -2.958 6.934 19.688 1.00 98.56 330 PHE A N 1
ATOM 2480 C CA . PHE A 1 330 ? -4.186 7.579 20.145 1.00 98.56 330 PHE A CA 1
ATOM 2481 C C . PHE A 1 330 ? -3.853 8.589 21.238 1.00 98.56 330 PHE A C 1
ATOM 2483 O O . PHE A 1 330 ? -3.239 8.238 22.247 1.00 98.56 330 PHE A O 1
ATOM 2490 N N . ILE A 1 331 ? -4.237 9.845 21.033 1.00 96.50 331 ILE A N 1
ATOM 2491 C CA . ILE A 1 331 ? -3.887 10.965 21.904 1.00 96.50 331 ILE A CA 1
ATOM 2492 C C . ILE A 1 331 ? -5.165 11.695 22.319 1.00 96.50 331 ILE A C 1
ATOM 2494 O O . ILE A 1 331 ? -5.894 12.243 21.491 1.00 96.50 331 ILE A O 1
ATOM 2498 N N . SER A 1 332 ? -5.398 11.710 23.628 1.00 93.31 332 SER A N 1
ATOM 2499 C CA . SER A 1 332 ? -6.530 12.338 24.310 1.00 93.31 332 SER A CA 1
ATOM 2500 C C . SER A 1 332 ? -6.038 13.117 25.531 1.00 93.31 332 SER A C 1
ATOM 2502 O O . SER A 1 332 ? -4.936 12.876 26.020 1.00 93.31 332 SER A O 1
ATOM 2504 N N . ASP A 1 333 ? -6.889 13.987 26.077 1.00 85.50 333 ASP A N 1
ATOM 2505 C CA . ASP A 1 333 ? -6.676 14.658 27.366 1.00 85.50 333 ASP A CA 1
ATOM 2506 C C . ASP A 1 333 ? -7.620 14.091 28.447 1.00 85.50 333 ASP A C 1
ATOM 2508 O O . ASP A 1 333 ? -8.610 14.705 28.837 1.00 85.50 333 ASP A O 1
ATOM 2512 N N . GLY A 1 334 ? -7.366 12.847 28.874 1.00 84.31 334 GLY A N 1
ATOM 2513 C CA . GLY A 1 334 ? -8.064 12.222 30.006 1.00 84.31 334 GLY A CA 1
ATOM 2514 C C . GLY A 1 334 ? -9.426 11.604 29.674 1.00 84.31 334 GLY A C 1
ATOM 2515 O O . GLY A 1 334 ? -10.455 12.041 30.190 1.00 84.31 334 GLY A O 1
ATOM 2516 N N . LYS A 1 335 ? -9.435 10.558 28.841 1.00 90.12 335 LYS A N 1
ATOM 2517 C CA . LYS A 1 335 ? -10.646 9.815 28.441 1.00 90.12 335 LYS A CA 1
ATOM 2518 C C . LYS A 1 335 ? -10.423 8.304 28.496 1.00 90.12 335 LYS A C 1
ATOM 2520 O O . LYS A 1 335 ? -9.394 7.825 28.972 1.00 90.12 335 LYS A O 1
ATOM 2525 N N . THR A 1 336 ? -11.399 7.548 28.010 1.00 91.69 336 THR A N 1
ATOM 2526 C CA . THR A 1 336 ? -11.352 6.088 27.898 1.00 91.69 336 THR A CA 1
ATOM 2527 C C . THR A 1 336 ? -11.475 5.671 26.435 1.00 91.69 336 THR A C 1
ATOM 2529 O O . THR A 1 336 ? -12.285 6.239 25.692 1.00 91.69 336 THR A O 1
ATOM 2532 N N . ILE A 1 337 ? -10.682 4.673 26.038 1.00 95.94 337 ILE A N 1
ATOM 2533 C CA . ILE A 1 337 ? -10.984 3.828 24.881 1.00 95.94 337 ILE A CA 1
ATOM 2534 C C . ILE A 1 337 ? -11.762 2.615 25.370 1.00 95.94 337 ILE A C 1
ATOM 2536 O O . ILE A 1 337 ? -11.279 1.871 26.218 1.00 95.94 337 ILE A O 1
ATOM 2540 N N . GLU A 1 338 ? -12.966 2.426 24.849 1.00 96.00 338 GLU A N 1
ATOM 2541 C CA . GLU A 1 338 ? -13.874 1.385 25.304 1.00 96.00 338 GLU A CA 1
ATOM 2542 C C . GLU A 1 338 ? -14.089 0.294 24.261 1.00 96.00 338 GLU A C 1
ATOM 2544 O O . GLU A 1 338 ? -14.406 0.573 23.104 1.00 96.00 338 GLU A O 1
ATOM 2549 N N . PHE A 1 339 ? -14.009 -0.953 24.720 1.00 97.12 339 PHE A N 1
ATOM 2550 C CA . PHE A 1 339 ? -14.367 -2.149 23.971 1.00 97.12 339 PHE A CA 1
ATOM 2551 C C . PHE A 1 339 ? -15.631 -2.783 24.560 1.00 97.12 339 PHE A C 1
ATOM 2553 O O . PHE A 1 339 ? -15.615 -3.251 25.699 1.00 97.12 339 PHE A O 1
ATOM 2560 N N . ALA A 1 340 ? -16.717 -2.822 23.783 1.00 96.00 340 ALA A N 1
ATOM 2561 C CA . ALA A 1 340 ? -18.011 -3.346 24.226 1.00 96.00 340 ALA A CA 1
ATOM 2562 C C . ALA A 1 340 ? -18.575 -4.402 23.269 1.00 96.00 340 ALA A C 1
ATOM 2564 O O . ALA A 1 340 ? -18.915 -4.122 22.123 1.00 96.00 340 ALA A O 1
ATOM 2565 N N . SER A 1 341 ? -18.695 -5.643 23.728 1.00 96.25 341 SER A N 1
ATOM 2566 C CA . SER A 1 341 ? -18.955 -6.817 22.879 1.00 96.25 341 SER A CA 1
ATOM 2567 C C . SER A 1 341 ? -18.029 -6.843 21.657 1.00 96.25 341 SER A C 1
ATOM 2569 O O . SER A 1 341 ? -18.478 -7.014 20.531 1.00 96.25 341 SER A O 1
ATOM 2571 N N . SER A 1 342 ? -16.742 -6.560 21.869 1.00 97.00 342 SER A N 1
ATOM 2572 C CA . SER A 1 342 ? -15.750 -6.443 20.800 1.00 97.00 342 SER A CA 1
ATOM 2573 C C . SER A 1 342 ? -14.716 -7.558 20.882 1.00 97.00 342 SER A C 1
ATOM 2575 O O . SER A 1 342 ? -14.304 -7.956 21.973 1.00 97.00 342 SER A O 1
ATOM 2577 N N . GLY A 1 343 ? -14.289 -8.039 19.718 1.00 97.19 343 GLY A N 1
ATOM 2578 C CA . GLY A 1 343 ? -13.158 -8.944 19.547 1.00 97.19 343 GLY A CA 1
ATOM 2579 C C . GLY A 1 343 ? -11.981 -8.281 18.846 1.00 97.19 343 GLY A C 1
ATOM 2580 O O . GLY A 1 343 ? -11.318 -8.932 18.041 1.00 97.19 343 GLY A O 1
ATOM 2581 N N . ALA A 1 344 ? -11.777 -6.982 19.085 1.00 98.19 344 ALA A N 1
ATOM 2582 C CA . ALA A 1 344 ? -10.725 -6.201 18.450 1.00 98.19 344 ALA A CA 1
ATOM 2583 C C . ALA A 1 344 ? -9.329 -6.793 18.689 1.00 98.19 344 ALA A C 1
ATOM 2585 O O . ALA A 1 344 ? -9.029 -7.318 19.761 1.00 98.19 344 ALA A O 1
ATOM 2586 N N . ASN A 1 345 ? -8.468 -6.646 17.686 1.00 98.50 345 ASN A N 1
ATOM 2587 C CA . ASN A 1 345 ? -7.057 -6.998 17.759 1.00 98.50 345 ASN A CA 1
ATOM 2588 C C . ASN A 1 345 ? -6.222 -5.711 17.783 1.00 98.50 345 ASN A C 1
ATOM 2590 O O . ASN A 1 345 ? -6.102 -5.039 16.761 1.00 98.50 345 ASN A O 1
ATOM 2594 N N . VAL A 1 346 ? -5.681 -5.341 18.939 1.00 98.56 346 VAL A N 1
ATOM 2595 C CA . VAL A 1 346 ? -4.934 -4.099 19.179 1.00 98.56 346 VAL A CA 1
ATOM 2596 C C . VAL A 1 346 ? -3.488 -4.456 19.493 1.00 98.56 346 VAL A C 1
ATOM 2598 O O . VAL A 1 346 ? -3.203 -4.989 20.569 1.00 98.56 346 VAL A O 1
ATOM 2601 N N . VAL A 1 347 ? -2.582 -4.179 18.553 1.00 97.94 347 VAL A N 1
ATOM 2602 C CA . VAL A 1 347 ? -1.189 -4.633 18.634 1.00 97.94 347 VAL A CA 1
ATOM 2603 C C . VAL A 1 347 ? -0.199 -3.523 18.305 1.00 97.94 347 VAL A C 1
ATOM 2605 O O . VAL A 1 347 ? -0.325 -2.845 17.284 1.00 97.94 347 VAL A O 1
ATOM 2608 N N . ASN A 1 348 ? 0.849 -3.386 19.122 1.00 97.56 348 ASN A N 1
ATOM 2609 C CA . ASN A 1 348 ? 1.912 -2.388 18.938 1.00 97.56 348 ASN A CA 1
ATOM 2610 C C . ASN A 1 348 ? 1.387 -0.943 18.878 1.00 97.56 348 ASN A C 1
ATOM 2612 O O . ASN A 1 348 ? 1.952 -0.096 18.184 1.00 97.56 348 ASN A O 1
ATOM 2616 N N . CYS A 1 349 ? 0.289 -0.658 19.571 1.00 98.56 349 CYS A N 1
ATOM 2617 C CA . CYS A 1 349 ? -0.307 0.665 19.633 1.00 98.56 349 CYS A CA 1
ATOM 2618 C C . CYS A 1 349 ? 0.217 1.474 20.822 1.00 98.56 349 CYS A C 1
ATOM 2620 O O . CYS A 1 349 ? 0.641 0.945 21.852 1.00 98.56 349 CYS A O 1
ATOM 2622 N N . TYR A 1 350 ? 0.149 2.792 20.675 1.00 98.06 350 TYR A N 1
ATOM 2623 C CA . TYR A 1 350 ? 0.492 3.755 21.709 1.00 98.06 350 TYR A CA 1
ATOM 2624 C C . TYR A 1 350 ? -0.733 4.596 22.064 1.00 98.06 350 TYR A C 1
ATOM 2626 O O . TYR A 1 350 ? -1.401 5.136 21.185 1.00 98.06 350 TYR A O 1
ATOM 2634 N N . PHE A 1 351 ? -0.997 4.751 23.352 1.00 97.38 351 PHE A N 1
ATOM 2635 C CA . PHE A 1 351 ? -2.115 5.502 23.898 1.00 97.38 351 PHE A CA 1
ATOM 2636 C C . PHE A 1 351 ? -1.571 6.531 24.886 1.00 97.38 351 PHE A C 1
ATOM 2638 O O . PHE A 1 351 ? -0.809 6.184 25.784 1.00 97.38 351 PHE A O 1
ATOM 2645 N N . SER A 1 352 ? -1.958 7.795 24.739 1.00 94.75 352 SER A N 1
ATOM 2646 C CA . SER A 1 352 ? -1.632 8.862 25.687 1.00 94.75 352 SER A CA 1
ATOM 2647 C C . SER A 1 352 ? -2.905 9.545 26.156 1.00 94.75 352 SER A C 1
ATOM 2649 O O . SER A 1 352 ? -3.696 10.000 25.331 1.00 94.75 352 SER A O 1
ATOM 2651 N N . GLY A 1 353 ? -3.097 9.623 27.473 1.00 91.38 353 GLY A N 1
ATOM 2652 C CA . GLY A 1 353 ? -4.285 10.240 28.070 1.00 91.38 353 GLY A CA 1
ATOM 2653 C C . GLY A 1 353 ? -5.570 9.430 27.885 1.00 91.38 353 GLY A C 1
ATOM 2654 O O . GLY A 1 353 ? -6.662 9.970 28.064 1.00 91.38 353 GLY A O 1
ATOM 2655 N N . LEU A 1 354 ? -5.447 8.146 27.530 1.00 93.06 354 LEU A N 1
ATOM 2656 C CA . LEU A 1 354 ? -6.554 7.199 27.404 1.00 93.06 354 LEU A CA 1
ATOM 2657 C C . LEU A 1 354 ? -6.379 6.041 28.382 1.00 93.06 354 LEU A C 1
ATOM 2659 O O . LEU A 1 354 ? -5.348 5.374 28.382 1.00 93.06 354 LEU A O 1
ATOM 2663 N N . SER A 1 355 ? -7.415 5.791 29.176 1.00 91.19 355 SER A N 1
ATOM 2664 C CA . SER A 1 355 ? -7.550 4.573 29.981 1.00 91.19 355 SER A CA 1
ATOM 2665 C C . SER A 1 355 ? -8.108 3.442 29.111 1.00 91.19 355 SER A C 1
ATOM 2667 O O . SER A 1 355 ? -8.938 3.703 28.233 1.00 91.19 355 SER A O 1
ATOM 2669 N N . LEU A 1 356 ? -7.692 2.195 29.348 1.00 93.38 356 LEU A N 1
ATOM 2670 C CA . LEU A 1 356 ? -8.242 1.031 28.649 1.00 93.38 356 LEU A CA 1
ATOM 2671 C C . LEU A 1 356 ? -9.537 0.579 29.330 1.00 93.38 356 LEU A C 1
ATOM 2673 O O . LEU A 1 356 ? -9.520 0.215 30.500 1.00 93.38 356 LEU A O 1
ATOM 2677 N N . GLY A 1 357 ? -10.655 0.583 28.610 1.00 92.81 357 GLY A N 1
ATOM 2678 C CA . GLY A 1 357 ? -11.966 0.219 29.135 1.00 92.81 357 GLY A CA 1
ATOM 2679 C C . GLY A 1 357 ? -12.594 -0.973 28.425 1.00 92.81 357 GLY A C 1
ATOM 2680 O O . GLY A 1 357 ? -12.539 -1.092 27.202 1.00 92.81 357 GLY A O 1
ATOM 2681 N N . PHE A 1 358 ? -13.261 -1.820 29.198 1.00 92.69 358 PHE A N 1
ATOM 2682 C CA . PHE A 1 358 ? -14.123 -2.886 28.709 1.00 92.69 358 PHE A CA 1
ATOM 2683 C C . PHE A 1 358 ? -15.518 -2.709 29.283 1.00 92.69 358 PHE A C 1
ATOM 2685 O O . PHE A 1 358 ? -15.672 -2.562 30.496 1.00 92.69 358 PHE A O 1
ATOM 2692 N N . GLU A 1 359 ? -16.533 -2.759 28.428 1.00 90.38 359 GLU A N 1
ATOM 2693 C CA . GLU A 1 359 ? -17.924 -2.610 28.839 1.00 90.38 359 GLU A CA 1
ATOM 2694 C C . GLU A 1 359 ? -18.772 -3.827 28.437 1.00 90.38 359 GLU A C 1
ATOM 2696 O O . GLU A 1 359 ? -18.744 -4.288 27.297 1.00 90.38 359 GLU A O 1
ATOM 2701 N N . GLN A 1 360 ? -19.584 -4.311 29.381 1.00 89.06 360 GLN A N 1
ATOM 2702 C CA . GLN A 1 360 ? -20.578 -5.378 29.232 1.00 89.06 360 GLN A CA 1
ATOM 2703 C C . GLN A 1 360 ? -20.018 -6.757 28.887 1.00 89.06 360 GLN A C 1
ATOM 2705 O O . GLN A 1 360 ? -20.145 -7.667 29.696 1.00 89.06 360 GLN A O 1
ATOM 2710 N N . SER A 1 361 ? -19.483 -6.961 27.688 1.00 91.81 361 SER A N 1
ATOM 2711 C CA . SER A 1 361 ? -19.011 -8.257 27.190 1.00 91.81 361 SER A CA 1
ATOM 2712 C C . SER A 1 361 ? -17.821 -8.053 26.256 1.00 91.81 361 SER A C 1
ATOM 2714 O O . SER A 1 361 ? -17.581 -6.951 25.780 1.00 91.81 361 SER A O 1
ATOM 2716 N N . VAL A 1 362 ? -17.089 -9.112 25.941 1.00 94.00 362 VAL A N 1
ATOM 2717 C CA . VAL A 1 362 ? -16.073 -9.149 24.881 1.00 94.00 362 VAL A CA 1
ATOM 2718 C C . VAL A 1 362 ? -16.297 -10.373 23.996 1.00 94.00 362 VAL A C 1
ATOM 2720 O O . VAL A 1 362 ? -17.069 -11.263 24.356 1.00 94.00 362 VAL A O 1
ATOM 2723 N N . GLU A 1 363 ? -15.650 -10.431 22.835 1.00 95.06 363 GLU A N 1
ATOM 2724 C CA . GLU A 1 363 ? -15.652 -11.633 21.995 1.00 95.06 363 GLU A CA 1
ATOM 2725 C C . GLU A 1 363 ? -14.404 -12.489 22.239 1.00 95.06 363 GLU A C 1
ATOM 2727 O O . GLU A 1 363 ? -13.370 -12.012 22.706 1.00 95.06 363 GLU A O 1
ATOM 2732 N N . SER A 1 364 ? -14.471 -13.770 21.867 1.00 92.56 364 SER A N 1
ATOM 2733 C CA . SER A 1 364 ? -13.359 -14.713 22.043 1.00 92.56 364 SER A CA 1
ATOM 2734 C C . SER A 1 364 ? -12.101 -14.364 21.242 1.00 92.56 364 SER A C 1
ATOM 2736 O O . SER A 1 364 ? -11.046 -14.931 21.508 1.00 92.56 364 SER A O 1
ATOM 2738 N N . THR A 1 365 ? -12.210 -13.486 20.243 1.00 94.50 365 THR A N 1
ATOM 2739 C CA . THR A 1 365 ? -11.091 -13.048 19.396 1.00 94.50 365 THR A CA 1
ATOM 2740 C C . THR A 1 365 ? -10.383 -11.802 19.919 1.00 94.50 365 THR A C 1
ATOM 2742 O O . THR A 1 365 ? -9.429 -11.367 19.281 1.00 94.50 365 THR A O 1
ATOM 2745 N N . LEU A 1 366 ? -10.839 -11.220 21.036 1.00 96.75 366 LEU A N 1
ATOM 2746 C CA . LEU A 1 366 ? -10.203 -10.049 21.632 1.00 96.75 366 LEU A CA 1
ATOM 2747 C C . LEU A 1 366 ? -8.719 -10.327 21.900 1.00 96.75 366 LEU A C 1
ATOM 2749 O O . LEU A 1 366 ? -8.378 -11.294 22.584 1.00 96.75 366 LEU A O 1
ATOM 2753 N N . ASN A 1 367 ? -7.860 -9.443 21.402 1.00 96.06 367 ASN A N 1
ATOM 2754 C CA . ASN A 1 367 ? -6.427 -9.483 21.642 1.00 96.06 367 ASN A CA 1
ATOM 2755 C C . ASN A 1 367 ? -5.890 -8.064 21.841 1.00 96.06 367 ASN A C 1
ATOM 2757 O O . ASN A 1 367 ? -5.946 -7.249 20.926 1.00 96.06 367 ASN A O 1
ATOM 2761 N N . ILE A 1 368 ? -5.367 -7.770 23.027 1.00 95.62 368 ILE A N 1
ATOM 2762 C CA . ILE A 1 368 ? -4.737 -6.498 23.380 1.00 95.62 368 ILE A CA 1
ATOM 2763 C C . ILE A 1 368 ? -3.291 -6.799 23.768 1.00 95.62 368 ILE A C 1
ATOM 2765 O O . ILE A 1 368 ? -3.014 -7.217 24.897 1.00 95.62 368 ILE A O 1
ATOM 2769 N N . GLU A 1 369 ? -2.369 -6.596 22.831 1.00 93.69 369 GLU A N 1
ATOM 2770 C CA . GLU A 1 369 ? -0.992 -7.071 22.948 1.00 93.69 369 GLU A CA 1
ATOM 2771 C C . GLU A 1 369 ? 0.065 -6.002 22.635 1.00 93.69 369 GLU A C 1
ATOM 2773 O O . GLU A 1 369 ? -0.021 -5.286 21.643 1.00 93.69 369 GLU A O 1
ATOM 2778 N N . SER A 1 370 ? 1.148 -5.970 23.422 1.00 93.19 370 SER A N 1
ATOM 2779 C CA . SER A 1 370 ? 2.353 -5.177 23.110 1.00 93.19 370 SER A CA 1
ATOM 2780 C C . SER A 1 370 ? 2.083 -3.679 22.936 1.00 93.19 370 SER A C 1
ATOM 2782 O O . SER A 1 370 ? 2.728 -3.004 22.135 1.00 93.19 370 SER A O 1
ATOM 2784 N N . ASN A 1 371 ? 1.121 -3.147 23.688 1.00 95.62 371 ASN A N 1
ATOM 2785 C CA . ASN A 1 371 ? 0.747 -1.740 23.640 1.00 95.62 371 ASN A CA 1
ATOM 2786 C C . ASN A 1 371 ? 1.373 -0.944 24.788 1.00 95.62 371 ASN A C 1
ATOM 2788 O O . ASN A 1 371 ? 1.771 -1.492 25.819 1.00 95.62 371 ASN A O 1
ATOM 2792 N N . ILE A 1 372 ? 1.416 0.374 24.620 1.00 93.25 372 ILE A N 1
ATOM 2793 C CA . ILE A 1 372 ? 1.902 1.316 25.629 1.00 93.25 372 ILE A CA 1
ATOM 2794 C C . ILE A 1 372 ? 0.788 2.312 25.939 1.00 93.25 372 ILE A C 1
ATOM 2796 O O . ILE A 1 372 ? 0.338 3.019 25.043 1.00 93.25 372 ILE A O 1
ATOM 2800 N N . PHE A 1 373 ? 0.384 2.402 27.201 1.00 92.31 373 PHE A N 1
ATOM 2801 C CA . PHE A 1 373 ? -0.596 3.357 27.709 1.00 92.31 373 PHE A CA 1
ATOM 2802 C C . PHE A 1 373 ? 0.092 4.308 28.682 1.00 92.31 373 PHE A C 1
ATOM 2804 O O . PHE A 1 373 ? 0.502 3.886 29.759 1.00 92.31 373 PHE A O 1
ATOM 2811 N N . LEU A 1 374 ? 0.230 5.581 28.315 1.00 90.44 374 LEU A N 1
ATOM 2812 C CA . LEU A 1 374 ? 0.838 6.614 29.154 1.00 90.44 374 LEU A CA 1
ATOM 2813 C C . LEU A 1 374 ? -0.169 7.692 29.541 1.00 90.44 374 LEU A C 1
ATOM 2815 O O . LEU A 1 374 ? -1.147 7.942 28.833 1.00 90.44 374 LEU A O 1
ATOM 2819 N N . ASN A 1 375 ? 0.106 8.382 30.648 1.00 86.38 375 ASN A N 1
ATOM 2820 C CA . ASN A 1 375 ? -0.703 9.501 31.140 1.00 86.38 375 ASN A CA 1
ATOM 2821 C C . ASN A 1 375 ? -2.188 9.155 31.316 1.00 86.38 375 ASN A C 1
ATOM 2823 O O . ASN A 1 375 ? -3.054 10.022 31.215 1.00 86.38 375 ASN A O 1
ATOM 2827 N N . SER A 1 376 ? -2.489 7.879 31.536 1.00 84.62 376 SER A N 1
ATOM 2828 C CA . SER A 1 376 ? -3.856 7.415 31.728 1.00 84.62 376 SER A CA 1
ATOM 2829 C C . SER A 1 376 ? -4.357 7.808 33.123 1.00 84.62 376 SER A C 1
ATOM 2831 O O . SER A 1 376 ? -3.568 7.969 34.059 1.00 84.62 376 SER A O 1
ATOM 2833 N N . GLN A 1 377 ? -5.671 8.004 33.271 1.00 81.69 377 GLN A N 1
ATOM 2834 C CA . GLN A 1 377 ? -6.269 8.212 34.597 1.00 81.69 377 GLN A CA 1
ATOM 2835 C C . GLN A 1 377 ? -6.274 6.893 35.383 1.00 81.69 377 GLN A C 1
ATOM 2837 O O . GLN A 1 377 ? -5.895 6.875 36.552 1.00 81.69 377 GLN A O 1
ATOM 2842 N N . ASN A 1 378 ? -6.621 5.796 34.700 1.00 80.38 378 ASN A N 1
ATOM 2843 C CA . ASN A 1 378 ? -6.491 4.419 35.173 1.00 80.38 378 ASN A CA 1
ATOM 2844 C C . ASN A 1 378 ? -5.835 3.560 34.099 1.00 80.38 378 ASN A C 1
ATOM 2846 O O . ASN A 1 378 ? -5.978 3.858 32.911 1.00 80.38 378 ASN A O 1
ATOM 2850 N N . ALA A 1 379 ? -5.252 2.428 34.489 1.00 83.62 379 ALA A N 1
ATOM 2851 C CA . ALA A 1 379 ? -4.725 1.495 33.505 1.00 83.62 379 ALA A CA 1
ATOM 2852 C C . ALA A 1 379 ? -5.864 0.750 32.808 1.00 83.62 379 ALA A C 1
ATOM 2854 O O . ALA A 1 379 ? -6.025 0.867 31.594 1.00 83.62 379 ALA A O 1
ATOM 2855 N N . ILE A 1 380 ? -6.660 -0.002 33.582 1.00 87.75 380 ILE A N 1
ATOM 2856 C CA . ILE A 1 380 ? -7.711 -0.877 33.056 1.00 87.75 380 ILE A CA 1
ATOM 2857 C C . ILE A 1 380 ? -9.008 -0.708 33.847 1.00 87.75 380 ILE A C 1
ATOM 2859 O O . ILE A 1 380 ? -9.031 -0.774 35.079 1.00 87.75 380 ILE A O 1
ATOM 2863 N N . LEU A 1 381 ? -10.099 -0.535 33.110 1.00 87.75 381 LEU A N 1
ATOM 2864 C CA . LEU A 1 381 ? -11.450 -0.367 33.610 1.00 87.75 381 LEU A CA 1
ATOM 2865 C C . LEU A 1 381 ? -12.357 -1.483 33.086 1.00 87.75 381 LEU A C 1
ATOM 2867 O O . LEU A 1 381 ? -12.442 -1.700 31.880 1.00 87.75 381 LEU A O 1
ATOM 2871 N N . PHE A 1 382 ? -13.088 -2.138 33.983 1.00 87.44 382 PHE A N 1
ATOM 2872 C CA . PHE A 1 382 ? -14.148 -3.081 33.632 1.00 87.44 382 PHE A CA 1
ATOM 2873 C C . PHE A 1 382 ? -15.489 -2.545 34.111 1.00 87.44 382 PHE A C 1
ATOM 2875 O O . PHE A 1 382 ? -15.659 -2.298 35.304 1.00 87.44 382 PHE A O 1
ATOM 2882 N N . SER A 1 383 ? -16.434 -2.394 33.187 1.00 86.69 383 SER A N 1
ATOM 2883 C CA . SER A 1 383 ? -17.722 -1.753 33.432 1.00 86.69 383 SER A CA 1
ATOM 2884 C C . SER A 1 383 ? -18.901 -2.646 33.040 1.00 86.69 383 SER A C 1
ATOM 2886 O O . SER A 1 383 ? -18.911 -3.237 31.964 1.00 86.69 383 SER A O 1
ATOM 2888 N N . ASN A 1 384 ? -19.941 -2.713 33.876 1.00 86.06 384 ASN A N 1
ATOM 2889 C CA . ASN A 1 384 ? -21.265 -3.264 33.522 1.00 86.06 384 ASN A CA 1
ATOM 2890 C C . ASN A 1 384 ? -21.307 -4.738 33.041 1.00 86.06 384 ASN A C 1
ATOM 2892 O O . ASN A 1 384 ? -22.226 -5.119 32.316 1.00 86.06 384 ASN A O 1
ATOM 2896 N N . PHE A 1 385 ? -20.364 -5.591 33.450 1.00 82.62 385 PHE A N 1
ATOM 2897 C CA . PHE A 1 385 ? -20.445 -7.040 33.205 1.00 82.62 385 PHE A CA 1
ATOM 2898 C C . PHE A 1 385 ? -21.581 -7.666 34.031 1.00 82.62 385 PHE A C 1
ATOM 2900 O O . PHE A 1 385 ? -21.694 -7.386 35.221 1.00 82.62 385 PHE A O 1
ATOM 2907 N N . ALA A 1 386 ? -22.426 -8.507 33.425 1.00 82.50 386 ALA A N 1
ATOM 2908 C CA . ALA A 1 386 ? -23.611 -9.103 34.055 1.00 82.50 386 ALA A CA 1
ATOM 2909 C C . ALA A 1 386 ? -23.757 -10.603 33.718 1.00 82.50 386 ALA A C 1
ATOM 2911 O O . ALA A 1 386 ? -22.902 -11.196 33.061 1.00 82.50 386 ALA A O 1
ATOM 2912 N N . THR A 1 387 ? -24.833 -11.258 34.176 1.00 78.56 387 THR A N 1
ATOM 2913 C CA . THR A 1 387 ? -25.097 -12.669 33.838 1.00 78.56 387 THR A CA 1
ATOM 2914 C C . THR A 1 387 ? -25.121 -12.874 32.328 1.00 78.56 387 THR A C 1
ATOM 2916 O O . THR A 1 387 ? -25.884 -12.214 31.628 1.00 78.56 387 THR A O 1
ATOM 2919 N N . GLY A 1 388 ? -24.347 -13.840 31.836 1.00 81.56 388 GLY A N 1
ATOM 2920 C CA . GLY A 1 388 ? -24.276 -14.149 30.407 1.00 81.56 388 GLY A CA 1
ATOM 2921 C C . GLY A 1 388 ? -23.289 -13.280 29.626 1.00 81.56 388 GLY A C 1
ATOM 2922 O O . GLY A 1 388 ? -23.021 -13.599 28.471 1.00 81.56 388 GLY A O 1
ATOM 2923 N N . SER A 1 389 ? -22.702 -12.251 30.247 1.00 86.62 389 SER A N 1
ATOM 2924 C CA . SER A 1 389 ? -21.538 -11.565 29.695 1.00 86.62 389 SER A CA 1
ATOM 2925 C C . SER A 1 389 ? -20.356 -12.519 29.565 1.00 86.62 389 SER A C 1
ATOM 2927 O O . SER A 1 389 ? -20.086 -13.334 30.451 1.00 86.62 389 SER A O 1
ATOM 2929 N N . VAL A 1 390 ? -19.598 -12.356 28.488 1.00 87.88 390 VAL A N 1
ATOM 2930 C CA . VAL A 1 390 ? -18.267 -12.941 28.339 1.00 87.88 390 VAL A CA 1
ATOM 2931 C C . VAL A 1 390 ? -17.278 -11.866 28.752 1.00 87.88 390 VAL A C 1
ATOM 2933 O O . VAL A 1 390 ? -17.230 -10.827 28.103 1.00 87.88 390 VAL A O 1
ATOM 2936 N N . ALA A 1 391 ? -16.503 -12.066 29.815 1.00 84.50 391 ALA A N 1
ATOM 2937 C CA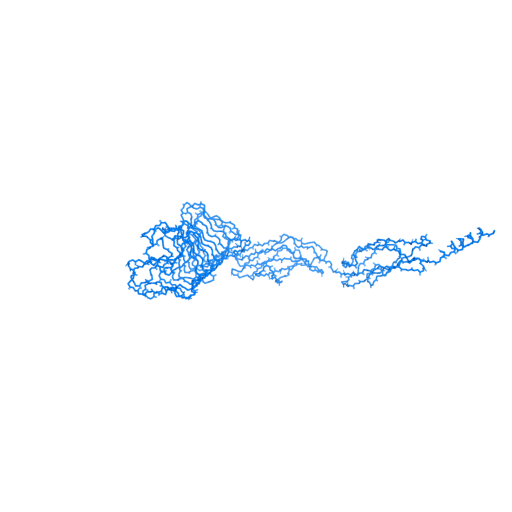 . ALA A 1 391 ? -15.411 -11.142 30.117 1.00 84.50 391 ALA A CA 1
ATOM 2938 C C . ALA A 1 391 ? -14.057 -11.666 29.637 1.00 84.50 391 ALA A C 1
ATOM 2940 O O . ALA A 1 391 ? -13.945 -12.851 29.302 1.00 84.50 391 ALA A O 1
ATOM 2941 N N . PRO A 1 392 ? -13.036 -10.788 29.587 1.00 85.88 392 PRO A N 1
ATOM 2942 C CA . PRO A 1 392 ? -11.711 -11.176 29.139 1.00 85.88 392 PRO A CA 1
ATOM 2943 C C . PRO A 1 392 ? -11.151 -12.362 29.919 1.00 85.88 392 PRO A C 1
ATOM 2945 O O . PRO A 1 392 ? -11.269 -12.432 31.143 1.00 85.88 392 PRO A O 1
ATOM 2948 N N . VAL A 1 393 ? -10.538 -13.295 29.194 1.00 85.12 393 VAL A N 1
ATOM 2949 C CA . VAL A 1 393 ? -9.878 -14.478 29.756 1.00 85.12 393 VAL A CA 1
ATOM 2950 C C . VAL A 1 393 ? -8.355 -14.358 29.664 1.00 85.12 393 VAL A C 1
ATOM 2952 O O . VAL A 1 393 ? -7.820 -13.461 29.009 1.00 85.12 393 VAL A O 1
ATOM 2955 N N . VAL A 1 394 ? -7.644 -15.269 30.340 1.00 82.94 394 VAL A N 1
ATOM 2956 C CA . VAL A 1 394 ? -6.174 -15.348 30.327 1.00 82.94 394 VAL A CA 1
ATOM 2957 C C . VAL A 1 394 ? -5.659 -15.318 28.887 1.00 82.94 394 VAL A C 1
ATOM 2959 O O . VAL A 1 394 ? -6.117 -16.093 28.050 1.00 82.94 394 VAL A O 1
ATOM 2962 N N . GLY A 1 395 ? -4.685 -14.447 28.622 1.00 83.88 395 GLY A N 1
ATOM 2963 C CA . GLY A 1 395 ? -4.056 -14.319 27.309 1.00 83.88 395 GLY A CA 1
ATOM 2964 C C . GLY A 1 395 ? -4.771 -13.388 26.330 1.00 83.88 395 GLY A C 1
ATOM 2965 O O . GLY A 1 395 ? -4.234 -13.175 25.259 1.00 83.88 395 GLY A O 1
ATOM 2966 N N . MET A 1 396 ? -5.922 -12.794 26.670 1.00 90.25 396 MET A N 1
ATOM 2967 C CA . MET A 1 396 ? -6.536 -11.755 25.820 1.00 90.25 396 MET A CA 1
ATOM 2968 C C . MET A 1 396 ? -5.886 -10.379 25.986 1.00 90.25 396 MET A C 1
ATOM 2970 O O . MET A 1 396 ? -5.968 -9.544 25.095 1.00 90.25 396 MET A O 1
ATOM 2974 N N . ILE A 1 397 ? -5.279 -10.111 27.144 1.00 89.25 397 ILE A N 1
ATOM 2975 C CA . ILE A 1 397 ? -4.630 -8.834 27.458 1.00 89.25 397 ILE A CA 1
ATOM 2976 C C . ILE A 1 397 ? -3.250 -9.159 28.011 1.00 89.25 397 ILE A C 1
ATOM 2978 O O . ILE A 1 397 ? -3.151 -9.643 29.136 1.00 89.25 397 ILE A O 1
ATOM 2982 N N . HIS A 1 398 ? -2.185 -8.909 27.252 1.00 85.94 398 HIS A N 1
ATOM 2983 C CA . HIS A 1 398 ? -0.833 -9.298 27.659 1.00 85.94 398 HIS A CA 1
ATOM 2984 C C . HIS A 1 398 ? 0.261 -8.415 27.053 1.00 85.94 398 HIS A C 1
ATOM 2986 O O . HIS A 1 398 ? 0.079 -7.780 26.022 1.00 85.94 398 HIS A O 1
ATOM 2992 N N . ASN A 1 399 ? 1.432 -8.394 27.695 1.00 86.88 399 ASN A N 1
ATOM 2993 C CA . ASN A 1 399 ? 2.615 -7.653 27.239 1.00 86.88 399 ASN A CA 1
ATOM 2994 C C . ASN A 1 399 ? 2.383 -6.141 27.066 1.00 86.88 399 ASN A C 1
ATOM 2996 O O . ASN A 1 399 ? 3.030 -5.513 26.236 1.00 86.88 399 ASN A O 1
ATOM 3000 N N . ASN A 1 400 ? 1.469 -5.550 27.836 1.00 88.31 400 ASN A N 1
ATOM 3001 C CA . ASN A 1 400 ? 1.164 -4.122 27.760 1.00 88.31 400 ASN A CA 1
ATOM 3002 C C . ASN A 1 400 ? 1.881 -3.345 28.876 1.00 88.31 400 ASN A C 1
ATOM 3004 O O . ASN A 1 400 ? 2.052 -3.842 29.993 1.00 88.31 400 ASN A O 1
ATOM 3008 N N . ILE A 1 401 ? 2.267 -2.106 28.581 1.00 86.50 401 ILE A N 1
ATOM 3009 C CA . ILE A 1 401 ? 2.872 -1.166 29.532 1.00 86.50 401 ILE A CA 1
ATOM 3010 C C . ILE A 1 401 ? 1.830 -0.118 29.916 1.00 86.50 401 ILE A C 1
ATOM 3012 O O . ILE A 1 401 ? 1.178 0.436 29.033 1.00 86.50 401 ILE A O 1
ATOM 3016 N N . PHE A 1 402 ? 1.714 0.183 31.210 1.00 85.81 402 PHE A N 1
ATOM 3017 C CA . PHE A 1 402 ? 0.781 1.170 31.742 1.00 85.81 402 PHE A CA 1
ATOM 3018 C C . PHE A 1 402 ? 1.490 2.176 32.662 1.00 85.81 402 PHE A C 1
ATOM 3020 O O . PHE A 1 402 ? 2.181 1.818 33.615 1.00 85.81 402 PHE A O 1
ATOM 3027 N N . GLU A 1 403 ? 1.280 3.461 32.409 1.00 83.25 403 GLU A N 1
ATOM 3028 C CA . GLU A 1 403 ? 1.633 4.559 33.307 1.00 83.25 403 GLU A CA 1
ATOM 3029 C C . GLU A 1 403 ? 0.361 5.339 33.652 1.00 83.25 403 GLU A C 1
ATOM 3031 O O . GLU A 1 403 ? -0.362 5.820 32.764 1.00 83.25 403 GLU A O 1
ATOM 3036 N N . CYS A 1 404 ? 0.081 5.435 34.954 1.00 76.19 404 CYS A N 1
ATOM 3037 C CA . CYS A 1 404 ? -1.141 6.034 35.485 1.00 76.19 404 CYS A CA 1
ATOM 3038 C C . CYS A 1 404 ? -0.805 7.258 36.334 1.00 76.19 404 CYS A C 1
ATOM 3040 O O . CYS A 1 404 ? -0.002 7.180 37.265 1.00 76.19 404 CYS A O 1
ATOM 3042 N N . ASN A 1 405 ? -1.473 8.375 36.040 1.00 70.31 405 ASN A N 1
ATOM 3043 C CA . ASN A 1 405 ? -1.233 9.679 36.665 1.00 70.31 405 ASN A CA 1
ATOM 3044 C C . ASN A 1 405 ? -2.441 10.176 37.475 1.00 70.31 405 ASN A C 1
ATOM 3046 O O . ASN A 1 405 ? -2.640 11.381 37.633 1.00 70.31 405 ASN A O 1
ATOM 3050 N N . GLY A 1 406 ? -3.269 9.260 37.985 1.00 62.22 406 GLY A N 1
ATOM 3051 C CA . GLY A 1 406 ? -4.424 9.601 38.810 1.00 62.22 406 GLY A CA 1
ATOM 3052 C C . GLY A 1 406 ? -4.039 10.414 40.056 1.00 62.22 406 GLY A C 1
ATOM 3053 O O . GLY A 1 406 ? -3.146 10.038 40.808 1.00 62.22 406 GLY A O 1
ATOM 3054 N N . ILE A 1 407 ? -4.738 11.528 40.299 1.00 52.53 407 ILE A N 1
ATOM 3055 C CA . ILE A 1 407 ? -4.500 12.444 41.427 1.00 52.53 407 ILE A CA 1
ATOM 3056 C C . ILE A 1 407 ? -5.701 12.480 42.390 1.00 52.53 407 ILE A C 1
ATOM 3058 O O . ILE A 1 407 ? -6.408 13.478 42.497 1.00 52.53 407 ILE A O 1
ATOM 3062 N N . GLY A 1 408 ? -5.956 11.396 43.130 1.00 53.81 408 GLY A N 1
ATOM 3063 C CA . GLY A 1 408 ? -7.031 11.387 44.132 1.00 53.81 408 GLY A CA 1
ATOM 3064 C C . GLY A 1 408 ? -7.195 10.069 44.888 1.00 53.81 408 GLY A C 1
ATOM 3065 O O . GLY A 1 408 ? -6.638 9.049 44.505 1.00 53.81 408 GLY A O 1
ATOM 3066 N N . ASN A 1 409 ? -7.936 10.090 46.003 1.00 51.59 409 ASN A N 1
ATOM 3067 C CA . ASN A 1 409 ? -7.972 8.991 46.986 1.00 51.59 409 ASN A CA 1
ATOM 3068 C C . ASN A 1 409 ? -9.369 8.396 47.270 1.00 51.59 409 ASN A C 1
ATOM 3070 O O . ASN A 1 409 ? -9.513 7.613 48.204 1.00 51.59 409 ASN A O 1
ATOM 3074 N N . THR A 1 410 ? -10.406 8.757 46.504 1.00 53.94 410 THR A N 1
ATOM 3075 C CA . THR A 1 410 ? -11.803 8.325 46.763 1.00 53.94 410 THR A CA 1
ATOM 3076 C C . THR A 1 410 ? -12.604 7.947 45.513 1.00 53.94 410 THR A C 1
ATOM 3078 O O . THR A 1 410 ? -13.801 7.687 45.609 1.00 53.94 410 THR A O 1
ATOM 3081 N N . HIS A 1 411 ? -11.971 7.902 44.339 1.00 65.50 411 HIS A N 1
ATOM 3082 C CA . HIS A 1 411 ? -12.670 7.741 43.062 1.00 65.50 411 HIS A CA 1
ATOM 3083 C C . HIS A 1 411 ? -11.994 6.674 42.199 1.00 65.50 411 HIS A C 1
ATOM 3085 O O . HIS A 1 411 ? -10.768 6.574 42.208 1.00 65.50 411 HIS A O 1
ATOM 3091 N N . TYR A 1 412 ? -12.786 5.922 41.433 1.00 66.88 412 TYR A N 1
ATOM 3092 C CA . TYR A 1 412 ? -12.325 4.859 40.529 1.00 66.88 412 TYR A CA 1
ATOM 3093 C C . TYR A 1 412 ? -11.381 5.341 39.426 1.00 66.88 412 TYR A C 1
ATOM 3095 O O . TYR A 1 412 ? -10.820 4.514 38.724 1.00 66.88 412 TYR A O 1
ATOM 3103 N N . SER A 1 413 ? -11.270 6.660 39.233 1.00 64.81 413 SER A N 1
ATOM 3104 C CA . SER A 1 413 ? -10.398 7.342 38.269 1.00 64.81 413 SER A CA 1
ATOM 3105 C C . SER A 1 413 ? -8.943 7.467 38.733 1.00 64.81 413 SER A C 1
ATOM 3107 O O . SER A 1 413 ? -8.177 8.223 38.143 1.00 64.81 413 SER A O 1
ATOM 3109 N N . HIS A 1 414 ? -8.595 6.801 39.835 1.00 68.44 414 HIS A N 1
ATOM 3110 C CA . HIS A 1 414 ? -7.278 6.853 40.455 1.00 68.44 414 HIS A CA 1
ATOM 3111 C C . HIS A 1 414 ? -6.774 5.464 40.858 1.00 68.44 414 HIS A C 1
ATOM 3113 O O . HIS A 1 414 ? -5.990 5.356 41.789 1.00 68.44 414 HIS A O 1
ATOM 3119 N N . ALA A 1 415 ? -7.236 4.384 40.241 1.00 70.19 415 ALA A N 1
ATOM 3120 C CA . ALA A 1 415 ? -6.699 3.054 40.524 1.00 70.19 415 ALA A CA 1
ATOM 3121 C C . ALA A 1 415 ? -5.947 2.531 39.302 1.00 70.19 415 ALA A C 1
ATOM 3123 O O . ALA A 1 415 ? -6.258 2.899 38.171 1.00 70.19 415 ALA A O 1
ATOM 3124 N N . ASP A 1 416 ? -4.981 1.643 39.525 1.00 74.38 416 ASP A N 1
ATOM 3125 C CA . ASP A 1 416 ? -4.392 0.876 38.428 1.00 74.38 416 ASP A CA 1
ATOM 3126 C C . ASP A 1 416 ? -5.490 0.056 37.750 1.00 74.38 416 ASP A C 1
ATOM 3128 O O . ASP A 1 416 ? -5.624 0.028 36.529 1.00 74.38 416 ASP A O 1
ATOM 3132 N N . LEU A 1 417 ? -6.316 -0.582 38.578 1.00 78.88 417 LEU A N 1
ATOM 3133 C CA . LEU A 1 417 ? -7.351 -1.508 38.161 1.00 78.88 417 LEU A CA 1
ATOM 3134 C C . LEU A 1 417 ? -8.675 -1.129 38.816 1.00 78.88 417 LEU A C 1
ATOM 3136 O O . LEU A 1 417 ? -8.775 -1.076 40.046 1.00 78.88 417 LEU A O 1
ATOM 3140 N N . SER A 1 418 ? -9.698 -0.921 37.993 1.00 78.56 418 SER A N 1
ATOM 3141 C CA . SER A 1 418 ? -11.026 -0.514 38.450 1.00 78.56 418 SER A CA 1
ATOM 3142 C C . SER A 1 418 ? -12.106 -1.454 37.932 1.00 78.56 418 SER A C 1
ATOM 3144 O O . SER A 1 418 ? -12.201 -1.711 36.732 1.00 78.56 418 SER A O 1
ATOM 3146 N N . ILE A 1 419 ? -12.962 -1.919 38.842 1.00 76.94 419 ILE A N 1
ATOM 3147 C CA . ILE A 1 419 ? -14.220 -2.596 38.513 1.00 76.94 419 ILE A CA 1
ATOM 3148 C C . ILE A 1 419 ? -15.376 -1.675 38.887 1.00 76.94 419 ILE A C 1
ATOM 3150 O O . ILE A 1 419 ? -15.550 -1.322 40.056 1.00 76.94 419 ILE A O 1
ATOM 3154 N N . LEU A 1 420 ? -16.177 -1.317 37.888 1.00 78.44 420 LEU A N 1
ATOM 3155 C CA . LEU A 1 420 ? -17.389 -0.521 38.013 1.00 78.44 420 LEU A CA 1
ATOM 3156 C C . LEU A 1 420 ? -18.586 -1.368 37.604 1.00 78.44 420 LEU A C 1
ATOM 3158 O O . LEU A 1 420 ? -18.723 -1.752 36.446 1.00 78.44 420 LEU A O 1
ATOM 3162 N N . ALA A 1 421 ? -19.493 -1.686 38.517 1.00 68.31 421 ALA A N 1
ATOM 3163 C CA . ALA A 1 421 ? -20.652 -2.466 38.107 1.00 68.31 421 ALA A CA 1
ATOM 3164 C C . ALA A 1 421 ? -21.879 -2.279 38.988 1.00 68.31 421 ALA A C 1
ATOM 3166 O O . ALA A 1 421 ? -21.828 -1.840 40.135 1.00 68.31 421 ALA A O 1
ATOM 3167 N N . TRP A 1 422 ? -22.998 -2.663 38.380 1.00 61.34 422 TRP A N 1
ATOM 3168 C CA . TRP A 1 422 ? -24.337 -2.705 38.946 1.00 61.34 422 TRP A CA 1
ATOM 3169 C C . TRP A 1 422 ? -24.802 -4.171 38.987 1.00 61.34 422 TRP A C 1
ATOM 3171 O O . TRP A 1 422 ? -25.855 -4.503 38.446 1.00 61.34 422 TRP A O 1
ATOM 3181 N N . THR A 1 423 ? -23.985 -5.082 39.528 1.00 57.03 423 THR A N 1
ATOM 3182 C CA . THR A 1 423 ? -24.348 -6.506 39.614 1.00 57.03 423 THR A CA 1
ATOM 3183 C C . THR A 1 423 ? -23.819 -7.175 40.880 1.00 57.03 423 THR A C 1
ATOM 3185 O O . THR A 1 423 ? -22.690 -6.939 41.307 1.00 57.03 423 THR A O 1
ATOM 3188 N N . ASP A 1 424 ? -24.622 -8.089 41.423 1.00 56.41 424 ASP A N 1
ATOM 3189 C CA . ASP A 1 424 ? -24.303 -8.886 42.610 1.00 56.41 424 ASP A CA 1
ATOM 3190 C C . ASP A 1 424 ? -23.587 -10.211 42.266 1.00 56.41 424 ASP A C 1
ATOM 3192 O O . ASP A 1 424 ? -23.471 -11.093 43.116 1.00 56.41 424 ASP A O 1
ATOM 3196 N N . LEU A 1 425 ? -23.130 -10.412 41.025 1.00 62.38 425 LEU A N 1
ATOM 3197 C CA . LEU A 1 425 ? -22.579 -11.697 40.569 1.00 62.38 425 LEU A CA 1
ATOM 3198 C C . LEU A 1 425 ? -21.056 -11.785 40.626 1.00 62.38 425 LEU A C 1
ATOM 3200 O O . LEU A 1 425 ? -20.347 -10.792 40.480 1.00 62.38 425 LEU A O 1
ATOM 3204 N N . ALA A 1 426 ? -20.571 -13.014 40.825 1.00 64.62 426 ALA A N 1
ATOM 3205 C CA . ALA A 1 426 ? -19.152 -13.299 40.944 1.00 64.62 426 ALA A CA 1
ATOM 3206 C C . ALA A 1 426 ? -18.478 -13.394 39.573 1.00 64.62 426 ALA A C 1
ATOM 3208 O O . ALA A 1 426 ? -18.793 -14.287 38.785 1.00 64.62 426 ALA A O 1
ATOM 3209 N N . PHE A 1 427 ? -17.533 -12.493 39.315 1.00 67.38 427 PHE A N 1
ATOM 3210 C CA . PHE A 1 427 ? -16.662 -12.536 38.147 1.00 67.38 427 PHE A CA 1
ATOM 3211 C C . PHE A 1 427 ? -15.208 -12.405 38.593 1.00 67.38 427 PHE A C 1
ATOM 3213 O O . PHE A 1 427 ? -14.904 -11.630 39.499 1.00 67.38 427 PHE A O 1
ATOM 3220 N N . THR A 1 428 ? -14.312 -13.156 37.960 1.00 71.31 428 THR A N 1
ATOM 3221 C CA . THR A 1 428 ? -12.882 -13.091 38.252 1.00 71.31 428 THR A CA 1
ATOM 3222 C C . THR A 1 428 ? -12.124 -12.718 36.990 1.00 71.31 428 THR A C 1
ATOM 3224 O O . THR A 1 428 ? -12.051 -13.512 36.054 1.00 71.31 428 THR A O 1
ATOM 3227 N N . PHE A 1 429 ? -11.560 -11.512 36.972 1.00 72.19 429 PHE A N 1
ATOM 3228 C CA . PHE A 1 429 ? -10.795 -11.001 35.838 1.00 72.19 429 PHE A CA 1
ATOM 3229 C C . PHE A 1 429 ? -9.348 -11.501 35.919 1.00 72.19 429 PHE A C 1
ATOM 3231 O O . PHE A 1 429 ? -8.657 -11.192 36.896 1.00 72.19 429 PHE A O 1
ATOM 3238 N N . PRO A 1 430 ? -8.875 -12.294 34.944 1.00 68.94 430 PRO A N 1
ATOM 3239 C CA . PRO A 1 430 ? -7.509 -12.783 34.944 1.00 68.94 430 PRO A CA 1
ATOM 3240 C C . PRO A 1 430 ? -6.534 -11.700 34.488 1.00 68.94 430 PRO A C 1
ATOM 3242 O O . PRO A 1 430 ? -6.729 -11.071 33.450 1.00 68.94 430 PRO A O 1
ATOM 3245 N N . LEU A 1 431 ? -5.443 -11.554 35.231 1.00 67.44 431 LEU A N 1
ATOM 3246 C CA . LEU A 1 431 ? -4.290 -10.751 34.847 1.00 67.44 431 LEU A CA 1
ATOM 3247 C C . LEU A 1 431 ? -3.095 -11.691 34.744 1.00 67.44 431 LEU A C 1
ATOM 3249 O O . LEU A 1 431 ? -2.465 -12.008 35.744 1.00 67.44 431 LEU A O 1
ATOM 3253 N N . ALA A 1 432 ? -2.819 -12.168 33.532 1.00 58.19 432 ALA A N 1
ATOM 3254 C CA . ALA A 1 432 ? -1.721 -13.084 33.253 1.00 58.19 432 ALA A CA 1
ATOM 3255 C C . ALA A 1 432 ? -0.871 -12.515 32.114 1.00 58.19 432 ALA A C 1
ATOM 3257 O O . ALA A 1 432 ? -1.368 -12.295 31.009 1.00 58.19 432 ALA A O 1
ATOM 3258 N N . GLY A 1 433 ? 0.411 -12.275 32.387 1.00 57.16 433 GLY A N 1
ATOM 3259 C CA . GLY A 1 433 ? 1.347 -11.659 31.448 1.00 57.16 433 GLY A CA 1
ATOM 3260 C C . GLY A 1 433 ? 2.264 -10.640 32.122 1.00 57.16 433 GLY A C 1
ATOM 3261 O O . GLY A 1 433 ? 2.148 -10.364 33.315 1.00 57.16 433 GLY A O 1
ATOM 3262 N N . ASN A 1 434 ? 3.197 -10.080 31.351 1.00 56.16 434 ASN A N 1
ATOM 3263 C CA . ASN A 1 434 ? 4.059 -9.010 31.840 1.00 56.16 434 ASN A CA 1
ATOM 3264 C C . ASN A 1 434 ? 3.311 -7.683 31.743 1.00 56.16 434 ASN A C 1
ATOM 3266 O O . ASN A 1 434 ? 3.063 -7.193 30.641 1.00 56.16 434 ASN A O 1
ATOM 3270 N N . TYR A 1 435 ? 2.985 -7.114 32.896 1.00 65.19 435 TYR A N 1
ATOM 3271 C CA . TYR A 1 435 ? 2.495 -5.751 33.003 1.00 65.19 435 TYR A CA 1
ATOM 3272 C C . TYR A 1 435 ? 3.538 -4.912 33.728 1.00 65.19 435 TYR A C 1
ATOM 3274 O O . TYR A 1 435 ? 4.081 -5.332 34.751 1.00 65.19 435 TYR A O 1
ATOM 3282 N N . PHE A 1 436 ? 3.811 -3.722 33.210 1.00 58.62 436 PHE A N 1
ATOM 3283 C CA . PHE A 1 436 ? 4.621 -2.739 33.916 1.00 58.62 436 PHE A CA 1
ATOM 3284 C C . PHE A 1 436 ? 3.724 -1.569 34.282 1.00 58.62 436 PHE A C 1
ATOM 3286 O O . PHE A 1 436 ? 3.274 -0.861 33.387 1.00 58.62 436 PHE A O 1
ATOM 3293 N N . PHE A 1 437 ? 3.461 -1.405 35.577 1.00 64.62 437 PHE A N 1
ATOM 3294 C CA . PHE A 1 437 ? 2.719 -0.276 36.121 1.00 64.62 437 PHE A CA 1
ATOM 3295 C C . PHE A 1 437 ? 3.708 0.675 36.779 1.00 64.62 437 PHE A C 1
ATOM 3297 O O . PHE A 1 437 ? 4.468 0.278 37.666 1.00 64.62 437 PHE A O 1
ATOM 3304 N N . ARG A 1 438 ? 3.710 1.931 36.338 1.00 54.44 438 ARG A N 1
ATOM 3305 C CA . ARG A 1 438 ? 4.418 3.011 37.022 1.00 54.44 438 ARG A CA 1
ATOM 3306 C C . ARG A 1 438 ? 3.399 4.034 37.495 1.00 54.44 438 ARG A C 1
ATOM 3308 O O . ARG A 1 438 ? 2.663 4.594 36.688 1.00 54.44 438 ARG A O 1
ATOM 3315 N N . THR A 1 439 ? 3.360 4.242 38.804 1.00 56.53 439 THR A N 1
ATOM 3316 C CA . THR A 1 439 ? 2.416 5.146 39.464 1.00 56.53 439 THR A CA 1
ATOM 3317 C C . THR A 1 439 ? 3.187 6.093 40.362 1.00 56.53 439 THR A C 1
ATOM 3319 O O . THR A 1 439 ? 3.756 5.671 41.372 1.00 56.53 439 THR A O 1
ATOM 3322 N N . ASP A 1 440 ? 3.207 7.370 40.002 1.00 50.56 440 ASP A N 1
ATOM 3323 C CA . ASP A 1 440 ? 4.063 8.351 40.669 1.00 50.56 440 ASP A CA 1
ATOM 3324 C C . ASP A 1 440 ? 3.367 9.060 41.856 1.00 50.56 440 ASP A C 1
ATOM 3326 O O . ASP A 1 440 ? 4.020 9.823 42.563 1.00 50.56 440 ASP A O 1
ATOM 3330 N N . ASN A 1 441 ? 2.076 8.807 42.139 1.00 51.25 441 ASN A N 1
ATOM 3331 C CA . ASN A 1 441 ? 1.353 9.490 43.225 1.00 51.25 441 ASN A CA 1
ATOM 3332 C C . ASN A 1 441 ? 0.186 8.690 43.832 1.00 51.25 441 ASN A C 1
ATOM 3334 O O . ASN A 1 441 ? -0.946 8.787 43.371 1.00 51.25 441 ASN A O 1
ATOM 3338 N N . TYR A 1 442 ? 0.417 8.028 44.970 1.00 49.41 442 TYR A N 1
ATOM 3339 C CA . TYR A 1 442 ? -0.668 7.558 45.837 1.00 49.41 442 TYR A CA 1
ATOM 3340 C C . TYR A 1 442 ? -0.424 7.940 47.294 1.00 49.41 442 TYR A C 1
ATOM 3342 O O . TYR A 1 442 ? 0.359 7.311 47.999 1.00 49.41 442 TYR A O 1
ATOM 3350 N N . ASN A 1 443 ? -1.130 8.969 47.771 1.00 42.31 443 ASN A N 1
ATOM 3351 C CA . ASN A 1 443 ? -1.028 9.422 49.164 1.00 42.31 443 ASN A CA 1
ATOM 3352 C C . ASN A 1 443 ? -1.747 8.495 50.174 1.00 42.31 443 ASN A C 1
ATOM 3354 O O . ASN A 1 443 ? -1.583 8.687 51.376 1.00 42.31 443 ASN A O 1
ATOM 3358 N N . ALA A 1 444 ? -2.510 7.490 49.719 1.00 42.94 444 ALA A N 1
ATOM 3359 C CA . ALA A 1 444 ? -2.963 6.323 50.493 1.00 42.94 444 ALA A CA 1
ATOM 3360 C C . ALA A 1 444 ? -3.591 5.272 49.550 1.00 42.94 444 ALA A C 1
ATOM 3362 O O . ALA A 1 444 ? -4.351 5.638 48.657 1.00 42.94 444 ALA A O 1
ATOM 3363 N N . ALA A 1 445 ? -3.308 3.978 49.747 1.00 41.88 445 ALA A N 1
ATOM 3364 C CA . ALA A 1 445 ? -3.898 2.897 48.949 1.00 41.88 445 ALA A CA 1
ATOM 3365 C C . ALA A 1 445 ? -5.365 2.628 49.347 1.00 41.88 445 ALA A C 1
ATOM 3367 O O . ALA A 1 445 ? -5.655 2.506 50.536 1.00 41.88 445 ALA A O 1
ATOM 3368 N N . ILE A 1 446 ? -6.271 2.480 48.368 1.00 55.19 446 ILE A N 1
ATOM 3369 C CA . ILE A 1 446 ? -7.671 2.061 48.601 1.00 55.19 446 ILE A CA 1
ATOM 3370 C C . ILE A 1 446 ? -7.705 0.587 49.042 1.00 55.19 446 ILE A C 1
ATOM 3372 O O . ILE A 1 446 ? -8.341 0.246 50.035 1.00 55.19 446 ILE A O 1
ATOM 3376 N N . THR A 1 447 ? -6.945 -0.283 48.371 1.00 59.78 447 THR A N 1
ATOM 3377 C CA . THR A 1 447 ? -6.434 -1.573 48.872 1.00 59.78 447 THR A CA 1
ATOM 3378 C C . THR A 1 447 ? -5.229 -1.949 48.002 1.00 59.78 447 THR A C 1
ATOM 3380 O O . THR A 1 447 ? -5.325 -1.873 46.780 1.00 59.78 447 THR A O 1
ATOM 3383 N N . ASN A 1 448 ? -4.093 -2.326 48.598 1.00 60.06 448 ASN A N 1
ATOM 3384 C CA . ASN A 1 448 ? -2.959 -2.869 47.839 1.00 60.06 448 ASN A CA 1
ATOM 3385 C C . ASN A 1 448 ? -3.125 -4.392 47.726 1.00 60.06 448 ASN A C 1
ATOM 3387 O O . ASN A 1 448 ? -3.207 -5.072 48.752 1.00 60.06 448 ASN A O 1
ATOM 3391 N N . GLN A 1 449 ? -3.211 -4.916 46.503 1.00 63.62 449 GLN A N 1
ATOM 3392 C CA . GLN A 1 449 ? -3.304 -6.353 46.231 1.00 63.62 449 GLN A CA 1
ATOM 3393 C C . GLN A 1 449 ? -2.264 -6.734 45.185 1.00 63.62 449 GLN A C 1
ATOM 3395 O O . GLN A 1 449 ? -2.244 -6.167 44.099 1.00 63.62 449 GLN A O 1
ATOM 3400 N N . SER A 1 450 ? -1.378 -7.673 45.526 1.00 67.44 450 SER A N 1
ATOM 3401 C CA . SER A 1 450 ? -0.304 -8.145 44.639 1.00 67.44 450 SER A CA 1
ATOM 3402 C C . SER A 1 450 ? 0.573 -7.029 44.041 1.00 67.44 450 SER A C 1
ATOM 3404 O O . SER A 1 450 ? 1.147 -7.207 42.973 1.00 67.44 450 SER A O 1
ATOM 3406 N N . GLY A 1 451 ? 0.700 -5.887 44.730 1.00 68.50 451 GLY A N 1
ATOM 3407 C CA . GLY A 1 451 ? 1.469 -4.730 44.262 1.00 68.50 451 GLY A CA 1
ATOM 3408 C C . GLY A 1 451 ? 0.672 -3.702 43.450 1.00 68.50 451 GLY A C 1
ATOM 3409 O O . GLY A 1 451 ? 1.243 -2.670 43.117 1.00 68.50 451 GLY A O 1
ATOM 3410 N N . PHE A 1 452 ? -0.617 -3.941 43.186 1.00 72.38 452 PHE A N 1
ATOM 3411 C CA . PHE A 1 452 ? -1.510 -3.034 42.454 1.00 72.38 452 PHE A CA 1
ATOM 3412 C C . PHE A 1 452 ? -2.409 -2.230 43.389 1.00 72.38 452 PHE A C 1
ATOM 3414 O O . PHE A 1 452 ? -2.819 -2.718 44.452 1.00 72.38 452 PHE A O 1
ATOM 3421 N N . ILE A 1 453 ? -2.786 -1.024 42.960 1.00 73.44 453 ILE A N 1
ATOM 3422 C CA . ILE A 1 453 ? -3.866 -0.254 43.577 1.00 73.44 453 ILE A CA 1
ATOM 3423 C C . ILE A 1 453 ? -5.174 -0.601 42.886 1.00 73.44 453 ILE A C 1
ATOM 3425 O O . ILE A 1 453 ? -5.374 -0.315 41.708 1.00 73.44 453 ILE A O 1
ATOM 3429 N N . VAL A 1 454 ? -6.082 -1.201 43.651 1.00 75.69 454 VAL A N 1
ATOM 3430 C CA . VAL A 1 454 ? -7.331 -1.739 43.119 1.00 75.69 454 VAL A CA 1
ATOM 3431 C C . VAL A 1 454 ? -8.530 -0.990 43.686 1.00 75.69 454 VAL A C 1
ATOM 3433 O O . VAL A 1 454 ? -8.605 -0.749 44.895 1.00 75.69 454 VAL A O 1
ATOM 3436 N N . TYR A 1 455 ? -9.487 -0.664 42.817 1.00 75.50 455 TYR A N 1
ATOM 3437 C CA . TYR A 1 455 ? -10.800 -0.148 43.188 1.00 75.50 455 TYR A CA 1
ATOM 3438 C C . TYR A 1 455 ? -11.908 -1.139 42.818 1.00 75.50 455 TYR A C 1
ATOM 3440 O O . TYR A 1 455 ? -12.033 -1.566 41.668 1.00 75.50 455 TYR A O 1
ATOM 3448 N N . TYR A 1 456 ? -12.753 -1.442 43.800 1.00 76.25 456 TYR A N 1
ATOM 3449 C CA . TYR A 1 456 ? -13.990 -2.194 43.625 1.00 76.25 456 TYR A CA 1
ATOM 3450 C C . TYR A 1 456 ? -15.161 -1.272 43.956 1.00 76.25 456 TYR A C 1
ATOM 3452 O O . TYR A 1 456 ? -15.220 -0.728 45.063 1.00 76.25 456 TYR A O 1
ATOM 3460 N N . ASP A 1 457 ? -16.101 -1.099 43.027 1.00 75.56 457 ASP A N 1
ATOM 3461 C CA . ASP A 1 457 ? -17.352 -0.418 43.353 1.00 75.56 457 ASP A CA 1
ATOM 3462 C C . ASP A 1 457 ? -18.082 -1.200 44.458 1.00 75.56 457 ASP A C 1
ATOM 3464 O O . ASP A 1 457 ? -18.263 -2.416 44.382 1.00 75.56 457 ASP A O 1
ATOM 3468 N N . THR A 1 458 ? -18.538 -0.492 45.491 1.00 72.19 458 THR A N 1
ATOM 3469 C CA . THR A 1 458 ? -19.356 -1.037 46.588 1.00 72.19 458 THR A CA 1
ATOM 3470 C C . THR A 1 458 ? -20.602 -1.792 46.120 1.00 72.19 458 THR A C 1
ATOM 3472 O O . THR A 1 458 ? -21.107 -2.651 46.839 1.00 72.19 458 THR A O 1
ATOM 3475 N N . LYS A 1 459 ? -21.090 -1.494 44.912 1.00 70.38 459 LYS A N 1
ATOM 3476 C CA . LYS A 1 459 ? -22.205 -2.185 44.254 1.00 70.38 459 LYS A CA 1
ATOM 3477 C C . LYS A 1 459 ? -21.801 -3.493 43.561 1.00 70.38 459 LYS A C 1
ATOM 3479 O O . LYS A 1 459 ? -22.634 -4.105 42.906 1.00 70.38 459 LYS A O 1
ATOM 3484 N N . SER A 1 460 ? -20.536 -3.901 43.667 1.00 66.94 460 SER A N 1
ATOM 3485 C CA . SER A 1 460 ? -19.958 -5.083 43.013 1.00 66.94 460 SER A CA 1
ATOM 3486 C C . SER A 1 460 ? -19.179 -5.974 43.994 1.00 66.94 460 SER A C 1
ATOM 3488 O O . SER A 1 460 ? -18.023 -6.310 43.734 1.00 66.94 460 SER A O 1
ATOM 3490 N N . PRO A 1 461 ? -19.768 -6.396 45.131 1.00 64.69 461 PRO A N 1
ATOM 3491 C CA . PRO A 1 461 ? -19.027 -7.054 46.214 1.00 64.69 461 PRO A CA 1
ATOM 3492 C C . PRO A 1 461 ? -18.423 -8.417 45.838 1.00 64.69 461 PRO A C 1
ATOM 3494 O O . PRO A 1 461 ? -17.561 -8.919 46.555 1.00 64.69 461 PRO A O 1
ATOM 3497 N N . ASN A 1 462 ? -18.878 -9.024 44.738 1.00 71.81 462 ASN A N 1
ATOM 3498 C CA . ASN A 1 462 ? -18.500 -10.377 44.330 1.00 71.81 462 ASN A CA 1
ATOM 3499 C C . ASN A 1 462 ? -17.533 -10.415 43.133 1.00 71.81 462 ASN A C 1
ATOM 3501 O O . ASN A 1 462 ? -17.127 -11.501 42.724 1.00 71.81 462 ASN A O 1
ATOM 3505 N N . GLN A 1 463 ? -17.146 -9.266 42.574 1.00 76.25 463 GLN A N 1
ATOM 3506 C CA . GLN A 1 463 ? -16.177 -9.208 41.477 1.00 76.25 463 GLN A CA 1
ATOM 3507 C C . GLN A 1 463 ? -14.757 -9.023 42.009 1.00 76.25 463 GLN A C 1
ATOM 3509 O O . GLN A 1 463 ? -14.524 -8.209 42.900 1.00 76.25 463 GLN A O 1
ATOM 3514 N N . THR A 1 464 ? -13.804 -9.778 41.464 1.00 76.25 464 THR A N 1
ATOM 3515 C CA . THR A 1 464 ? -12.410 -9.787 41.924 1.00 76.25 464 THR A CA 1
ATOM 3516 C C . THR A 1 464 ? -11.422 -9.873 40.763 1.00 76.25 464 THR A C 1
ATOM 3518 O O . THR A 1 464 ? -11.762 -10.293 39.656 1.00 76.25 464 THR A O 1
ATOM 3521 N N . PHE A 1 465 ? -10.168 -9.503 41.019 1.00 77.75 465 PHE A N 1
ATOM 3522 C CA . PHE A 1 465 ? -9.051 -9.800 40.123 1.00 77.75 465 PHE A CA 1
ATOM 3523 C C . PHE A 1 465 ? -8.348 -11.095 40.542 1.00 77.75 465 PHE A C 1
ATOM 3525 O O . PHE A 1 465 ? -8.188 -11.371 41.732 1.00 77.75 465 PHE A O 1
ATOM 3532 N N . ASN A 1 466 ? -7.901 -11.878 39.559 1.00 78.81 466 ASN A N 1
ATOM 3533 C CA . ASN A 1 466 ? -7.000 -13.007 39.768 1.00 78.81 466 ASN A CA 1
ATOM 3534 C C . ASN A 1 466 ? -5.607 -12.665 39.241 1.00 78.81 466 ASN A C 1
ATOM 3536 O O . ASN A 1 466 ? -5.402 -12.569 38.032 1.00 78.81 466 ASN A O 1
ATOM 3540 N N . PHE A 1 467 ? -4.671 -12.513 40.175 1.00 70.94 467 PHE A N 1
ATOM 3541 C CA . PHE A 1 467 ? -3.280 -12.115 39.948 1.00 70.94 467 PHE A CA 1
ATOM 3542 C C . PHE A 1 467 ? -2.325 -13.317 39.780 1.00 70.94 467 PHE A C 1
ATOM 3544 O O . PHE A 1 467 ? -1.179 -13.237 40.217 1.00 70.94 467 PHE A O 1
ATOM 3551 N N . ALA A 1 468 ? -2.832 -14.448 39.272 1.00 62.25 468 ALA A N 1
ATOM 3552 C CA . ALA A 1 468 ? -2.116 -15.728 39.191 1.00 62.25 468 ALA A CA 1
ATOM 3553 C C . ALA A 1 468 ? -0.890 -15.720 38.269 1.00 62.25 468 ALA A C 1
ATOM 3555 O O . ALA A 1 468 ? -0.958 -15.101 37.183 1.00 62.25 468 ALA A O 1
#

pLDDT: mean 88.83, std 14.55, range [40.16, 98.88]